Protein 4F62 (pdb70)

Structure (mmCIF, N/CA/C/O backbone):
data_4F62
#
_entry.id   4F62
#
_cell.length_a   96.491
_cell.length_b   96.491
_cell.length_c   156.390
_cell.angle_alpha   90.000
_cell.angle_beta   90.000
_cell.angle_gamma   120.000
#
_symmetry.space_group_name_H-M   'P 32 2 1'
#
loop_
_entity.id
_entity.type
_entity.pdbx_description
1 polymer Geranyltranstransferase
2 non-polymer 'SULFATE ION'
3 non-polymer GLYCEROL
4 non-polymer 'CHLORIDE ION'
5 water water
#
loop_
_atom_site.group_PDB
_atom_site.id
_atom_site.type_symbol
_atom_site.label_atom_id
_atom_site.label_alt_id
_atom_site.label_comp_id
_atom_site.label_asym_id
_atom_site.label_entity_id
_atom_site.label_seq_id
_atom_site.pdbx_PDB_ins_code
_atom_site.Cartn_x
_atom_site.Cartn_y
_atom_site.Cartn_z
_atom_site.occupancy
_atom_site.B_iso_or_equiv
_atom_site.auth_seq_id
_atom_site.auth_comp_id
_atom_site.auth_asym_id
_atom_site.auth_atom_id
_atom_site.pdbx_PDB_model_num
ATOM 1 N N . VAL A 1 2 ? 25.029 32.185 11.623 1.00 43.49 0 VAL A N 1
ATOM 2 C CA . VAL A 1 2 ? 24.505 32.547 12.950 1.00 49.42 0 VAL A CA 1
ATOM 3 C C . VAL A 1 2 ? 23.653 31.400 13.501 1.00 44.27 0 VAL A C 1
ATOM 4 O O . VAL A 1 2 ? 22.976 30.710 12.738 1.00 45.33 0 VAL A O 1
ATOM 8 N N . MET A 1 3 ? 23.718 31.170 14.811 1.00 43.16 1 MET A N 1
ATOM 9 C CA . MET A 1 3 ? 22.981 30.063 15.431 1.00 45.46 1 MET A CA 1
ATOM 10 C C . MET A 1 3 ? 21.479 30.327 15.631 1.00 49.56 1 MET A C 1
ATOM 11 O O . MET A 1 3 ? 21.095 31.359 16.202 1.00 48.27 1 MET A O 1
ATOM 16 N N . ASN A 1 4 ? 20.640 29.381 15.201 1.00 47.87 2 ASN A N 1
ATOM 17 C CA . ASN A 1 4 ? 19.212 29.413 15.542 1.00 50.84 2 ASN A CA 1
ATOM 18 C C . ASN A 1 4 ? 19.058 29.217 17.048 1.00 51.28 2 ASN A C 1
ATOM 19 O O . ASN A 1 4 ? 20.056 28.964 17.745 1.00 45.08 2 ASN A O 1
ATOM 24 N N . LEU A 1 5 ? 17.846 29.355 17.576 1.00 49.67 3 LEU A N 1
ATOM 25 C CA . LEU A 1 5 ? 17.703 29.442 19.038 1.00 49.80 3 LEU A CA 1
ATOM 26 C C . LEU A 1 5 ? 18.060 28.121 19.716 1.00 41.97 3 LEU A C 1
ATOM 27 O O . LEU A 1 5 ? 18.715 28.108 20.753 1.00 49.48 3 LEU A O 1
ATOM 32 N N . LYS A 1 6 ? 17.616 27.017 19.123 1.00 42.45 4 LYS A N 1
ATOM 33 C CA . LYS A 1 6 ? 17.910 25.694 19.655 1.00 49.69 4 LYS A CA 1
ATOM 34 C C . LYS A 1 6 ? 19.414 25.518 19.830 1.00 47.12 4 LYS A C 1
ATOM 35 O O . LYS A 1 6 ? 19.894 25.206 20.923 1.00 49.13 4 LYS A O 1
ATOM 41 N N . GLN A 1 7 ? 20.157 25.750 18.756 1.00 45.39 5 GLN A N 1
ATOM 42 C CA . GLN A 1 7 ? 21.615 25.618 18.803 1.00 46.42 5 GLN A CA 1
ATOM 43 C C . GLN A 1 7 ? 22.292 26.640 19.694 1.00 48.32 5 GLN A C 1
ATOM 44 O O . GLN A 1 7 ? 23.224 26.311 20.427 1.00 45.22 5 GLN A O 1
ATOM 50 N N . PHE A 1 8 ? 21.836 27.882 19.624 1.00 43.01 6 PHE A N 1
ATOM 51 C CA . PHE A 1 8 ? 22.461 28.931 20.399 1.00 39.84 6 PHE A CA 1
ATOM 52 C C . PHE A 1 8 ? 22.261 28.707 21.893 1.00 45.02 6 PHE A C 1
ATOM 53 O O . PHE A 1 8 ? 23.161 28.972 22.698 1.00 38.45 6 PHE A O 1
ATOM 61 N N . SER A 1 9 ? 21.080 28.232 22.279 1.00 41.45 7 SER A N 1
ATOM 62 C CA . SER A 1 9 ? 20.827 27.977 23.700 1.00 42.13 7 SER A CA 1
ATOM 63 C C . SER A 1 9 ? 21.678 26.797 24.185 1.00 37.13 7 SER A C 1
ATOM 64 O O . SER A 1 9 ? 22.267 26.841 25.259 1.00 40.69 7 SER A O 1
ATOM 67 N N . THR A 1 10 ? 21.735 25.742 23.387 1.00 42.17 8 THR A N 1
ATOM 68 C CA . THR A 1 10 ? 22.601 24.612 23.708 1.00 49.02 8 THR A CA 1
ATOM 69 C C . THR A 1 10 ? 24.066 25.061 23.853 1.00 47.35 8 THR A C 1
ATOM 70 O O . THR A 1 10 ? 24.730 24.740 24.840 1.00 43.86 8 THR A O 1
ATOM 74 N N . TYR A 1 11 ? 24.558 25.825 22.882 1.00 47.29 9 TYR A N 1
ATOM 75 C CA . TYR A 1 11 ? 25.946 26.306 22.920 1.00 46.57 9 TYR A CA 1
ATOM 76 C C . TYR A 1 11 ? 26.257 27.121 24.179 1.00 48.06 9 TYR A C 1
ATOM 77 O O . TYR A 1 11 ? 27.232 26.835 24.897 1.00 40.21 9 TYR A O 1
ATOM 86 N N . THR A 1 12 ? 25.438 28.137 24.450 1.00 41.98 10 THR A N 1
ATOM 87 C CA . THR A 1 12 ? 25.714 29.039 25.566 1.00 40.82 10 THR A CA 1
ATOM 88 C C . THR A 1 12 ? 25.498 28.399 26.938 1.00 40.38 10 THR A C 1
ATOM 89 O O . THR A 1 12 ? 26.223 28.694 27.890 1.00 43.37 10 THR A O 1
ATOM 93 N N . GLN A 1 13 ? 24.476 27.561 27.052 1.00 41.33 11 GLN A N 1
ATOM 94 C CA . GLN A 1 13 ? 24.252 26.825 28.292 1.00 42.90 11 GLN A CA 1
ATOM 95 C C . GLN A 1 13 ? 25.436 25.897 28.606 1.00 43.29 11 GLN A C 1
ATOM 96 O O . GLN A 1 13 ? 25.935 25.901 29.722 1.00 42.93 11 GLN A O 1
ATOM 102 N N . SER A 1 14 ? 25.868 25.101 27.623 1.00 38.77 12 SER A N 1
ATOM 103 C CA . SER A 1 14 ? 27.054 24.260 27.787 1.00 44.41 12 SER A CA 1
ATOM 104 C C . SER A 1 14 ? 28.265 25.124 28.136 1.00 45.32 12 SER A C 1
ATOM 105 O O . SER A 1 14 ? 29.041 24.803 29.041 1.00 44.76 12 SER A O 1
ATOM 108 N N . ARG A 1 15 ? 28.414 26.233 27.423 1.00 42.78 13 ARG A N 1
ATOM 109 C CA . ARG A 1 15 ? 29.569 27.093 27.622 1.00 44.54 13 ARG A CA 1
ATOM 110 C C . ARG A 1 15 ? 29.606 27.699 29.029 1.00 45.84 13 ARG A C 1
ATOM 111 O O . ARG A 1 15 ? 30.639 27.623 29.713 1.00 42.70 13 ARG A O 1
ATOM 119 N N . VAL A 1 16 ? 28.502 28.291 29.487 1.00 40.35 14 VAL A N 1
ATOM 120 C CA . VAL A 1 16 ? 28.543 28.917 30.813 1.00 38.24 14 VAL A CA 1
ATOM 121 C C . VAL A 1 16 ? 28.635 27.872 31.932 1.00 40.35 14 VAL A C 1
ATOM 122 O O . VAL A 1 16 ? 29.283 28.108 32.952 1.00 43.64 14 VAL A O 1
ATOM 126 N N . ASP A 1 17 ? 28.005 26.716 31.731 1.00 40.53 15 ASP A N 1
ATOM 127 C CA . ASP A 1 17 ? 28.033 25.655 32.732 1.00 43.93 15 ASP A CA 1
ATOM 128 C C . ASP A 1 17 ? 29.438 25.084 32.955 1.00 44.84 15 ASP A C 1
ATOM 129 O O . ASP A 1 17 ? 29.878 24.940 34.093 1.00 45.71 15 ASP A O 1
ATOM 134 N N . GLN A 1 18 ? 30.125 24.742 31.869 1.00 41.79 16 GLN A N 1
ATOM 135 C CA . GLN A 1 18 ? 31.513 24.291 31.959 1.00 49.05 16 GLN A CA 1
ATOM 136 C C . GLN A 1 18 ? 32.409 25.347 32.604 1.00 46.62 16 GLN A C 1
ATOM 137 O O . GLN A 1 18 ? 33.283 25.025 33.408 1.00 46.35 16 GLN A O 1
ATOM 143 N N . TYR A 1 19 ? 32.202 26.607 32.244 1.00 41.83 17 TYR A N 1
ATOM 144 C CA . TYR A 1 19 ? 33.049 27.678 32.750 1.00 43.67 17 TYR A CA 1
ATOM 145 C C . TYR A 1 19 ? 32.827 27.894 34.249 1.00 47.03 17 TYR A C 1
ATOM 146 O O . TYR A 1 19 ? 33.779 28.041 35.008 1.00 45.54 17 TYR A O 1
ATOM 155 N N . LEU A 1 20 ? 31.566 27.911 34.674 1.00 43.84 18 LEU A N 1
ATOM 156 C CA . LEU A 1 20 ? 31.254 27.992 36.101 1.00 44.00 18 LEU A CA 1
ATOM 157 C C . LEU A 1 20 ? 31.939 26.853 36.865 1.00 46.17 18 LEU A C 1
ATOM 158 O O . LEU A 1 20 ? 32.592 27.089 37.883 1.00 42.57 18 LEU A O 1
ATOM 163 N N . GLU A 1 21 ? 31.807 25.631 36.345 1.00 43.93 19 GLU A N 1
ATOM 164 C CA . GLU A 1 21 ? 32.402 24.450 36.953 1.00 46.21 19 GLU A CA 1
ATOM 165 C C . GLU A 1 21 ? 33.908 24.588 37.104 1.00 51.37 19 GLU A C 1
ATOM 166 O O . GLU A 1 21 ? 34.467 24.257 38.152 1.00 54.17 19 GLU A O 1
ATOM 172 N N . GLN A 1 22 ? 34.561 25.064 36.049 1.00 51.78 20 GLN A N 1
ATOM 173 C CA . GLN A 1 22 ? 36.008 25.238 36.068 1.00 53.09 20 GLN A CA 1
ATOM 174 C C . GLN A 1 22 ? 36.410 26.307 37.081 1.00 48.06 20 GLN A C 1
ATOM 175 O O . GLN A 1 22 ? 37.324 26.096 37.864 1.00 47.52 20 GLN A O 1
ATOM 181 N N . GLN A 1 23 ? 35.723 27.447 37.081 1.00 48.30 21 GLN A N 1
ATOM 182 C CA . GLN A 1 23 ? 36.116 28.541 37.963 1.00 44.64 21 GLN A CA 1
ATOM 183 C C . GLN A 1 23 ? 35.818 28.272 39.442 1.00 44.37 21 GLN A C 1
ATOM 184 O O . GLN A 1 23 ? 36.520 28.781 40.318 1.00 46.85 21 GLN A O 1
ATOM 190 N N . LEU A 1 24 ? 34.770 27.503 39.728 1.00 43.26 22 LEU A N 1
A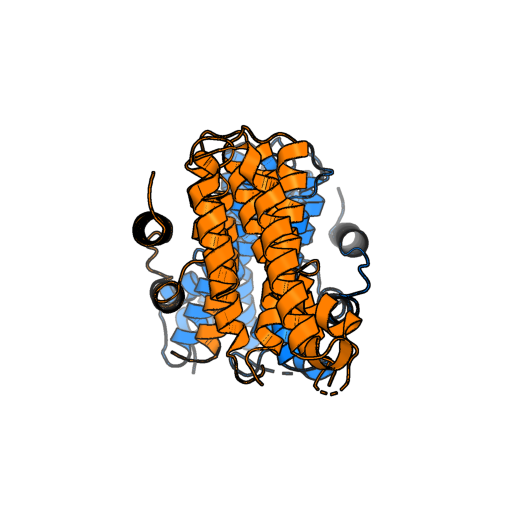TOM 191 C CA . LEU A 1 24 ? 34.481 27.152 41.116 1.00 48.04 22 LEU A CA 1
ATOM 192 C C . LEU A 1 24 ? 35.483 26.082 41.536 1.00 52.12 22 LEU A C 1
ATOM 193 O O . LEU A 1 24 ? 35.129 24.914 41.682 1.00 56.29 22 LEU A O 1
ATOM 198 N N . SER A 1 25 ? 36.737 26.498 41.715 1.00 50.14 23 SER A N 1
ATOM 199 C CA . SER A 1 25 ? 37.850 25.587 41.981 1.00 58.14 23 SER A CA 1
ATOM 200 C C . SER A 1 25 ? 37.732 24.922 43.351 1.00 59.77 23 SER A C 1
ATOM 201 O O . SER A 1 25 ? 37.229 25.514 44.318 1.00 50.67 23 SER A O 1
ATOM 204 N N . ASP A 1 26 ? 38.201 23.684 43.427 1.00 55.94 24 ASP A N 1
ATOM 205 C CA . ASP A 1 26 ? 38.165 22.928 44.670 1.00 61.86 24 ASP A CA 1
ATOM 206 C C . ASP A 1 26 ? 39.007 23.575 45.770 1.00 54.36 24 ASP A C 1
ATOM 207 O O . ASP A 1 26 ? 40.093 24.105 45.521 1.00 52.00 24 ASP A O 1
ATOM 212 N N . TYR A 1 27 ? 38.479 23.530 46.988 1.00 52.55 25 TYR A N 1
ATOM 213 C CA . TYR A 1 27 ? 39.170 24.054 48.158 1.00 55.48 25 TYR A CA 1
ATOM 214 C C . TYR A 1 27 ? 38.647 23.300 49.379 1.00 56.40 25 TYR A C 1
ATOM 215 O O . TYR A 1 27 ? 37.531 23.548 49.831 1.00 56.49 25 TYR A O 1
ATOM 224 N N . ALA A 1 28 ? 39.446 22.359 49.880 1.00 51.35 26 ALA A N 1
ATOM 225 C CA . ALA A 1 28 ? 38.993 21.404 50.902 1.00 58.89 26 ALA A CA 1
ATOM 226 C C . ALA A 1 28 ? 38.217 21.952 52.118 1.00 59.66 26 ALA A C 1
ATOM 227 O O . ALA A 1 28 ? 37.217 21.355 52.519 1.00 67.01 26 ALA A O 1
ATOM 229 N N . PRO A 1 29 ? 38.683 23.062 52.727 1.00 59.15 27 PRO A N 1
ATOM 230 C CA . PRO A 1 29 ? 37.887 23.625 53.826 1.00 59.61 27 PRO A CA 1
ATOM 231 C C . PRO A 1 29 ? 36.477 24.011 53.383 1.00 55.02 27 PRO A C 1
ATOM 232 O O . PRO A 1 29 ? 35.539 23.943 54.176 1.00 59.65 27 PRO A O 1
ATOM 236 N N . ALA A 1 30 ? 36.339 24.399 52.121 1.00 45.15 28 ALA A N 1
ATOM 237 C CA . ALA A 1 30 ? 35.058 24.841 51.587 1.00 46.26 28 ALA A CA 1
ATOM 238 C C . ALA A 1 30 ? 34.198 23.714 51.003 1.00 51.57 28 ALA A C 1
ATOM 239 O O . ALA A 1 30 ? 33.212 23.994 50.316 1.00 52.25 28 ALA A O 1
ATOM 241 N N . ASN A 1 31 ? 34.561 22.460 51.267 1.00 52.25 29 ASN A N 1
ATOM 242 C CA . ASN A 1 31 ? 33.830 21.327 50.688 1.00 52.50 29 ASN A CA 1
ATOM 243 C C . ASN A 1 31 ? 32.311 21.405 50.884 1.00 55.42 29 ASN A C 1
ATOM 244 O O . ASN A 1 31 ? 31.563 21.384 49.907 1.00 59.23 29 ASN A O 1
ATOM 249 N N . GLN A 1 32 ? 31.864 21.521 52.134 1.00 56.44 30 GLN A N 1
ATOM 250 C CA . GLN A 1 32 ? 30.436 21.655 52.432 1.00 60.91 30 GLN A CA 1
ATOM 251 C C . GLN A 1 32 ? 29.800 22.864 51.746 1.00 58.22 30 GLN A C 1
ATOM 252 O O . GLN A 1 32 ? 28.718 22.764 51.156 1.00 59.02 30 GLN A O 1
ATOM 258 N N . LEU A 1 33 ? 30.476 24.005 51.828 1.00 50.94 31 LEU A N 1
ATOM 259 C CA . LEU A 1 33 ? 29.980 25.224 51.208 1.00 51.72 31 LEU A CA 1
ATOM 260 C C . LEU A 1 33 ? 29.797 25.047 49.706 1.00 48.04 31 LEU A C 1
ATOM 261 O O . LEU A 1 33 ? 28.782 25.450 49.138 1.00 43.67 31 LEU A O 1
ATOM 266 N N . HIS A 1 34 ? 30.792 24.449 49.066 1.00 44.37 32 HIS A N 1
ATOM 267 C CA . HIS A 1 34 ? 30.772 24.270 47.621 1.00 48.02 32 HIS A CA 1
ATOM 268 C C . HIS A 1 34 ? 29.655 23.325 47.203 1.00 50.81 32 HIS A C 1
ATOM 269 O O . HIS A 1 34 ? 29.060 23.496 46.140 1.00 51.65 32 HIS A O 1
ATOM 276 N N . ASN A 1 35 ? 29.392 22.312 48.022 1.00 52.30 33 ASN A N 1
ATOM 277 C CA . ASN A 1 35 ? 28.289 21.399 47.738 1.00 54.13 33 ASN A CA 1
ATOM 278 C C . ASN A 1 35 ? 26.972 22.155 47.613 1.00 51.89 33 ASN A C 1
ATOM 279 O O . ASN A 1 35 ? 26.250 21.992 46.632 1.00 50.88 33 ASN A O 1
ATOM 284 N N . ALA A 1 36 ? 26.690 23.018 48.585 1.00 49.05 34 ALA A N 1
ATOM 285 C CA . ALA A 1 36 ? 25.476 23.822 48.564 1.00 53.20 34 ALA A CA 1
ATOM 286 C C . ALA A 1 36 ? 25.473 24.807 47.396 1.00 51.99 34 ALA A C 1
ATOM 287 O O . ALA A 1 36 ? 24.446 24.996 46.741 1.00 50.86 34 ALA A O 1
ATOM 289 N N . MET A 1 37 ? 26.620 25.435 47.142 1.00 43.46 35 MET A N 1
ATOM 290 C CA . MET A 1 37 ? 26.753 26.374 46.032 1.00 42.28 35 MET A CA 1
ATOM 291 C C . MET A 1 37 ? 26.451 25.696 44.713 1.00 44.27 35 MET A C 1
ATOM 292 O O . MET A 1 37 ? 25.703 26.224 43.891 1.00 49.72 35 MET A O 1
ATOM 297 N N A ARG A 1 38 ? 27.034 24.520 44.512 0.34 49.03 36 ARG A N 1
ATOM 298 N N B ARG A 1 38 ? 27.039 24.521 44.515 0.66 48.63 36 ARG A N 1
ATOM 299 C CA A ARG A 1 38 ? 26.850 23.782 43.268 0.34 52.88 36 ARG A CA 1
ATOM 300 C CA B ARG A 1 38 ? 26.864 23.767 43.279 0.66 53.51 36 ARG A CA 1
ATOM 301 C C A ARG A 1 38 ? 25.432 23.257 43.100 0.34 54.71 36 ARG A C 1
ATOM 302 C C B ARG A 1 38 ? 25.434 23.270 43.105 0.66 54.83 36 ARG A C 1
ATOM 303 O O A ARG A 1 38 ? 24.916 23.201 41.985 0.34 53.84 36 ARG A O 1
ATOM 304 O O B ARG A 1 38 ? 24.912 23.251 41.990 0.66 53.58 36 ARG A O 1
ATOM 319 N N . TYR A 1 39 ? 24.813 22.855 44.206 1.00 56.81 37 TYR A N 1
ATOM 320 C CA . TYR A 1 39 ? 23.439 22.352 44.172 1.00 57.52 37 TYR A CA 1
ATOM 321 C C . TYR A 1 39 ? 22.515 23.429 43.606 1.00 55.02 37 TYR A C 1
ATOM 322 O O . TYR A 1 39 ? 21.604 23.137 42.845 1.00 54.16 37 TYR A O 1
ATOM 331 N N . SER A 1 40 ? 22.796 24.680 43.948 1.00 52.78 38 SER A N 1
ATOM 332 C CA . SER A 1 40 ? 21.987 25.803 43.481 1.00 62.14 38 SER A CA 1
ATOM 333 C C . SER A 1 40 ? 22.328 26.288 42.068 1.00 59.58 38 SER A C 1
ATOM 334 O O . SER A 1 40 ? 21.432 26.630 41.289 1.00 60.45 38 SER A O 1
ATOM 337 N N . LEU A 1 41 ? 23.615 26.327 41.740 1.00 48.69 39 LEU A N 1
ATOM 338 C CA . LEU A 1 41 ? 24.039 26.750 40.408 1.00 47.43 39 LEU A CA 1
ATOM 339 C C . LEU A 1 41 ? 23.609 25.788 39.317 1.00 50.09 39 LEU A C 1
ATOM 340 O O . LEU A 1 41 ? 23.342 26.223 38.200 1.00 55.59 39 LEU A O 1
ATOM 345 N N . PHE A 1 42 ? 23.550 24.489 39.624 1.00 54.82 40 PHE A N 1
ATOM 346 C CA . PHE A 1 42 ? 23.360 23.473 38.580 1.00 57.45 40 PHE A CA 1
ATOM 347 C C . PHE A 1 42 ? 22.054 22.674 38.644 1.00 60.91 40 PHE A C 1
ATOM 348 O O . PHE A 1 42 ? 21.718 22.081 39.664 1.00 69.53 40 PHE A O 1
ATOM 356 N N . GLY A 1 44 ? 19.092 23.410 38.451 1.00 75.08 42 GLY A N 1
ATOM 357 C CA . GLY A 1 44 ? 18.904 23.635 37.027 1.00 81.99 42 GLY A CA 1
ATOM 358 C C . GLY A 1 44 ? 18.872 25.107 36.631 1.00 84.11 42 GLY A C 1
ATOM 359 O O . GLY A 1 44 ? 19.663 25.914 37.144 1.00 81.17 42 GLY A O 1
ATOM 360 N N . GLY A 1 45 ? 17.960 25.452 35.715 1.00 75.27 43 GLY A N 1
ATOM 361 C CA . GLY A 1 45 ? 17.794 26.822 35.239 1.00 57.63 43 GLY A CA 1
ATOM 362 C C . GLY A 1 45 ? 18.163 26.990 33.769 1.00 52.99 43 GLY A C 1
ATOM 363 O O . GLY A 1 45 ? 19.057 26.302 33.279 1.00 61.20 43 GLY A O 1
ATOM 364 N N . LYS A 1 46 ? 17.509 27.915 33.067 1.00 48.01 44 LYS A N 1
ATOM 365 C CA . LYS A 1 46 ? 17.690 28.024 31.612 1.00 50.98 44 LYS A CA 1
ATOM 366 C C . LYS A 1 46 ? 18.804 28.978 31.125 1.00 46.13 44 LYS A C 1
ATOM 367 O O . LYS A 1 46 ? 19.038 29.097 29.914 1.00 44.61 44 LYS A O 1
ATOM 373 N N . ARG A 1 47 ? 19.494 29.628 32.062 1.00 37.10 45 ARG A N 1
ATOM 374 C CA . ARG A 1 47 ? 20.626 30.518 31.745 1.00 40.33 45 ARG A CA 1
ATOM 375 C C . ARG A 1 47 ? 20.267 31.690 30.818 1.00 37.25 45 ARG A C 1
ATOM 376 O O . ARG A 1 47 ? 21.059 32.070 29.941 1.00 36.79 45 ARG A O 1
ATOM 384 N N . ILE A 1 48 ? 19.075 32.247 31.005 1.00 37.52 46 ILE A N 1
ATOM 385 C CA . ILE A 1 48 ? 18.614 33.382 30.213 1.00 42.04 46 ILE A CA 1
ATOM 386 C C . ILE A 1 48 ? 19.627 34.521 30.228 1.00 34.01 46 ILE A C 1
ATOM 387 O O . ILE A 1 48 ? 19.946 35.111 29.192 1.00 39.09 46 ILE A O 1
ATOM 392 N N . ARG A 1 49 ? 20.141 34.833 31.409 1.00 30.80 47 ARG A N 1
ATOM 393 C CA . ARG A 1 49 ? 21.078 35.949 31.515 1.00 34.04 47 ARG A CA 1
ATOM 394 C C . ARG A 1 49 ? 22.420 35.675 30.825 1.00 38.32 47 ARG A C 1
ATOM 395 O O . ARG A 1 49 ? 22.918 36.523 30.077 1.00 34.00 47 ARG A O 1
ATOM 403 N N . PRO A 1 50 ? 23.019 34.496 31.063 1.00 43.80 48 PRO A N 1
ATOM 404 C CA . PRO A 1 50 ? 24.147 34.171 30.176 1.00 37.66 48 PRO A CA 1
ATOM 405 C C . PRO A 1 50 ? 23.815 34.231 28.674 1.00 38.82 48 PRO A C 1
ATOM 406 O O . PRO A 1 50 ? 24.603 34.813 27.920 1.00 35.80 48 PRO A O 1
ATOM 410 N N . MET A 1 51 ? 22.691 33.667 28.242 1.00 38.09 49 MET A N 1
ATOM 411 C CA . MET A 1 51 ? 22.343 33.718 26.821 1.00 38.02 49 MET A CA 1
ATOM 412 C C . MET A 1 51 ? 22.309 35.149 26.269 1.00 41.49 49 MET A C 1
ATOM 413 O O . MET A 1 51 ? 22.856 35.417 25.205 1.00 37.98 49 MET A O 1
ATOM 418 N N . LEU A 1 52 ? 21.679 36.067 26.999 1.00 36.23 50 LEU A N 1
ATOM 419 C CA . LEU A 1 52 ? 21.650 37.472 26.597 1.00 34.92 50 LEU A CA 1
ATOM 420 C C . LEU A 1 52 ? 23.054 38.059 26.523 1.00 36.30 50 LEU A C 1
ATOM 421 O O . LEU A 1 52 ? 23.357 38.841 25.626 1.00 38.68 50 LEU A O 1
ATOM 426 N N . THR A 1 53 ? 23.906 37.696 27.478 1.00 32.05 51 THR A N 1
ATOM 427 C CA . THR A 1 53 ? 25.273 38.216 27.521 1.00 32.72 51 THR A CA 1
ATOM 428 C C . THR A 1 53 ? 26.061 37.791 26.287 1.00 40.43 51 THR A C 1
ATOM 429 O O . THR A 1 53 ? 26.705 38.615 25.620 1.00 36.85 51 THR A O 1
ATOM 433 N N . TYR A 1 54 ? 26.007 36.503 25.967 1.00 38.74 52 TYR A N 1
ATOM 434 C CA . TYR A 1 54 ? 26.745 36.012 24.811 1.00 38.59 52 TYR A CA 1
ATOM 435 C C . TYR A 1 54 ? 26.157 36.578 23.524 1.00 37.30 52 TYR A C 1
ATOM 436 O O . TYR A 1 54 ? 26.899 36.847 22.575 1.00 34.83 52 TYR A O 1
ATOM 445 N N . ALA A 1 55 ? 24.828 36.733 23.486 1.00 33.60 53 ALA A N 1
ATOM 446 C CA . ALA A 1 55 ? 24.144 37.231 22.277 1.00 42.05 53 ALA A CA 1
ATOM 447 C C . ALA A 1 55 ? 24.533 38.675 21.983 1.00 42.11 53 ALA A C 1
ATOM 448 O O . ALA A 1 55 ? 24.712 39.062 20.831 1.00 41.43 53 ALA A O 1
ATOM 450 N N . SER A 1 56 ? 24.662 39.476 23.033 1.00 36.62 54 SER A N 1
ATOM 451 C CA . SER A 1 56 ? 25.025 40.880 22.868 1.00 39.44 54 SER A CA 1
ATOM 452 C C . SER A 1 56 ? 26.478 41.025 22.437 1.00 39.51 54 SER A C 1
ATOM 453 O O . SER A 1 56 ? 26.791 41.849 21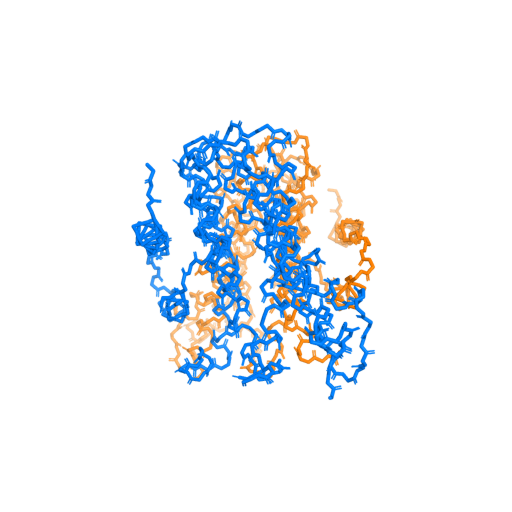.578 1.00 44.89 54 SER A O 1
ATOM 456 N N . ALA A 1 57 ? 27.363 40.229 23.033 1.00 38.46 55 ALA A N 1
ATOM 457 C CA . ALA A 1 57 ? 28.767 40.222 22.612 1.00 42.19 55 ALA A CA 1
ATOM 458 C C . ALA A 1 57 ? 28.870 39.902 21.123 1.00 48.77 55 ALA A C 1
ATOM 459 O O . ALA A 1 57 ? 29.621 40.544 20.391 1.00 45.98 55 ALA A O 1
ATOM 461 N N . GLN A 1 58 ? 28.104 38.910 20.678 1.00 51.17 56 GLN A N 1
ATOM 462 C CA . GLN A 1 58 ? 28.109 38.502 19.276 1.00 54.41 56 GLN A CA 1
ATOM 463 C C . GLN A 1 58 ? 27.590 39.593 18.360 1.00 48.54 56 GLN A C 1
ATOM 464 O O . GLN A 1 58 ? 28.092 39.783 17.257 1.00 63.84 56 GLN A O 1
ATOM 470 N N . LEU A 1 59 ? 26.573 40.302 18.824 1.00 53.97 57 LEU A N 1
ATOM 471 C CA . LEU A 1 59 ? 26.026 41.423 18.078 1.00 56.17 57 LEU A CA 1
ATOM 472 C C . LEU A 1 59 ? 27.111 42.424 17.684 1.00 61.55 57 LEU A C 1
ATOM 473 O O . LEU A 1 59 ? 27.230 42.779 16.511 1.00 63.18 57 LEU A O 1
ATOM 478 N N . VAL A 1 60 ? 27.927 42.850 18.652 1.00 48.44 58 VAL A N 1
ATOM 479 C CA . VAL A 1 60 ? 28.825 43.985 18.425 1.00 46.89 58 VAL A CA 1
ATOM 480 C C . VAL A 1 60 ? 30.296 43.628 18.189 1.00 52.89 58 VAL A C 1
ATOM 481 O O . VAL A 1 60 ? 31.085 44.468 17.745 1.00 55.50 58 VAL A O 1
ATOM 485 N N . GLY A 1 61 ? 30.666 42.391 18.492 1.00 51.06 59 GLY A N 1
ATOM 486 C CA . GLY A 1 61 ? 32.031 41.948 18.295 1.00 56.80 59 GLY A CA 1
ATOM 487 C C . GLY A 1 61 ? 32.166 40.450 18.466 1.00 59.42 59 GLY A C 1
ATOM 488 O O . GLY A 1 61 ? 31.405 39.675 17.883 1.00 60.92 59 GLY A O 1
ATOM 489 N N . ASP A 1 62 ? 33.127 40.037 19.283 1.00 57.54 60 ASP A N 1
ATOM 490 C CA . ASP A 1 62 ? 33.352 38.619 19.497 1.00 55.60 60 ASP A CA 1
ATOM 491 C C . ASP A 1 62 ? 33.261 38.231 20.977 1.00 47.47 60 ASP A C 1
ATOM 492 O O . ASP A 1 62 ? 33.653 38.999 21.854 1.00 45.78 60 ASP A O 1
ATOM 497 N N . ILE A 1 63 ? 32.703 37.052 21.241 1.00 47.35 61 ILE A N 1
ATOM 498 C CA . ILE A 1 63 ? 32.665 36.503 22.591 1.00 51.35 61 ILE A CA 1
ATOM 499 C C . ILE A 1 63 ? 34.101 36.351 23.104 1.00 50.58 61 ILE A C 1
ATOM 500 O O . ILE A 1 63 ? 34.971 35.834 22.396 1.00 46.53 61 ILE A O 1
ATOM 505 N N . SER A 1 64 ? 34.341 36.807 24.331 1.00 43.84 62 SER A N 1
ATOM 506 C CA . SER A 1 64 ? 35.686 36.909 24.879 1.00 50.75 62 SER A CA 1
ATOM 507 C C . SER A 1 64 ? 35.725 36.343 26.284 1.00 48.47 62 SER A C 1
ATOM 508 O O . SER A 1 64 ? 34.690 35.976 26.828 1.00 40.62 62 SER A O 1
ATOM 511 N N . SER A 1 65 ? 36.917 36.293 26.875 1.00 42.55 63 SER A N 1
ATOM 512 C CA . SER A 1 65 ? 37.058 35.760 28.224 1.00 42.46 63 SER A CA 1
ATOM 513 C C . SER A 1 65 ? 36.213 36.552 29.224 1.00 42.65 63 SER A C 1
ATOM 514 O O . SER A 1 65 ? 35.581 35.963 30.108 1.00 42.80 63 SER A O 1
ATOM 517 N N . LEU A 1 66 ? 36.166 37.877 29.072 1.00 38.56 64 LEU A N 1
ATOM 518 C CA . LEU A 1 66 ? 35.317 38.687 29.952 1.00 40.20 64 LEU A CA 1
ATOM 519 C C . LEU A 1 66 ? 33.826 38.524 29.652 1.00 41.61 64 LEU A C 1
ATOM 520 O O . LEU A 1 66 ? 32.988 38.894 30.473 1.00 35.02 64 LEU A O 1
ATOM 525 N N . THR A 1 67 ? 33.477 37.981 28.491 1.00 40.66 65 THR A N 1
ATOM 526 C CA . THR A 1 67 ? 32.066 37.657 28.259 1.00 36.85 65 THR A CA 1
ATOM 527 C C . THR A 1 67 ? 31.693 36.444 29.106 1.00 38.39 65 THR A C 1
ATOM 528 O O . THR A 1 67 ? 30.611 36.385 29.712 1.00 34.82 65 THR A O 1
ATOM 532 N N . ASP A 1 68 ? 32.587 35.453 29.111 1.00 37.15 66 ASP A N 1
ATOM 533 C CA . ASP A 1 68 ? 32.448 34.300 30.005 1.00 37.78 66 ASP A CA 1
ATOM 534 C C . ASP A 1 68 ? 32.365 34.735 31.465 1.00 38.98 66 ASP A C 1
ATOM 535 O O . ASP A 1 68 ? 31.479 34.290 32.202 1.00 36.73 66 ASP A O 1
ATOM 540 N N . ALA A 1 69 ? 33.284 35.605 31.883 1.00 32.77 67 ALA A N 1
ATOM 541 C CA . ALA A 1 69 ? 33.268 36.093 33.265 1.00 35.20 67 ALA A CA 1
ATOM 542 C C . ALA A 1 69 ? 31.960 36.816 33.598 1.00 33.71 67 ALA A C 1
ATOM 543 O O . ALA A 1 69 ? 31.381 36.638 34.681 1.00 35.89 67 ALA A O 1
ATOM 545 N N . SER A 1 70 ? 31.465 37.619 32.664 1.00 34.66 68 SER A N 1
ATOM 546 C CA . SER A 1 70 ? 30.199 38.333 32.899 1.00 32.98 68 SER A CA 1
ATOM 547 C C . SER A 1 70 ? 29.005 37.398 32.976 1.00 35.21 68 SER A C 1
ATOM 548 O O . SER A 1 70 ? 28.137 37.535 33.865 1.00 35.22 68 SER A O 1
ATOM 551 N N . ALA A 1 71 ? 28.935 36.470 32.020 1.00 36.58 69 ALA A N 1
ATOM 552 C CA . ALA A 1 71 ? 27.792 35.578 31.947 1.00 36.59 69 ALA A CA 1
ATOM 553 C C . ALA A 1 71 ? 27.754 34.771 33.226 1.00 37.46 69 ALA A C 1
ATOM 554 O O . ALA A 1 71 ? 26.699 34.612 33.835 1.00 34.83 69 ALA A O 1
ATOM 556 N N . ALA A 1 72 ? 28.924 34.292 33.646 1.00 33.65 70 ALA A N 1
ATOM 557 C CA . ALA A 1 72 ? 29.026 33.472 34.848 1.00 33.65 70 ALA A CA 1
ATOM 558 C C . ALA A 1 72 ? 28.715 34.287 36.101 1.00 33.98 70 ALA A C 1
ATOM 559 O O . ALA A 1 72 ? 28.040 33.794 37.007 1.00 36.60 70 ALA A O 1
ATOM 561 N N . ALA A 1 73 ? 29.202 35.532 36.150 1.00 31.56 71 ALA A N 1
ATOM 562 C CA . ALA A 1 73 ? 28.956 36.407 37.299 1.00 30.21 71 ALA A CA 1
ATOM 563 C C . ALA A 1 73 ? 27.476 36.714 37.428 1.00 31.98 71 ALA A C 1
ATOM 564 O O . ALA A 1 73 ? 26.912 36.669 38.528 1.00 35.52 71 ALA A O 1
ATOM 566 N N . LEU A 1 74 ? 26.850 37.040 36.303 1.00 30.85 72 LEU A N 1
ATOM 567 C CA . LEU A 1 74 ? 25.415 37.335 36.295 1.00 32.32 72 LEU A CA 1
ATOM 568 C C . LEU A 1 74 ? 24.611 36.114 36.741 1.00 36.69 72 LEU A C 1
ATOM 569 O O . LEU A 1 74 ? 23.645 36.235 37.498 1.00 40.96 72 LEU A O 1
ATOM 574 N N . GLU A 1 75 ? 25.007 34.931 36.281 1.00 33.64 73 GLU A N 1
ATOM 575 C CA . GLU A 1 75 ? 24.291 33.724 36.692 1.00 35.77 73 GLU A CA 1
ATOM 576 C C . GLU A 1 75 ? 24.472 33.466 38.197 1.00 35.30 73 GLU A C 1
ATOM 577 O O . GLU A 1 75 ? 23.551 32.992 38.868 1.00 36.35 73 GLU A O 1
ATOM 583 N N . SER A 1 76 ? 25.649 33.802 38.726 1.00 35.52 74 SER A N 1
ATOM 584 C CA . SER A 1 76 ? 25.915 33.615 40.158 1.00 34.92 74 SER A CA 1
ATOM 585 C C . SER A 1 76 ? 25.097 34.561 41.011 1.00 29.91 74 SER A C 1
ATOM 586 O O . SER A 1 76 ? 24.573 34.165 42.055 1.00 37.44 74 SER A O 1
ATOM 589 N N . ILE A 1 77 ? 25.001 35.813 40.576 1.00 35.50 75 ILE A N 1
ATOM 590 C CA . ILE A 1 77 ? 24.141 36.775 41.248 1.00 33.52 75 ILE A CA 1
ATOM 591 C C . ILE A 1 77 ? 22.686 36.276 41.239 1.00 41.95 75 ILE A C 1
ATOM 592 O O . ILE A 1 77 ? 22.027 36.233 42.284 1.00 36.63 75 ILE A O 1
ATOM 597 N N . HIS A 1 78 ? 22.208 35.881 40.063 1.00 34.41 76 HIS A N 1
ATOM 598 C CA . HIS A 1 78 ? 20.846 35.392 39.905 1.00 36.33 76 HIS A CA 1
ATOM 599 C C . HIS A 1 78 ? 20.608 34.196 40.831 1.00 40.27 76 HIS A C 1
ATOM 600 O O . HIS A 1 78 ? 19.598 34.141 41.553 1.00 36.22 76 HIS A O 1
ATOM 607 N N . ALA A 1 79 ? 21.553 33.258 40.841 1.00 38.93 77 ALA A N 1
ATOM 608 C CA . ALA A 1 79 ? 21.413 32.057 41.671 1.00 43.09 77 ALA A CA 1
ATOM 609 C C . ALA A 1 79 ? 21.388 32.395 43.160 1.00 40.93 77 ALA A C 1
ATOM 610 O O . ALA A 1 79 ? 20.596 31.829 43.916 1.00 35.60 77 ALA A O 1
ATOM 612 N N . TYR A 1 80 ? 22.253 33.312 43.583 1.00 35.45 78 TYR A N 1
ATOM 613 C CA . TYR A 1 80 ? 22.244 33.735 44.979 1.00 37.69 78 TYR A CA 1
ATOM 614 C C . TYR A 1 80 ? 20.901 34.345 45.338 1.00 40.14 78 TYR A C 1
ATOM 615 O O . TYR A 1 80 ? 20.321 34.022 46.388 1.00 39.36 78 TYR A O 1
ATOM 624 N N . SER A 1 81 ? 20.393 35.215 44.469 1.00 35.10 79 SER A N 1
ATOM 625 C CA . SER A 1 81 ? 19.123 35.881 44.762 1.00 33.74 79 SER A CA 1
ATOM 626 C C . SER A 1 81 ? 17.961 34.900 44.919 1.00 41.86 79 SER A C 1
ATOM 627 O O . SER A 1 81 ? 17.058 35.144 45.716 1.00 41.30 79 SER A O 1
ATOM 630 N N . LEU A 1 82 ? 17.979 33.804 44.158 1.00 41.61 80 LEU A N 1
ATOM 631 C CA . LEU A 1 82 ? 16.932 32.784 44.261 1.00 40.17 80 LEU A CA 1
ATOM 632 C C . LEU A 1 82 ? 16.985 32.037 45.598 1.00 42.06 80 LEU A C 1
ATOM 633 O O . LEU A 1 82 ? 15.948 31.750 46.197 1.00 47.65 80 LEU A O 1
ATOM 638 N N . ILE A 1 83 ? 18.190 31.712 46.061 1.00 38.76 81 ILE A N 1
ATOM 639 C CA . ILE A 1 83 ? 18.346 31.013 47.333 1.00 44.66 81 ILE A CA 1
ATOM 640 C C . ILE A 1 83 ? 17.805 31.873 48.462 1.00 41.94 81 ILE A C 1
ATOM 641 O O . ILE A 1 83 ? 16.975 31.437 49.265 1.00 47.54 81 ILE A O 1
ATOM 646 N N . HIS A 1 84 ? 18.283 33.108 48.524 1.00 39.44 82 HIS A N 1
ATOM 647 C CA . HIS A 1 84 ? 17.852 34.020 49.576 1.00 43.19 82 HIS A CA 1
ATOM 648 C C . HIS A 1 84 ? 16.366 34.339 49.447 1.00 47.01 82 HIS A C 1
ATOM 649 O O . HIS A 1 84 ? 15.704 34.646 50.430 1.00 52.23 82 HIS A O 1
ATOM 656 N N . ASP A 1 85 ? 15.835 34.243 48.239 1.00 48.50 83 ASP A N 1
ATOM 657 C CA . ASP A 1 85 ? 14.425 34.524 48.042 1.00 50.25 83 ASP A CA 1
ATOM 658 C C . ASP A 1 85 ? 13.530 33.374 48.521 1.00 55.41 83 ASP A C 1
ATOM 659 O O . ASP A 1 85 ? 12.369 33.598 48.873 1.00 51.37 83 ASP A O 1
ATOM 664 N N . ASP A 1 86 ? 14.064 32.151 48.536 1.00 56.51 84 ASP A N 1
ATOM 665 C CA . ASP A 1 86 ? 13.298 30.981 48.984 1.00 61.58 84 ASP A CA 1
ATOM 666 C C . ASP A 1 86 ? 13.282 30.874 50.507 1.00 63.48 84 ASP A C 1
ATOM 667 O O . ASP A 1 86 ? 12.542 30.070 51.064 1.00 67.04 84 ASP A O 1
ATOM 672 N N . LEU A 1 87 ? 14.114 31.672 51.171 1.00 56.90 85 LEU A N 1
ATOM 673 C CA . LEU A 1 87 ? 14.179 31.671 52.628 1.00 56.63 85 LEU A CA 1
ATOM 674 C C . LEU A 1 87 ? 12.810 32.004 53.228 1.00 63.83 85 LEU A C 1
ATOM 675 O O . LEU A 1 87 ? 12.146 32.934 52.776 1.00 62.68 85 LEU A O 1
ATOM 680 N N . PRO A 1 88 ? 12.390 31.230 54.243 1.00 67.02 86 PRO A N 1
ATOM 681 C CA . PRO A 1 88 ? 11.094 31.365 54.924 1.00 71.84 86 PRO A CA 1
ATOM 682 C C . PRO A 1 88 ? 10.738 32.805 55.323 1.00 70.66 86 PRO A C 1
ATOM 683 O O . PRO A 1 88 ? 9.562 33.176 55.247 1.00 72.73 86 PRO A O 1
ATOM 687 N N . ALA A 1 89 ? 11.728 33.602 55.722 1.00 64.25 87 ALA A N 1
ATOM 688 C CA . ALA A 1 89 ? 11.486 35.003 56.077 1.00 64.14 87 ALA A CA 1
ATOM 689 C C . ALA A 1 89 ? 10.988 35.852 54.894 1.00 65.49 87 ALA A C 1
ATOM 690 O O . ALA A 1 89 ? 10.383 36.905 55.094 1.00 70.94 87 ALA A O 1
ATOM 692 N N . MET A 1 90 ? 11.261 35.393 53.673 1.00 64.10 88 MET A N 1
ATOM 693 C CA . MET A 1 90 ? 10.801 36.054 52.447 1.00 72.41 88 MET A CA 1
ATOM 694 C C . MET A 1 90 ? 9.593 35.310 51.890 1.00 90.18 88 MET A C 1
ATOM 695 O O . MET A 1 90 ? 8.481 35.409 52.422 1.00 90.17 88 MET A O 1
ATOM 700 N N . ASP A 1 91 ? 9.838 34.578 50.799 1.00 103.31 89 ASP A N 1
ATOM 701 C CA . ASP A 1 91 ? 8.887 33.622 50.230 1.00 117.50 89 ASP A CA 1
ATOM 702 C C . ASP A 1 91 ? 9.199 32.234 50.794 1.00 122.83 89 ASP A C 1
ATOM 703 O O . ASP A 1 91 ? 9.900 32.119 51.794 1.00 126.38 89 ASP A O 1
ATOM 708 N N . ASN A 1 92 ? 8.693 31.177 50.165 1.00 122.75 90 ASN A N 1
ATOM 709 C CA . ASN A 1 92 ? 9.010 29.820 50.621 1.00 118.07 90 ASN A CA 1
ATOM 710 C C . ASN A 1 92 ? 9.185 28.821 49.479 1.00 115.36 90 ASN A C 1
ATOM 711 O O . ASN A 1 92 ? 10.072 27.964 49.519 1.00 112.44 90 ASN A O 1
ATOM 716 N N . PRO A 1 100 ? 13.191 20.691 45.290 1.00 106.56 98 PRO A N 1
ATOM 717 C CA . PRO A 1 100 ? 13.432 21.032 46.698 1.00 108.64 98 PRO A CA 1
ATOM 718 C C . PRO A 1 100 ? 14.441 22.172 46.826 1.00 106.02 98 PRO A C 1
ATOM 719 O O . PRO A 1 100 ? 15.514 22.120 46.219 1.00 102.67 98 PRO A O 1
ATOM 723 N N . THR A 1 101 ? 14.090 23.195 47.602 1.00 104.28 99 THR A N 1
ATOM 724 C CA . THR A 1 101 ? 14.928 24.385 47.733 1.00 98.06 99 THR A CA 1
ATOM 725 C C . THR A 1 101 ? 16.243 24.093 48.477 1.00 91.77 99 THR A C 1
ATOM 726 O O . THR A 1 101 ? 16.403 23.026 49.081 1.00 80.98 99 THR A O 1
ATOM 730 N N . CYS A 1 102 ? 17.182 25.037 48.423 1.00 94.13 100 CYS A N 1
ATOM 731 C CA . CYS A 1 102 ? 18.490 24.843 49.051 1.00 94.74 100 CYS A CA 1
ATOM 732 C C . CYS A 1 102 ? 18.397 24.691 50.575 1.00 98.63 100 CYS A C 1
ATOM 733 O O . CYS A 1 102 ? 19.152 23.925 51.176 1.00 101.55 100 CYS A O 1
ATOM 736 N N . HIS A 1 103 ? 17.465 25.412 51.196 1.00 100.33 101 HIS A N 1
ATOM 737 C CA . HIS A 1 103 ? 17.272 25.316 52.646 1.00 104.71 101 HIS A CA 1
ATOM 738 C C . HIS A 1 103 ? 16.519 24.045 53.065 1.00 110.90 101 HIS A C 1
ATOM 739 O O . HIS A 1 103 ? 16.627 23.608 54.213 1.00 112.15 101 HIS A O 1
ATOM 746 N N . ILE A 1 104 ? 15.766 23.459 52.131 1.00 114.39 102 ILE A N 1
ATOM 747 C CA . ILE A 1 104 ? 15.081 22.182 52.361 1.00 120.91 102 ILE A CA 1
ATOM 748 C C . ILE A 1 104 ? 16.066 21.015 52.287 1.00 121.96 102 ILE A C 1
ATOM 749 O O . ILE A 1 104 ? 16.143 20.191 53.205 1.00 126.00 102 ILE A O 1
ATOM 754 N N . GLN A 1 105 ? 16.814 20.950 51.187 1.00 116.01 103 GLN A N 1
ATOM 755 C CA . GLN A 1 105 ? 17.839 19.925 51.001 1.00 114.69 103 GLN A CA 1
ATOM 756 C C . GLN A 1 105 ? 18.938 20.003 52.060 1.00 111.38 103 GLN A C 1
ATOM 757 O O . GLN A 1 105 ? 19.379 18.977 52.585 1.00 111.78 103 GLN A O 1
ATOM 763 N N . PHE A 1 106 ? 19.379 21.221 52.364 1.00 104.80 104 PHE A N 1
ATOM 764 C CA . PHE A 1 106 ? 20.314 21.446 53.464 1.00 100.50 104 PHE A CA 1
ATOM 765 C C . PHE A 1 106 ? 19.573 22.010 54.669 1.00 94.31 104 PHE A C 1
ATOM 766 O O . PHE A 1 106 ? 18.629 21.397 55.171 1.00 102.59 104 PHE A O 1
ATOM 774 N N . ASP A 1 107 ? 20.009 23.170 55.141 1.00 78.20 105 ASP A N 1
ATOM 775 C CA . ASP A 1 107 ? 19.251 23.898 56.147 1.00 72.56 105 ASP A CA 1
ATOM 776 C C . ASP A 1 107 ? 19.261 25.376 55.812 1.00 60.83 105 ASP A C 1
ATOM 777 O O . ASP A 1 107 ? 19.909 25.799 54.852 1.00 60.43 105 ASP A O 1
ATOM 782 N N . GLU A 1 108 ? 18.532 26.156 56.602 1.00 59.29 106 GLU A N 1
ATOM 783 C CA . GLU A 1 108 ? 18.415 27.589 56.377 1.00 55.02 106 GLU A CA 1
ATOM 784 C C . GLU A 1 108 ? 19.773 28.289 56.518 1.00 51.07 106 GLU A C 1
ATOM 785 O O . GLU A 1 108 ? 20.124 29.159 55.715 1.00 50.04 106 GLU A O 1
ATOM 791 N N . ALA A 1 109 ? 20.533 27.906 57.538 1.00 44.30 107 ALA A N 1
ATOM 792 C CA . ALA A 1 109 ? 21.845 28.507 57.769 1.00 47.83 107 ALA A CA 1
ATOM 793 C C . ALA A 1 109 ? 22.765 28.298 56.558 1.00 49.65 107 ALA A C 1
ATOM 794 O O . ALA A 1 109 ? 23.467 29.217 56.117 1.00 49.54 107 ALA A O 1
ATOM 796 N N . THR A 1 110 ? 22.741 27.088 56.013 1.00 47.20 108 THR A N 1
ATOM 797 C CA . THR A 1 110 ? 23.555 26.757 54.851 1.00 49.97 108 THR A CA 1
ATOM 798 C C . THR A 1 110 ? 23.137 27.547 53.617 1.00 52.19 108 THR A C 1
ATOM 799 O O . THR A 1 110 ? 23.982 28.036 52.863 1.00 47.54 108 THR A O 1
ATOM 803 N N . ALA A 1 111 ? 21.829 27.671 53.408 1.00 53.18 109 ALA A N 1
ATOM 804 C CA . ALA A 1 111 ? 21.321 28.431 52.272 1.00 48.80 109 ALA A CA 1
ATOM 805 C C . ALA A 1 111 ? 21.741 29.897 52.349 1.00 42.59 109 ALA A C 1
ATOM 806 O O . ALA A 1 111 ? 22.105 30.506 51.338 1.00 39.18 109 ALA A O 1
ATOM 808 N N . ILE A 1 112 ? 21.690 30.470 53.546 1.00 43.26 110 ILE A N 1
ATOM 809 C CA . ILE A 1 112 ? 22.103 31.858 53.720 1.00 41.16 110 ILE A CA 1
ATOM 810 C C . ILE A 1 112 ? 23.571 32.051 53.319 1.00 44.75 110 ILE A C 1
ATOM 811 O O . ILE A 1 112 ? 23.909 32.994 52.597 1.00 43.49 110 ILE A O 1
ATOM 816 N N . LEU A 1 113 ? 24.439 31.156 53.787 1.00 41.71 111 LEU A N 1
ATOM 817 C CA . LEU A 1 113 ? 25.874 31.275 53.506 1.00 41.35 111 LEU A CA 1
ATOM 818 C C . LEU A 1 113 ? 26.181 30.987 52.033 1.00 43.43 111 LEU A C 1
ATOM 819 O O . LEU A 1 113 ? 27.039 31.643 51.438 1.00 41.39 111 LEU A O 1
ATOM 824 N N . ALA A 1 114 ? 25.473 30.023 51.438 1.00 43.18 112 ALA A N 1
ATOM 825 C CA . ALA A 1 114 ? 25.676 29.705 50.023 1.00 41.00 112 ALA A CA 1
ATOM 826 C C . ALA A 1 114 ? 25.299 30.891 49.147 1.00 40.42 112 ALA A C 1
ATOM 827 O O . ALA A 1 114 ? 25.960 31.170 48.148 1.00 41.44 112 ALA A O 1
ATOM 829 N N . GLY A 1 115 ? 24.226 31.583 49.515 1.00 41.55 113 GLY A N 1
ATOM 830 C CA . GLY A 1 115 ? 23.836 32.780 48.796 1.00 39.67 113 GLY A CA 1
ATOM 831 C C . GLY A 1 115 ? 24.915 33.848 48.902 1.00 37.41 113 GLY A C 1
ATOM 832 O O . GLY A 1 115 ? 25.323 34.441 47.898 1.00 35.28 113 GLY A O 1
ATOM 833 N N . ASP A 1 116 ? 25.366 34.107 50.126 1.00 34.62 114 ASP A N 1
ATOM 834 C CA . ASP A 1 116 ? 26.414 35.101 50.359 1.00 35.55 114 ASP A CA 1
ATOM 835 C C . ASP A 1 116 ? 27.665 34.774 49.565 1.00 36.51 114 ASP A C 1
ATOM 836 O O . ASP A 1 116 ? 28.289 35.655 48.971 1.00 36.32 114 ASP A O 1
ATOM 841 N N . ALA A 1 117 ? 28.029 33.501 49.554 1.00 31.66 115 ALA A N 1
ATOM 842 C CA . ALA A 1 117 ? 29.243 33.077 48.864 1.00 36.13 115 ALA A CA 1
ATOM 843 C C . ALA A 1 117 ? 29.073 33.163 47.353 1.00 35.56 115 ALA A C 1
ATOM 844 O O . ALA A 1 117 ? 30.023 33.445 46.635 1.00 35.70 115 ALA A O 1
ATOM 846 N N . LEU A 1 118 ? 27.866 32.905 46.863 1.00 32.56 116 LEU A N 1
ATOM 847 C CA . LEU A 1 118 ? 27.632 33.033 45.429 1.00 33.69 116 LEU A CA 1
ATOM 848 C C . LEU A 1 118 ? 27.747 34.482 44.990 1.00 36.65 116 LEU A C 1
ATOM 849 O O . LEU A 1 118 ? 28.193 34.753 43.876 1.00 33.96 116 LEU A O 1
ATOM 854 N N . GLN A 1 119 ? 27.347 35.422 45.849 1.00 33.89 117 GLN A N 1
ATOM 855 C CA . GLN A 1 119 ? 27.580 36.828 45.513 1.00 32.50 117 GLN A CA 1
ATOM 856 C C . GLN A 1 119 ? 29.080 37.133 45.421 1.00 32.65 117 GLN A C 1
ATOM 857 O O . GLN A 1 119 ? 29.531 37.777 44.469 1.00 34.12 117 GLN A O 1
ATOM 863 N N . THR A 1 120 ? 29.863 36.667 46.392 1.00 32.85 118 THR A N 1
ATOM 864 C CA . THR A 1 120 ? 31.299 36.951 46.354 1.00 32.69 118 THR A CA 1
ATOM 865 C C . THR A 1 120 ? 31.930 36.269 45.141 1.00 35.05 118 THR A C 1
ATOM 866 O O . THR A 1 120 ? 32.890 36.774 44.563 1.00 33.04 118 THR A O 1
ATOM 870 N N . PHE A 1 121 ? 31.409 35.104 44.770 1.00 35.01 119 PHE A N 1
ATOM 871 C CA . PHE A 1 121 ? 31.961 34.365 43.634 1.00 31.35 119 PHE A CA 1
ATOM 872 C C . PHE A 1 121 ? 31.750 35.165 42.333 1.00 32.73 119 PHE A C 1
ATOM 873 O O . PHE A 1 121 ? 32.587 35.125 41.432 1.00 34.99 119 PHE A O 1
ATOM 881 N N . ALA A 1 122 ? 30.637 35.892 42.239 1.00 33.65 120 ALA A N 1
ATOM 882 C CA . ALA A 1 122 ? 30.389 36.727 41.064 1.00 32.01 120 ALA A CA 1
ATOM 883 C C . ALA A 1 122 ? 31.521 37.725 40.887 1.00 37.97 120 ALA A C 1
ATOM 884 O O . ALA A 1 122 ? 32.017 37.942 39.783 1.00 33.93 120 ALA A O 1
ATOM 886 N N . PHE A 1 123 ? 31.956 38.314 41.992 1.00 32.97 121 PHE A N 1
ATOM 887 C CA . PHE A 1 123 ? 33.032 39.290 41.925 1.00 31.05 121 PHE A CA 1
ATOM 888 C C . PHE A 1 123 ? 34.377 38.630 41.742 1.00 30.89 121 PHE A C 1
ATOM 889 O O . PHE A 1 123 ? 35.288 39.224 41.165 1.00 38.68 121 PHE A O 1
ATOM 897 N N . GLU A 1 124 ? 34.497 37.384 42.197 1.00 34.95 122 GLU A N 1
ATOM 898 C CA . GLU A 1 124 ? 35.714 36.623 41.958 1.00 35.48 122 GLU A CA 1
ATOM 899 C C . GLU A 1 124 ? 35.852 36.411 40.449 1.00 37.71 122 GLU A C 1
ATOM 900 O O . GLU A 1 124 ? 36.932 36.573 39.879 1.00 34.54 122 GLU A O 1
ATOM 906 N N . LEU A 1 125 ? 34.742 36.053 39.815 1.00 35.17 123 LEU A N 1
ATOM 907 C CA . LEU A 1 125 ? 34.708 35.751 38.375 1.00 36.88 123 LEU A CA 1
ATOM 908 C C . LEU A 1 125 ? 35.176 36.955 37.570 1.00 39.35 123 LEU A C 1
ATOM 909 O O . LEU A 1 125 ? 35.948 36.819 36.621 1.00 38.18 123 LEU A O 1
ATOM 914 N N . LEU A 1 126 ? 34.734 38.139 37.985 1.00 32.58 124 LEU A N 1
ATOM 915 C CA . LEU A 1 126 ? 35.057 39.378 37.269 1.00 35.28 124 LEU A CA 1
ATOM 916 C C . LEU A 1 126 ? 36.445 39.947 37.560 1.00 38.11 124 LEU A C 1
ATOM 917 O O . LEU A 1 126 ? 36.908 40.840 36.848 1.00 41.99 124 LEU A O 1
ATOM 922 N N . SER A 1 127 ? 37.114 39.432 38.591 1.00 38.29 125 SER A N 1
ATOM 923 C CA . SER A 1 127 ? 38.432 39.944 38.962 1.00 37.80 125 SER A CA 1
ATOM 924 C C . SER A 1 127 ? 39.513 38.871 38.889 1.00 39.24 125 SER A C 1
ATOM 925 O O . SER A 1 127 ? 40.505 38.946 39.586 1.00 47.58 125 SER A O 1
ATOM 928 N N . ASN A 1 128 ? 39.309 37.881 38.032 1.00 39.68 126 ASN A N 1
ATOM 929 C CA . ASN A 1 128 ? 40.266 36.802 37.818 1.00 40.97 126 ASN A CA 1
ATOM 930 C C . ASN A 1 128 ? 41.585 37.362 37.266 1.00 46.24 126 ASN A C 1
ATOM 931 O O . ASN A 1 128 ? 41.571 38.143 36.312 1.00 49.63 126 ASN A O 1
ATOM 936 N N . PRO A 1 129 ? 42.727 36.967 37.867 1.00 52.50 127 PRO A N 1
ATOM 937 C CA . PRO A 1 129 ? 44.066 37.408 37.445 1.00 57.80 127 PRO A CA 1
ATOM 938 C C . PRO A 1 129 ? 44.448 36.992 36.026 1.00 62.32 127 PRO A C 1
ATOM 939 O O . PRO A 1 129 ? 45.424 37.525 35.496 1.00 64.07 127 PRO A O 1
ATOM 943 N N . THR A 1 130 ? 43.726 36.047 35.429 1.00 59.47 128 THR A N 1
ATOM 944 C CA . THR A 1 130 ? 44.027 35.635 34.054 1.00 63.77 128 THR A CA 1
ATOM 945 C C . THR A 1 130 ? 43.708 36.742 33.044 1.00 58.51 128 THR A C 1
ATOM 946 O O . THR A 1 130 ? 44.263 36.774 31.942 1.00 56.94 128 THR A O 1
ATOM 950 N N . SER A 1 131 ? 42.787 37.627 33.418 1.00 54.95 129 SER A N 1
ATOM 951 C CA . SER A 1 131 ? 42.424 38.772 32.590 1.00 55.79 129 SER A CA 1
ATOM 952 C C . SER A 1 131 ? 43.536 39.830 32.588 1.00 55.22 129 SER A C 1
ATOM 953 O O . SER A 1 131 ? 44.108 40.156 33.637 1.00 51.17 129 SER A O 1
ATOM 956 N N . ALA A 1 132 ? 43.845 40.350 31.403 1.00 51.08 130 ALA A N 1
ATOM 957 C CA . ALA A 1 132 ? 44.809 41.438 31.256 1.00 49.11 130 ALA A CA 1
ATOM 958 C C . ALA A 1 132 ? 44.094 42.710 30.787 1.00 44.85 130 ALA A C 1
ATOM 959 O O . ALA A 1 132 ? 44.692 43.561 30.132 1.00 49.99 130 ALA A O 1
ATOM 961 N N . GLN A 1 133 ? 42.808 42.819 31.117 1.00 41.41 131 GLN A N 1
ATOM 962 C CA . GLN A 1 133 ? 42.012 43.998 30.796 1.00 41.41 131 GLN A CA 1
ATOM 963 C C . GLN A 1 133 ? 41.410 44.617 32.069 1.00 43.87 131 GLN A C 1
ATOM 964 O O . GLN A 1 133 ? 40.189 44.569 32.260 1.00 40.86 131 GLN A O 1
ATOM 970 N N . PRO A 1 134 ? 42.256 45.184 32.950 1.00 46.73 132 PRO A N 1
ATOM 971 C CA . PRO A 1 134 ? 41.711 45.673 34.226 1.00 40.97 132 PRO A CA 1
ATOM 972 C C . PRO A 1 134 ? 40.718 46.836 34.102 1.00 36.56 132 PRO A C 1
ATOM 973 O O . PRO A 1 134 ? 39.761 46.870 34.877 1.00 43.19 132 PRO A O 1
ATOM 977 N N . GLU A 1 135 ? 40.936 47.776 33.183 1.00 43.66 133 GLU A N 1
ATOM 978 C CA . GLU A 1 135 ? 40.018 48.907 33.069 1.00 44.12 133 GLU A CA 1
ATOM 979 C C . GLU A 1 135 ? 38.640 48.399 32.647 1.00 40.53 133 GLU A C 1
ATOM 980 O O . GLU A 1 135 ? 37.608 48.817 33.183 1.00 40.86 133 GLU A O 1
ATOM 986 N N . LEU A 1 136 ? 38.621 47.491 31.680 1.00 39.06 134 LEU A N 1
ATOM 987 C CA . LEU A 1 136 ? 37.361 46.891 31.250 1.00 37.29 134 LEU A CA 1
ATOM 988 C C . LEU A 1 136 ? 36.749 46.056 32.386 1.00 35.62 134 LEU A C 1
ATOM 989 O O . LEU A 1 136 ? 35.541 46.104 32.610 1.00 32.32 134 LEU A O 1
ATOM 994 N N . ALA A 1 137 ? 37.569 45.300 33.117 1.00 34.76 135 ALA A N 1
ATOM 995 C CA . ALA A 1 137 ? 37.030 44.510 34.237 1.00 35.40 135 ALA A CA 1
ATOM 996 C C . ALA A 1 137 ? 36.359 45.419 35.286 1.00 31.27 135 ALA A C 1
ATOM 997 O O . ALA A 1 137 ? 35.267 45.112 35.788 1.00 34.61 135 ALA A O 1
ATOM 999 N N . ILE A 1 138 ? 37.012 46.537 35.603 1.00 31.61 136 ILE A N 1
ATOM 1000 C CA . ILE A 1 138 ? 36.457 47.478 36.578 1.00 37.56 136 ILE A CA 1
ATOM 1001 C C . ILE A 1 138 ? 35.101 47.990 36.085 1.00 40.86 136 ILE A C 1
ATOM 1002 O O . ILE A 1 138 ? 34.145 48.060 36.854 1.00 38.29 136 ILE A O 1
ATOM 1007 N N . LYS A 1 139 ? 35.011 48.297 34.791 1.00 35.58 137 LYS A N 1
ATOM 1008 C CA . LYS A 1 139 ? 33.752 48.757 34.208 1.00 36.97 137 LYS A CA 1
ATOM 1009 C C . LYS A 1 139 ? 32.668 47.691 34.356 1.00 38.99 137 LYS A C 1
ATOM 1010 O O . LYS A 1 139 ? 31.539 47.999 34.741 1.00 32.39 137 LYS A O 1
ATOM 1016 N N . LEU A 1 140 ? 33.009 46.437 34.066 1.00 30.76 138 LEU A N 1
ATOM 1017 C CA . LEU A 1 140 ? 32.027 45.361 34.174 1.00 31.93 138 LEU A CA 1
ATOM 1018 C C . LEU A 1 140 ? 31.586 45.171 35.629 1.00 34.38 138 LEU A C 1
ATOM 1019 O O . LEU A 1 140 ? 30.419 44.869 35.912 1.00 34.18 138 LEU A O 1
ATOM 1024 N N . ILE A 1 141 ? 32.518 45.370 36.548 1.00 32.75 139 ILE A N 1
ATOM 1025 C CA . ILE A 1 141 ? 32.210 45.259 37.963 1.00 35.45 139 ILE A CA 1
ATOM 1026 C C . ILE A 1 141 ? 31.237 46.365 38.365 1.00 35.26 139 ILE A C 1
ATOM 1027 O O . ILE A 1 141 ? 30.257 46.112 39.079 1.00 30.38 139 ILE A O 1
ATOM 1032 N N . GLN A 1 142 ? 31.496 47.583 37.887 1.00 28.78 140 GLN A N 1
ATOM 1033 C CA . GLN A 1 142 ? 30.583 48.702 38.136 1.00 40.99 140 GLN A CA 1
ATOM 1034 C C . GLN A 1 142 ? 29.184 48.396 37.618 1.00 40.66 140 GLN A C 1
ATOM 1035 O O . GLN A 1 142 ? 28.197 48.667 38.306 1.00 33.91 140 GLN A O 1
ATOM 1041 N N . GLU A 1 143 ? 29.113 47.830 36.412 1.00 33.94 141 GLU A N 1
ATOM 1042 C CA . GLU A 1 143 ? 27.844 47.437 35.807 1.00 36.54 141 GLU A CA 1
ATOM 1043 C C . GLU A 1 143 ? 27.113 46.444 36.696 1.00 39.87 141 GLU A C 1
ATOM 1044 O O . GLU A 1 143 ? 25.900 46.561 36.909 1.00 34.21 141 GLU A O 1
ATOM 1050 N N . LEU A 1 144 ? 27.846 45.460 37.209 1.00 36.36 142 LEU A N 1
ATOM 1051 C CA . LEU A 1 144 ? 27.223 44.400 37.998 1.00 34.41 142 LEU A CA 1
ATOM 1052 C C . LEU A 1 144 ? 26.753 44.962 39.335 1.00 36.56 142 LEU A C 1
ATOM 1053 O O . LEU A 1 144 ? 25.677 44.615 39.824 1.00 34.98 142 LEU A O 1
ATOM 1058 N N . VAL A 1 145 ? 27.566 45.838 39.917 1.00 33.28 143 VAL A N 1
ATOM 1059 C CA . VAL A 1 145 ? 27.246 46.452 41.200 1.00 28.89 143 VAL A CA 1
ATOM 1060 C C . VAL A 1 145 ? 25.940 47.244 41.115 1.00 37.03 143 VAL A C 1
ATOM 1061 O O . VAL A 1 145 ? 25.050 47.105 41.964 1.00 33.62 143 VAL A O 1
ATOM 1065 N N . VAL A 1 146 ? 25.818 48.062 40.082 1.00 35.01 144 VAL A N 1
ATOM 1066 C CA . VAL A 1 146 ? 24.663 48.932 39.988 1.00 35.83 144 VAL A CA 1
ATOM 1067 C C . VAL A 1 146 ? 23.390 48.115 39.725 1.00 38.42 144 VAL A C 1
ATOM 1068 O O . VAL A 1 146 ? 22.299 48.501 40.157 1.00 37.11 144 VAL A O 1
ATOM 1072 N N . ALA A 1 147 ? 23.543 46.973 39.051 1.00 37.66 145 ALA A N 1
ATOM 1073 C CA . ALA A 1 147 ? 22.411 46.103 38.736 1.00 37.06 145 ALA A CA 1
ATOM 1074 C C . ALA A 1 147 ? 21.976 45.230 39.907 1.00 36.92 145 ALA A C 1
ATOM 1075 O O . ALA A 1 147 ? 20.801 44.896 40.026 1.00 37.11 145 ALA A O 1
ATOM 1077 N N . SER A 1 148 ? 22.921 44.854 40.763 1.00 37.29 146 SER A N 1
ATOM 1078 C CA . SER A 1 148 ? 22.667 43.834 41.781 1.00 33.43 146 SER A CA 1
ATOM 1079 C C . SER A 1 148 ? 22.331 44.395 43.159 1.00 38.04 146 SER A C 1
ATOM 1080 O O . SER A 1 148 ? 21.713 43.704 43.980 1.00 39.30 146 SER A O 1
ATOM 1083 N N . GLY A 1 149 ? 22.769 45.623 43.438 1.00 36.24 147 GLY A N 1
ATOM 1084 C CA . GLY A 1 149 ? 22.701 46.143 44.799 1.00 35.74 147 GLY A CA 1
ATOM 1085 C C . GLY A 1 149 ? 21.568 47.118 45.059 1.00 39.97 147 GLY A C 1
ATOM 1086 O O . GLY A 1 149 ? 20.472 46.985 44.504 1.00 34.22 147 GLY A O 1
ATOM 1087 N N . ARG A 1 150 ? 21.857 48.108 45.900 1.00 36.30 148 ARG A N 1
ATOM 1088 C CA . ARG A 1 150 ? 20.892 49.127 46.313 1.00 39.42 148 ARG A CA 1
ATOM 1089 C C . ARG A 1 150 ? 20.335 49.926 45.141 1.00 40.18 148 ARG A C 1
ATOM 1090 O O . ARG A 1 150 ? 19.263 50.532 45.244 1.00 42.06 148 ARG A O 1
ATOM 1098 N N . ASN A 1 151 ? 21.061 49.947 44.028 1.00 37.10 149 ASN A N 1
ATOM 1099 C CA . ASN A 1 151 ? 20.573 50.649 42.841 1.00 42.32 149 ASN A CA 1
ATOM 1100 C C . ASN A 1 151 ? 19.759 49.748 41.922 1.00 42.62 149 ASN A C 1
ATOM 1101 O O . ASN A 1 151 ? 19.239 50.197 40.902 1.00 39.28 149 ASN A O 1
ATOM 1106 N N . GLY A 1 152 ? 19.645 48.473 42.281 1.00 36.78 150 GLY A N 1
ATOM 1107 C CA . GLY A 1 152 ? 19.037 47.517 41.378 1.00 37.30 150 GLY A CA 1
ATOM 1108 C C . GLY A 1 152 ? 18.285 46.417 42.090 1.00 41.32 150 GLY A C 1
ATOM 1109 O O . GLY A 1 152 ? 17.322 46.678 42.819 1.00 38.23 150 GLY A O 1
ATOM 1110 N N . MET A 1 153 ? 18.751 45.189 41.894 1.00 37.47 151 MET A N 1
ATOM 1111 C CA . MET A 1 153 ? 18.023 43.990 42.313 1.00 38.91 151 MET A CA 1
ATOM 1112 C C . MET A 1 153 ? 17.507 43.996 43.755 1.00 38.21 151 MET A C 1
ATOM 1113 O O . MET A 1 153 ? 16.322 43.754 43.992 1.00 36.49 151 MET A O 1
ATOM 1118 N N . ILE A 1 154 ? 18.386 44.275 44.716 1.00 35.77 152 ILE A N 1
ATOM 1119 C CA . ILE A 1 154 ? 17.994 44.233 46.121 1.00 38.36 152 ILE A CA 1
ATOM 1120 C C . ILE A 1 154 ? 16.948 45.291 46.468 1.00 42.90 152 ILE A C 1
ATOM 1121 O O . ILE A 1 154 ? 16.045 45.056 47.281 1.00 39.90 152 ILE A O 1
ATOM 1126 N N . THR A 1 155 ? 17.056 46.456 45.853 1.00 39.44 153 THR A N 1
ATOM 1127 C CA . THR A 1 155 ? 16.068 47.489 46.117 1.00 42.80 153 THR A CA 1
ATOM 1128 C C . THR A 1 155 ? 14.712 47.049 45.563 1.00 42.39 153 THR A C 1
ATOM 1129 O O . THR A 1 155 ? 13.678 47.309 46.176 1.00 43.85 153 THR A O 1
ATOM 1133 N N . GLY A 1 156 ? 14.728 46.330 44.442 1.00 40.02 154 GLY A N 1
ATOM 1134 C CA . GLY A 1 156 ? 13.509 45.759 43.882 1.00 36.90 154 GLY A CA 1
ATOM 1135 C C . GLY A 1 156 ? 12.860 44.751 44.817 1.00 41.33 154 GLY A C 1
ATOM 1136 O O . GLY A 1 156 ? 11.642 44.763 44.993 1.00 43.63 154 GLY A O 1
ATOM 1137 N N . GLN A 1 157 ? 13.669 43.878 45.417 1.00 34.95 155 GLN A N 1
ATOM 1138 C CA . GLN A 1 157 ? 13.166 42.903 46.375 1.00 40.93 155 GLN A CA 1
ATOM 1139 C C . GLN A 1 157 ? 12.599 43.613 47.587 1.00 44.97 155 GLN A C 1
ATOM 1140 O O . GLN A 1 157 ? 11.572 43.204 48.128 1.00 45.06 155 GLN A O 1
ATOM 1146 N N . MET A 1 158 ? 13.281 44.674 48.014 1.00 39.14 156 MET A N 1
ATOM 1147 C CA . MET A 1 158 ? 12.842 45.462 49.158 1.00 44.21 156 MET A CA 1
ATOM 1148 C C . MET A 1 158 ? 11.475 46.067 48.856 1.00 49.76 156 MET A C 1
ATOM 1149 O O . MET A 1 158 ? 10.548 45.978 49.666 1.00 49.95 156 MET A O 1
ATOM 1154 N N . ILE A 1 159 ? 11.348 46.666 47.676 1.00 44.38 157 ILE A N 1
ATOM 1155 C CA . ILE A 1 159 ? 10.089 47.287 47.285 1.00 48.07 157 ILE A CA 1
ATOM 1156 C C . ILE A 1 159 ? 8.990 46.235 47.248 1.00 48.00 157 ILE A C 1
ATOM 1157 O O . ILE A 1 159 ? 7.902 46.467 47.752 1.00 47.48 157 ILE A O 1
ATOM 1162 N N . ASP A 1 160 ? 9.285 45.077 46.658 1.00 44.32 158 ASP A N 1
ATOM 1163 C CA . ASP A 1 160 ? 8.334 43.964 46.610 1.00 49.62 158 ASP A CA 1
ATOM 1164 C C . ASP A 1 160 ? 7.826 43.589 48.007 1.00 59.56 158 ASP A C 1
ATOM 1165 O O . ASP A 1 160 ? 6.616 43.481 48.228 1.00 59.55 158 ASP A O 1
ATOM 1170 N N . LEU A 1 161 ? 8.753 43.404 48.946 1.00 48.39 159 LEU A N 1
ATOM 1171 C CA . LEU A 1 161 ? 8.381 43.111 50.324 1.00 53.90 159 LEU A CA 1
ATOM 1172 C C . LEU A 1 161 ? 7.537 44.215 50.946 1.00 61.80 159 LEU A C 1
ATOM 1173 O O . LEU A 1 161 ? 6.504 43.938 51.539 1.00 59.83 159 LEU A O 1
ATOM 1178 N N . SER A 1 162 ? 7.962 45.466 50.801 1.00 68.38 160 SER A N 1
ATOM 1179 C CA . SER A 1 162 ? 7.272 46.568 51.471 1.00 75.36 160 SER A CA 1
ATOM 1180 C C . SER A 1 162 ? 5.900 46.851 50.860 1.00 75.75 160 SER A C 1
ATOM 1181 O O . SER A 1 162 ? 5.100 47.586 51.433 1.00 80.12 160 SER A O 1
ATOM 1184 N N . SER A 1 163 ? 5.625 46.258 49.703 1.00 70.92 161 SER A N 1
ATOM 1185 C CA . SER A 1 163 ? 4.387 46.537 48.986 1.00 73.23 161 SER A CA 1
ATOM 1186 C C . SER A 1 163 ? 3.339 45.426 49.118 1.00 80.66 161 SER A C 1
ATOM 1187 O O . SER A 1 163 ? 2.254 45.521 48.539 1.00 81.82 161 SER A O 1
ATOM 1190 N N . GLU A 1 164 ? 3.654 44.381 49.880 1.00 90.12 162 GLU A N 1
ATOM 1191 C CA . GLU A 1 164 ? 2.821 43.175 49.889 1.00 104.52 162 GLU A CA 1
ATOM 1192 C C . GLU A 1 164 ? 1.434 43.335 50.524 1.00 109.45 162 GLU A C 1
ATOM 1193 O O . GLU A 1 164 ? 0.545 42.517 50.284 1.00 112.02 162 GLU A O 1
ATOM 1199 N N . ASN A 1 165 ? 1.236 44.382 51.318 1.00 109.11 163 ASN A N 1
ATOM 1200 C CA . ASN A 1 165 ? -0.098 44.649 51.847 1.00 114.10 163 ASN A CA 1
ATOM 1201 C C . ASN A 1 165 ? -0.843 45.686 51.003 1.00 112.45 163 ASN A C 1
ATOM 1202 O O . ASN A 1 165 ? -2.046 45.559 50.766 1.00 115.78 163 ASN A O 1
ATOM 1207 N N . LYS A 1 166 ? -0.120 46.705 50.546 1.00 105.24 164 LYS A N 1
ATOM 1208 C CA . LYS A 1 166 ? -0.710 47.788 49.763 1.00 94.72 164 LYS A CA 1
ATOM 1209 C C . LYS A 1 166 ? -1.149 47.330 48.378 1.00 87.28 164 LYS A C 1
ATOM 1210 O O . LYS A 1 166 ? -0.814 46.226 47.942 1.00 87.84 164 LYS A O 1
ATOM 1216 N N . ASN A 1 167 ? -1.924 48.174 47.702 1.00 84.17 165 ASN A N 1
ATOM 1217 C CA . ASN A 1 167 ? -2.108 48.049 46.260 1.00 84.88 165 ASN A CA 1
ATOM 1218 C C . ASN A 1 167 ? -1.447 49.253 45.601 1.00 75.58 165 ASN A C 1
ATOM 1219 O O . ASN A 1 167 ? -1.818 50.399 45.856 1.00 77.99 165 ASN A O 1
ATOM 1224 N N . ILE A 1 168 ? -0.443 48.980 44.779 1.00 62.87 166 ILE A N 1
ATOM 1225 C CA . ILE A 1 168 ? 0.409 50.017 44.225 1.00 51.54 166 ILE A CA 1
ATOM 1226 C C . ILE A 1 168 ? -0.046 50.394 42.818 1.00 50.46 166 ILE A C 1
ATOM 1227 O O . ILE A 1 168 ? -0.817 49.665 42.198 1.00 49.37 166 ILE A O 1
ATOM 1232 N N . SER A 1 169 ? 0.431 51.528 42.316 1.00 49.12 167 SER A N 1
ATOM 1233 C CA . SER A 1 169 ? 0.027 52.003 40.994 1.00 46.95 167 SER A CA 1
ATOM 1234 C C . SER A 1 169 ? 0.796 51.273 39.900 1.00 38.24 167 SER A C 1
ATOM 1235 O O . SER A 1 169 ? 1.746 50.539 40.177 1.00 38.12 167 SER A O 1
ATOM 1238 N N . LEU A 1 170 ? 0.392 51.494 38.653 1.00 35.26 168 LEU A N 1
ATOM 1239 C CA . LEU A 1 170 ? 1.128 50.994 37.502 1.00 41.95 168 LEU A CA 1
ATOM 1240 C C . LEU A 1 170 ? 2.580 51.472 37.540 1.00 39.92 168 LEU A C 1
ATOM 1241 O O . LEU A 1 170 ? 3.502 50.685 37.328 1.00 38.90 168 LEU A O 1
ATOM 1246 N N . ALA A 1 171 ? 2.773 52.761 37.820 1.00 37.02 169 ALA A N 1
ATOM 1247 C CA . ALA A 1 171 ? 4.116 53.342 37.879 1.00 39.93 169 ALA A CA 1
ATOM 1248 C C . ALA A 1 171 ? 4.962 52.664 38.941 1.00 42.54 169 ALA A C 1
ATOM 1249 O O . ALA A 1 171 ? 6.151 52.395 38.721 1.00 42.66 169 ALA A O 1
ATOM 1251 N N . GLU A 1 172 ? 4.358 52.404 40.103 1.00 40.19 170 GLU A N 1
ATOM 1252 C CA . GLU A 1 172 ? 5.072 51.739 41.186 1.00 37.88 170 GLU A CA 1
ATOM 1253 C C . GLU A 1 172 ? 5.393 50.292 40.822 1.00 41.58 170 GLU A C 1
ATOM 1254 O O . GLU A 1 172 ? 6.481 49.802 41.120 1.00 41.00 170 GLU A O 1
ATOM 1260 N N . LEU A 1 173 ? 4.451 49.617 40.164 1.00 40.91 171 LEU A N 1
ATOM 1261 C CA . LEU A 1 173 ? 4.670 48.237 39.752 1.00 36.05 171 LEU A CA 1
ATOM 1262 C C . LEU A 1 173 ? 5.817 48.164 38.752 1.00 36.48 171 LEU A C 1
ATOM 1263 O O . LEU A 1 173 ? 6.732 47.334 38.900 1.00 37.79 171 LEU A O 1
ATOM 1268 N N . GLU A 1 174 ? 5.782 49.040 37.748 1.00 37.22 172 GLU A N 1
ATOM 1269 C CA . GLU A 1 174 ? 6.878 49.116 36.791 1.00 41.52 172 GLU A CA 1
ATOM 1270 C C . GLU A 1 174 ? 8.215 49.391 37.487 1.00 43.74 172 GLU A C 1
ATOM 1271 O O . GLU A 1 174 ? 9.204 48.702 37.230 1.00 35.07 172 GLU A O 1
ATOM 1277 N N . GLN A 1 175 ? 8.248 50.391 38.367 1.00 39.75 173 GLN A N 1
ATOM 1278 C CA . GLN A 1 175 ? 9.482 50.703 39.094 1.00 37.69 173 GLN A CA 1
ATOM 1279 C C . GLN A 1 175 ? 10.036 49.483 39.840 1.00 42.27 173 GLN A C 1
ATOM 1280 O O . GLN A 1 175 ? 11.248 49.216 39.827 1.00 38.76 173 GLN A O 1
ATOM 1286 N N . MET A 1 176 ? 9.140 48.743 40.484 1.00 37.13 174 MET A N 1
ATOM 1287 C CA . MET A 1 176 ? 9.527 47.557 41.238 1.00 41.79 174 MET A CA 1
ATOM 1288 C C . MET A 1 176 ? 10.184 46.505 40.341 1.00 43.48 174 MET A C 1
ATOM 1289 O O . MET A 1 176 ? 11.233 45.954 40.684 1.00 40.90 174 MET A O 1
ATOM 1294 N N . HIS A 1 177 ? 9.565 46.221 39.198 1.00 37.47 175 HIS A N 1
ATOM 1295 C CA . HIS A 1 177 ? 10.086 45.188 38.308 1.00 39.92 175 HIS A CA 1
ATOM 1296 C C . HIS A 1 177 ? 11.392 45.603 37.652 1.00 35.76 175 HIS A C 1
ATOM 1297 O O . HIS A 1 177 ? 12.286 44.773 37.457 1.00 36.25 175 HIS A O 1
ATOM 1304 N N . VAL A 1 178 ? 11.489 46.877 37.291 1.00 36.91 176 VAL A N 1
ATOM 1305 C CA . VAL A 1 178 ? 12.696 47.403 36.658 1.00 43.56 176 VAL A CA 1
ATOM 1306 C C . VAL A 1 178 ? 13.923 47.212 37.557 1.00 40.52 176 VAL A C 1
ATOM 1307 O O . VAL A 1 178 ? 15.026 46.944 37.077 1.00 40.84 176 VAL A O 1
ATOM 1311 N N . HIS A 1 179 ? 13.718 47.313 38.867 1.00 36.10 177 HIS A N 1
ATOM 1312 C CA . HIS A 1 179 ? 14.796 47.069 39.828 1.00 39.99 177 HIS A CA 1
ATOM 1313 C C . HIS A 1 179 ? 14.967 45.570 40.086 1.00 39.98 177 HIS A C 1
ATOM 1314 O O . HIS A 1 179 ? 16.073 45.027 39.979 1.00 37.56 177 HIS A O 1
ATOM 1321 N N . LYS A 1 180 ? 13.856 44.896 40.392 1.00 33.52 178 LYS A N 1
ATOM 1322 C CA . LYS A 1 180 ? 13.900 43.515 40.872 1.00 37.51 178 LYS A CA 1
ATOM 1323 C C . LYS A 1 180 ? 14.409 42.506 39.840 1.00 40.78 178 LYS A C 1
ATOM 1324 O O . LYS A 1 180 ? 15.176 41.605 40.180 1.00 34.91 178 LYS A O 1
ATOM 1330 N N . THR A 1 181 ? 13.977 42.645 38.591 1.00 36.55 179 THR A N 1
ATOM 1331 C CA . THR A 1 181 ? 14.435 41.738 37.538 1.00 39.50 179 THR A CA 1
ATOM 1332 C C . THR A 1 181 ? 14.984 42.471 36.311 1.00 41.23 179 THR A C 1
ATOM 1333 O O . THR A 1 181 ? 15.801 41.918 35.577 1.00 44.57 179 THR A O 1
ATOM 1337 N N . GLY A 1 182 ? 14.530 43.703 36.087 1.00 34.42 180 GLY A N 1
ATOM 1338 C CA . GLY A 1 182 ? 14.931 44.453 34.906 1.00 35.23 180 GLY A CA 1
ATOM 1339 C C . GLY A 1 182 ? 16.435 44.742 34.868 1.00 38.87 180 GLY A C 1
ATOM 1340 O O . GLY A 1 182 ? 17.088 44.608 33.826 1.00 38.12 180 GLY A O 1
ATOM 1341 N N . ALA A 1 183 ? 16.988 45.140 36.009 1.00 34.27 181 ALA A N 1
ATOM 1342 C CA . ALA A 1 183 ? 18.376 45.605 36.072 1.00 33.35 181 ALA A CA 1
ATOM 1343 C C . ALA A 1 183 ? 19.401 44.543 35.645 1.00 30.85 181 ALA A C 1
ATOM 1344 O O . ALA A 1 183 ? 20.341 44.848 34.905 1.00 36.75 181 ALA A O 1
ATOM 1346 N N . LEU A 1 184 ? 19.203 43.298 36.079 1.00 36.79 182 LEU A N 1
ATOM 1347 C CA . LEU A 1 184 ? 20.133 42.223 35.740 1.00 35.88 182 LEU A CA 1
ATOM 1348 C C . LEU A 1 184 ? 20.001 41.825 34.280 1.00 39.85 182 LEU A C 1
ATOM 1349 O O . LEU A 1 184 ? 20.980 41.408 33.650 1.00 36.54 182 LEU A O 1
ATOM 1354 N N . ILE A 1 185 ? 18.786 41.934 33.747 1.00 34.57 183 ILE A N 1
ATOM 1355 C CA . ILE A 1 185 ? 18.573 41.680 32.330 1.00 38.02 183 ILE A CA 1
ATOM 1356 C C . ILE A 1 185 ? 19.335 42.720 31.527 1.00 30.57 183 ILE A C 1
ATOM 1357 O O . ILE A 1 185 ? 19.967 42.408 30.524 1.00 35.13 183 ILE A O 1
ATOM 1362 N N . LYS A 1 186 ? 19.259 43.973 31.966 1.00 32.46 184 LYS A N 1
ATOM 1363 C CA . LYS A 1 186 ? 19.997 45.050 31.303 1.00 35.27 184 LYS A CA 1
ATOM 1364 C C . LYS A 1 186 ? 21.514 44.896 31.476 1.00 35.43 184 LYS A C 1
ATOM 1365 O O . LYS A 1 186 ? 22.291 45.174 30.550 1.00 32.92 184 LYS A O 1
ATOM 1371 N N . ALA A 1 187 ? 21.935 44.472 32.662 1.00 34.29 185 ALA A N 1
ATOM 1372 C CA . ALA A 1 187 ? 23.361 44.225 32.913 1.00 36.33 185 ALA A CA 1
ATOM 1373 C C . ALA A 1 187 ? 23.872 43.152 31.957 1.00 36.31 185 ALA A C 1
ATOM 1374 O O . ALA A 1 187 ? 25.003 43.221 31.471 1.00 35.04 185 ALA A O 1
ATOM 1376 N N . SER A 1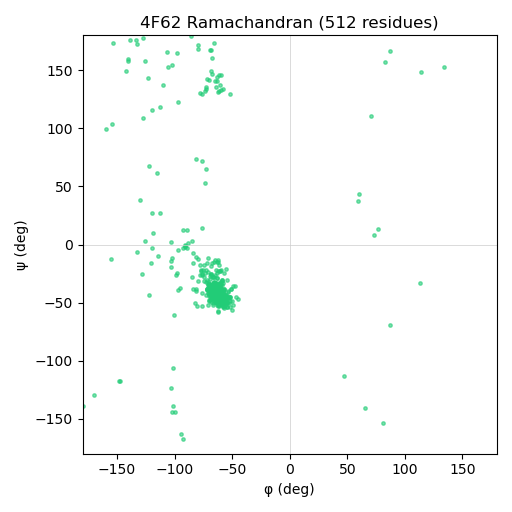 188 ? 23.029 42.160 31.684 1.00 33.87 186 SER A N 1
ATOM 1377 C CA . SER A 1 188 ? 23.396 41.078 30.767 1.00 35.06 186 SER A CA 1
ATOM 1378 C C . SER A 1 188 ? 23.766 41.595 29.377 1.00 36.95 186 SER A C 1
ATOM 1379 O O . SER A 1 188 ? 24.832 41.265 28.852 1.00 36.75 186 SER A O 1
ATOM 1382 N N . VAL A 1 189 ? 22.892 42.399 28.773 1.00 36.35 187 VAL A N 1
ATOM 1383 C CA . VAL A 1 189 ? 23.189 42.902 27.434 1.00 34.54 187 VAL A CA 1
ATOM 1384 C C . VAL A 1 189 ? 24.305 43.953 27.473 1.00 36.91 187 VAL A C 1
ATOM 1385 O O . VAL A 1 189 ? 25.163 43.965 26.590 1.00 36.14 187 VAL A O 1
ATOM 1389 N N . ARG A 1 190 ? 24.311 44.814 28.496 1.00 32.99 188 ARG A N 1
ATOM 1390 C CA . ARG A 1 190 ? 25.343 45.850 28.596 1.00 34.60 188 ARG A CA 1
ATOM 1391 C C . ARG A 1 190 ? 26.736 45.233 28.781 1.00 36.55 188 ARG A C 1
ATOM 1392 O O . ARG A 1 190 ? 27.704 45.578 28.075 1.00 35.54 188 ARG A O 1
ATOM 1400 N N . MET A 1 191 ? 26.843 44.310 29.728 1.00 36.63 189 MET A N 1
ATOM 1401 C CA . MET A 1 191 ? 28.128 43.672 29.997 1.00 35.26 189 MET A CA 1
ATOM 1402 C C . MET A 1 191 ? 28.606 42.800 28.844 1.00 33.89 189 MET A C 1
ATOM 1403 O O . MET A 1 191 ? 29.791 42.773 28.548 1.00 37.70 189 MET A O 1
ATOM 1408 N N . GLY A 1 192 ? 27.680 42.088 28.208 1.00 38.05 190 GLY A N 1
ATOM 1409 C CA . GLY A 1 192 ? 28.014 41.291 27.046 1.00 33.79 190 GLY A CA 1
ATOM 1410 C C . GLY A 1 192 ? 28.689 42.126 25.979 1.00 34.76 190 GLY A C 1
ATOM 1411 O O . GLY A 1 192 ? 29.786 41.789 25.517 1.00 37.33 190 GLY A O 1
ATOM 1412 N N . ALA A 1 193 ? 28.035 43.221 25.599 1.00 39.05 191 ALA A N 1
ATOM 1413 C CA . ALA A 1 193 ? 28.552 44.136 24.577 1.00 36.98 191 ALA A CA 1
ATOM 1414 C C . ALA A 1 193 ? 29.883 44.775 24.998 1.00 36.83 191 ALA A C 1
ATOM 1415 O O . ALA A 1 193 ? 30.862 44.789 24.234 1.00 40.62 191 ALA A O 1
ATOM 1417 N N . LEU A 1 194 ? 29.929 45.301 26.216 1.00 39.52 192 LEU A N 1
ATOM 1418 C CA . LEU A 1 194 ? 31.179 45.868 26.746 1.00 38.29 192 LEU A CA 1
ATOM 1419 C C . LEU A 1 194 ? 32.325 44.854 26.751 1.00 39.11 192 LEU A C 1
ATOM 1420 O O . LEU A 1 194 ? 33.464 45.196 26.439 1.00 41.87 192 LEU A O 1
ATOM 1425 N N . SER A 1 195 ? 32.023 43.597 27.074 1.00 35.36 193 SER A N 1
ATOM 1426 C CA . SER A 1 195 ? 33.078 42.592 27.240 1.00 36.94 193 SER A CA 1
ATOM 1427 C C . SER A 1 195 ? 33.840 42.350 25.946 1.00 37.67 193 SER A C 1
ATOM 1428 O O . SER A 1 195 ? 34.927 41.777 25.973 1.00 37.33 193 SER A O 1
ATOM 1431 N N . THR A 1 196 ? 33.280 42.801 24.821 1.00 38.94 194 THR A N 1
ATOM 1432 C CA . THR A 1 196 ? 33.955 42.669 23.516 1.00 43.06 194 THR A CA 1
ATOM 1433 C C . THR A 1 196 ? 35.100 43.658 23.333 1.00 47.21 194 THR A C 1
ATOM 1434 O O . THR A 1 196 ? 35.970 43.455 22.481 1.00 47.09 194 THR A O 1
ATOM 1438 N N . GLY A 1 197 ? 35.074 44.751 24.094 1.00 48.89 195 GLY A N 1
ATOM 1439 C CA . GLY A 1 197 ? 36.091 45.785 23.957 1.00 50.27 195 GLY A CA 1
ATOM 1440 C C . GLY A 1 197 ? 35.862 46.663 22.734 1.00 58.16 195 GLY A C 1
ATOM 1441 O O . GLY A 1 197 ? 36.744 47.423 22.335 1.00 68.20 195 GLY A O 1
ATOM 1442 N N . GLN A 1 198 ? 34.669 46.567 22.150 1.00 58.01 196 GLN A N 1
ATOM 1443 C CA . GLN A 1 198 ? 34.368 47.187 20.856 1.00 68.86 196 GLN A CA 1
ATOM 1444 C C . GLN A 1 198 ? 33.062 47.981 20.790 1.00 66.21 196 GLN A C 1
ATOM 1445 O O . GLN A 1 198 ? 32.769 48.594 19.759 1.00 71.60 196 GLN A O 1
ATOM 1451 N N . VAL A 1 199 ? 32.255 47.947 21.845 1.00 60.12 197 VAL A N 1
ATOM 1452 C CA . VAL A 1 199 ? 30.923 48.562 21.756 1.00 57.92 197 VAL A CA 1
ATOM 1453 C C . VAL A 1 199 ? 30.985 50.091 21.686 1.00 57.43 197 VAL A C 1
ATOM 1454 O O . VAL A 1 199 ? 31.819 50.723 22.330 1.00 52.85 197 VAL A O 1
ATOM 1458 N N . LYS A 1 200 ? 30.113 50.671 20.869 1.00 60.46 198 LYS A N 1
ATOM 1459 C CA . LYS A 1 200 ? 30.044 52.115 20.719 1.00 61.31 198 LYS A CA 1
ATOM 1460 C C . LYS A 1 200 ? 28.844 52.586 21.520 1.00 59.76 198 LYS A C 1
ATOM 1461 O O . LYS A 1 200 ? 27.907 51.806 21.735 1.00 58.35 198 LYS A O 1
ATOM 1467 N N . PRO A 1 201 ? 28.864 53.856 21.972 1.00 57.35 199 PRO A N 1
ATOM 1468 C CA . PRO A 1 201 ? 27.809 54.351 22.870 1.00 58.55 199 PRO A CA 1
ATOM 1469 C C . PRO A 1 201 ? 26.409 54.215 22.274 1.00 58.35 199 PRO A C 1
ATOM 1470 O O . PRO A 1 201 ? 25.459 53.907 22.999 1.00 56.47 199 PRO A O 1
ATOM 1474 N N . GLU A 1 202 ? 26.294 54.452 20.970 1.00 60.06 200 GLU A N 1
ATOM 1475 C CA . GLU A 1 202 ? 25.021 54.336 20.271 1.00 66.07 200 GLU A CA 1
ATOM 1476 C C . GLU A 1 202 ? 24.472 52.900 20.298 1.00 59.41 200 GLU A C 1
ATOM 1477 O O . GLU A 1 202 ? 23.277 52.691 20.507 1.00 59.36 200 GLU A O 1
ATOM 1483 N N . GLN A 1 203 ? 25.343 51.913 20.092 1.00 56.77 201 GLN A N 1
ATOM 1484 C CA . GLN A 1 203 ? 24.931 50.513 20.183 1.00 52.88 201 GLN A CA 1
ATOM 1485 C C . GLN A 1 203 ? 24.472 50.169 21.594 1.00 55.78 201 GLN A C 1
ATOM 1486 O O . GLN A 1 203 ? 23.530 49.403 21.782 1.00 52.05 201 GLN A O 1
ATOM 1492 N N . LEU A 1 204 ? 25.143 50.737 22.592 1.00 55.62 202 LEU A N 1
ATOM 1493 C CA . LEU A 1 204 ? 24.827 50.437 23.983 1.00 51.84 202 LEU A CA 1
ATOM 1494 C C . LEU A 1 204 ? 23.464 51.019 24.374 1.00 54.50 202 LEU A C 1
ATOM 1495 O O . LEU A 1 204 ? 22.702 50.409 25.129 1.00 53.82 202 LEU A O 1
ATOM 1500 N N . ALA A 1 205 ? 23.152 52.198 23.846 1.00 55.13 203 ALA A N 1
ATOM 1501 C CA . ALA A 1 205 ? 21.846 52.805 24.076 1.00 54.31 203 ALA A CA 1
ATOM 1502 C C . ALA A 1 205 ? 20.698 51.956 23.501 1.00 49.28 203 ALA A C 1
ATOM 1503 O O . ALA A 1 205 ? 19.640 51.804 24.132 1.00 49.24 203 ALA A O 1
ATOM 1505 N N . LYS A 1 206 ? 20.908 51.404 22.307 1.00 47.81 204 LYS A N 1
ATOM 1506 C CA . LYS A 1 206 ? 19.923 50.513 21.696 1.00 47.48 204 LYS A CA 1
ATOM 1507 C C . LYS A 1 206 ? 19.743 49.255 22.535 1.00 47.57 204 LYS A C 1
ATOM 1508 O O . LYS A 1 206 ? 18.620 48.785 22.726 1.00 43.80 204 LYS A O 1
ATOM 1514 N N . LEU A 1 207 ? 20.849 48.712 23.042 1.00 46.79 205 LEU A N 1
ATOM 1515 C CA . LEU A 1 207 ? 20.781 47.512 23.878 1.00 44.11 205 LEU A CA 1
ATOM 1516 C C . LEU A 1 207 ? 20.069 47.781 25.197 1.00 46.01 205 LEU A C 1
ATOM 1517 O O . LEU A 1 207 ? 19.289 46.942 25.664 1.00 49.39 205 LEU A O 1
ATOM 1522 N N . ASP A 1 208 ? 20.312 48.958 25.777 1.00 46.69 206 ASP A N 1
ATOM 1523 C CA . ASP A 1 208 ? 19.576 49.415 26.960 1.00 49.09 206 ASP A CA 1
ATOM 1524 C C . ASP A 1 208 ? 18.088 49.323 26.742 1.00 47.79 206 ASP A C 1
ATOM 1525 O O . ASP A 1 208 ? 17.363 48.741 27.549 1.00 48.98 206 ASP A O 1
ATOM 1530 N N . ALA A 1 209 ? 17.637 49.943 25.654 1.00 44.08 207 ALA A N 1
ATOM 1531 C CA . ALA A 1 209 ? 16.222 50.009 25.342 1.00 38.99 207 ALA A CA 1
ATOM 1532 C C . ALA A 1 209 ? 15.691 48.613 25.034 1.00 41.15 207 ALA A C 1
ATOM 1533 O O . ALA A 1 209 ? 14.570 48.268 25.422 1.00 40.82 207 ALA A O 1
ATOM 1535 N N . TYR A 1 210 ? 16.498 47.804 24.346 1.00 43.20 208 TYR A N 1
ATOM 1536 C CA . TYR A 1 210 ? 16.100 46.425 24.070 1.00 41.62 208 TYR A CA 1
ATOM 1537 C C . TYR A 1 210 ? 15.827 45.712 25.391 1.00 42.58 208 TYR A C 1
ATOM 1538 O O . TYR A 1 210 ? 14.770 45.097 25.582 1.00 38.14 208 TYR A O 1
ATOM 1547 N N . ALA A 1 211 ? 16.781 45.822 26.309 1.00 41.76 209 ALA A N 1
ATOM 1548 C CA . ALA A 1 211 ? 16.717 45.101 27.569 1.00 42.42 209 ALA A CA 1
ATOM 1549 C C . ALA A 1 211 ? 15.566 45.567 28.437 1.00 40.64 209 ALA A C 1
ATOM 1550 O O . ALA A 1 211 ? 14.864 44.754 29.048 1.00 46.48 209 ALA A O 1
ATOM 1552 N N . HIS A 1 212 ? 15.384 46.881 28.513 1.00 37.92 210 HIS A N 1
ATOM 1553 C CA . HIS A 1 212 ? 14.265 47.442 29.266 1.00 43.22 210 HIS A CA 1
ATOM 1554 C C . HIS A 1 212 ? 12.937 46.875 28.775 1.00 43.63 210 HIS A C 1
ATOM 1555 O O . HIS A 1 212 ? 12.087 46.471 29.574 1.00 44.70 210 HIS A O 1
ATOM 1562 N N . ALA A 1 213 ? 12.757 46.846 27.457 1.00 41.54 211 ALA A N 1
ATOM 1563 C CA . ALA A 1 213 ? 11.496 46.388 26.889 1.00 38.99 211 ALA A CA 1
ATOM 1564 C C . ALA A 1 213 ? 11.254 44.912 27.209 1.00 42.80 211 ALA A C 1
ATOM 1565 O O . ALA A 1 213 ? 10.158 44.514 27.634 1.00 42.20 211 ALA A O 1
ATOM 1567 N N . ILE A 1 214 ? 12.286 44.101 27.004 1.00 40.35 212 ILE A N 1
ATOM 1568 C CA . ILE A 1 214 ? 12.196 42.655 27.208 1.00 43.86 212 ILE A CA 1
ATOM 1569 C C . ILE A 1 214 ? 11.962 42.296 28.679 1.00 36.94 212 ILE A C 1
ATOM 1570 O O . ILE A 1 214 ? 11.163 41.404 28.997 1.00 39.29 212 ILE A O 1
ATOM 1575 N N . GLY A 1 215 ? 12.654 43.000 29.571 1.00 39.55 213 GLY A N 1
ATOM 1576 C CA . GLY A 1 215 ? 12.497 42.787 31.002 1.00 39.44 213 GLY A CA 1
ATOM 1577 C C . GLY A 1 215 ? 11.088 43.058 31.490 1.00 40.27 213 GLY A C 1
ATOM 1578 O O . GLY A 1 215 ? 10.500 42.257 32.230 1.00 38.25 213 GLY A O 1
ATOM 1579 N N . LEU A 1 216 ? 10.527 44.190 31.084 1.00 39.09 214 LEU A N 1
ATOM 1580 C CA . LEU A 1 216 ? 9.168 44.504 31.490 1.00 40.53 214 LEU A CA 1
ATOM 1581 C C . LEU A 1 216 ? 8.182 43.527 30.831 1.00 41.15 214 LEU A C 1
ATOM 1582 O O . LEU A 1 216 ? 7.297 42.979 31.503 1.00 42.53 214 LEU A O 1
ATOM 1587 N N . ALA A 1 217 ? 8.348 43.287 29.530 1.00 41.57 215 ALA A N 1
ATOM 1588 C CA . ALA A 1 217 ? 7.422 42.427 28.789 1.00 41.82 215 ALA A CA 1
ATOM 1589 C C . ALA A 1 217 ? 7.235 41.057 29.436 1.00 46.11 215 ALA A C 1
ATOM 1590 O O . ALA A 1 217 ? 6.115 40.529 29.489 1.00 44.09 215 ALA A O 1
ATOM 1592 N N . PHE A 1 218 ? 8.320 40.484 29.944 1.00 41.36 216 PHE A N 1
ATOM 1593 C CA . PHE A 1 218 ? 8.208 39.157 30.538 1.00 47.98 216 PHE A CA 1
ATOM 1594 C C . PHE A 1 218 ? 7.434 39.193 31.858 1.00 41.47 216 PHE A C 1
ATOM 1595 O O . PHE A 1 218 ? 6.684 38.263 32.162 1.00 43.62 216 PHE A O 1
ATOM 1603 N N . GLN A 1 219 ? 7.587 40.270 32.629 1.00 35.17 217 GLN A N 1
ATOM 1604 C CA . GLN A 1 219 ? 6.781 40.417 33.841 1.00 33.89 217 GLN A CA 1
ATOM 1605 C C . GLN A 1 219 ? 5.303 40.608 33.519 1.00 41.52 217 GLN A C 1
ATOM 1606 O O . GLN A 1 219 ? 4.440 40.007 34.171 1.00 41.90 217 GLN A O 1
ATOM 1612 N N . VAL A 1 220 ? 5.004 41.440 32.521 1.00 40.67 218 VAL A N 1
ATOM 1613 C CA . VAL A 1 220 ? 3.612 41.621 32.107 1.00 43.59 218 VAL A CA 1
ATOM 1614 C C . VAL A 1 220 ? 3.031 40.301 31.623 1.00 42.33 218 VAL A C 1
ATOM 1615 O O . VAL A 1 220 ? 1.937 39.901 32.036 1.00 41.63 218 VAL A O 1
ATOM 1619 N N . GLN A 1 221 ? 3.772 39.621 30.751 1.00 39.82 219 GLN A N 1
ATOM 1620 C CA . GLN A 1 221 ? 3.327 38.340 30.223 1.00 45.43 219 GLN A CA 1
ATOM 1621 C C . GLN A 1 221 ? 3.084 37.323 31.335 1.00 47.49 219 GLN A C 1
ATOM 1622 O O . GLN A 1 221 ? 2.114 36.568 31.289 1.00 50.82 219 GLN A O 1
ATOM 1628 N N . ASP A 1 222 ? 3.955 37.325 32.342 1.00 43.06 220 ASP A N 1
ATOM 1629 C CA . ASP A 1 222 ? 3.786 36.445 33.497 1.00 47.32 220 ASP A CA 1
ATOM 1630 C C . ASP A 1 222 ? 2.445 36.611 34.213 1.00 43.11 220 ASP A C 1
ATOM 1631 O O . ASP A 1 222 ? 1.796 35.623 34.559 1.00 45.48 220 ASP A O 1
ATOM 1636 N N . ASP A 1 223 ? 2.031 37.857 34.429 1.00 39.67 221 ASP A N 1
ATOM 1637 C CA . ASP A 1 223 ? 0.735 38.136 35.053 1.00 41.29 221 ASP A CA 1
ATOM 1638 C C . ASP A 1 223 ? -0.395 37.665 34.148 1.00 49.38 221 ASP A C 1
ATOM 1639 O O . ASP A 1 223 ? -1.431 37.189 34.619 1.00 51.64 221 ASP A O 1
ATOM 1644 N N . ILE A 1 224 ? -0.199 37.814 32.841 1.00 49.89 222 ILE A N 1
ATOM 1645 C CA . ILE A 1 224 ? -1.203 37.383 31.873 1.00 49.14 222 ILE A CA 1
ATOM 1646 C C . ILE A 1 224 ? -1.343 35.856 31.928 1.00 50.60 222 ILE A C 1
ATOM 1647 O O . ILE A 1 224 ? -2.449 35.321 31.940 1.00 51.69 222 ILE A O 1
ATOM 1652 N N . ILE A 1 225 ? -0.213 35.165 31.998 1.00 47.98 223 ILE A N 1
ATOM 1653 C CA . ILE A 1 225 ? -0.207 33.709 32.117 1.00 56.99 223 ILE A CA 1
ATOM 1654 C C . ILE A 1 225 ? -0.905 33.218 33.396 1.00 61.53 223 ILE A C 1
ATOM 1655 O O . ILE A 1 225 ? -1.695 32.273 33.353 1.00 63.90 223 ILE A O 1
ATOM 1660 N N . ASP A 1 226 ? -0.625 33.866 34.526 1.00 59.93 224 ASP A N 1
ATOM 1661 C CA . ASP A 1 226 ? -1.255 33.500 35.795 1.00 62.44 224 ASP A CA 1
ATOM 1662 C C . ASP A 1 226 ? -2.771 33.593 35.740 1.00 67.18 224 ASP A C 1
ATOM 1663 O O . ASP A 1 226 ? -3.473 32.850 36.430 1.00 73.45 224 ASP A O 1
ATOM 1668 N N . LEU A 1 227 ? -3.273 34.509 34.916 1.00 65.45 225 LEU A N 1
ATOM 1669 C CA . LEU A 1 227 ? -4.712 34.708 34.767 1.00 75.17 225 LEU A CA 1
ATOM 1670 C C . LEU A 1 227 ? -5.435 33.478 34.225 1.00 90.35 225 LEU A C 1
ATOM 1671 O O . LEU A 1 227 ? -6.662 33.400 34.280 1.00 94.97 225 LEU A O 1
ATOM 1676 N N . THR A 1 228 ? -4.672 32.516 33.709 1.00 99.75 226 THR A N 1
ATOM 1677 C CA . THR A 1 228 ? -5.248 31.336 33.068 1.00 104.68 226 THR A CA 1
ATOM 1678 C C . THR A 1 228 ? -4.664 30.021 33.592 1.00 100.48 226 THR A C 1
ATOM 1679 O O . THR A 1 228 ? -4.422 29.858 34.788 1.00 97.30 226 THR A O 1
ATOM 1683 N N . ASN A 1 245 ? -6.506 40.682 45.017 1.00 111.61 243 ASN A N 1
ATOM 1684 C CA . ASN A 1 245 ? -5.690 40.916 46.207 1.00 116.27 243 ASN A CA 1
ATOM 1685 C C . ASN A 1 245 ? -4.501 41.878 45.999 1.00 113.49 243 ASN A C 1
ATOM 1686 O O . ASN A 1 245 ? -4.518 43.000 46.511 1.00 116.07 243 ASN A O 1
ATOM 1691 N N . LYS A 1 246 ? -3.493 41.445 45.240 1.00 104.03 244 LYS A N 1
ATOM 1692 C CA . LYS A 1 246 ? -2.264 42.221 45.021 1.00 95.43 244 LYS A CA 1
ATOM 1693 C C . LYS A 1 246 ? -2.213 42.806 43.594 1.00 86.40 244 LYS A C 1
ATOM 1694 O O . LYS A 1 246 ? -2.986 42.395 42.731 1.00 84.88 244 LYS A O 1
ATOM 1700 N N . ALA A 1 247 ? -1.312 43.763 43.354 1.00 78.17 245 ALA A N 1
ATOM 1701 C CA . ALA A 1 247 ? -1.208 44.469 42.068 1.00 68.68 245 ALA A CA 1
ATOM 1702 C C . ALA A 1 247 ? -0.592 43.650 40.920 1.00 55.02 245 ALA A C 1
ATOM 1703 O O . ALA A 1 247 ? 0.462 43.032 41.072 1.00 55.39 245 ALA A O 1
ATOM 1705 N N . THR A 1 248 ? -1.265 43.674 39.768 1.00 47.21 246 THR A N 1
ATOM 1706 C CA . THR A 1 248 ? -0.815 42.996 38.554 1.00 40.66 246 THR A CA 1
ATOM 1707 C C . THR A 1 248 ? -1.107 43.898 37.348 1.00 44.12 246 THR A C 1
ATOM 1708 O O . THR A 1 248 ? -1.971 44.774 37.419 1.00 43.67 246 THR A O 1
ATOM 1712 N N . TYR A 1 249 ? -0.420 43.672 36.234 1.00 38.11 247 TYR A N 1
ATOM 1713 C CA . TYR A 1 249 ? -0.722 44.436 35.021 1.00 39.35 247 TYR A CA 1
ATOM 1714 C C . TYR A 1 249 ? -2.160 44.312 34.489 1.00 40.11 247 TYR A C 1
ATOM 1715 O O . TYR A 1 249 ? -2.750 45.322 34.097 1.00 40.33 247 TYR A O 1
ATOM 1724 N N . PRO A 1 250 ? -2.733 43.084 34.472 1.00 42.69 248 PRO A N 1
ATOM 1725 C CA . PRO A 1 250 ? -4.121 42.980 34.002 1.00 41.27 248 PRO A CA 1
ATOM 1726 C C . PRO A 1 250 ? -5.097 43.720 34.897 1.00 42.26 248 PRO A C 1
ATOM 1727 O O . PRO A 1 250 ? -6.091 44.248 34.401 1.00 42.00 248 PRO A O 1
ATOM 1731 N N . LYS A 1 251 ? -4.840 43.765 36.199 1.00 42.33 249 LYS A N 1
ATOM 1732 C CA . LYS A 1 251 ? -5.721 44.548 37.071 1.00 52.15 249 LYS A CA 1
ATOM 1733 C C . LYS A 1 251 ? -5.556 46.045 36.843 1.00 48.75 249 LYS A C 1
ATOM 1734 O O . LYS A 1 251 ? -6.517 46.797 36.942 1.00 44.37 249 LYS A O 1
ATOM 1740 N N . LEU A 1 252 ? -4.340 46.472 36.521 1.00 40.57 250 LEU A N 1
ATOM 1741 C CA . LEU A 1 252 ? -4.084 47.899 36.345 1.00 45.43 250 LEU A CA 1
ATOM 1742 C C . LEU A 1 252 ? -4.428 48.403 34.941 1.00 42.83 250 LEU A C 1
ATOM 1743 O O . LEU A 1 252 ? -4.772 49.569 34.765 1.00 45.65 250 LEU A O 1
ATOM 1748 N N . LEU A 1 253 ? -4.344 47.536 33.938 1.00 36.09 251 LEU A N 1
ATOM 1749 C CA . LEU A 1 253 ? -4.563 47.985 32.562 1.00 39.57 251 LEU A CA 1
ATOM 1750 C C . LEU A 1 253 ? -5.726 47.286 31.867 1.00 42.19 251 LEU A C 1
ATOM 1751 O O . LEU A 1 253 ? -6.043 47.598 30.717 1.00 43.54 251 LEU A O 1
ATOM 1756 N N . GLY A 1 254 ? -6.349 46.332 32.556 1.00 42.04 252 GLY A N 1
ATOM 1757 C CA . GLY A 1 254 ? -7.296 45.431 31.914 1.00 43.32 252 GLY A CA 1
ATOM 1758 C C . GLY A 1 254 ? -6.494 44.313 31.253 1.00 42.84 252 GLY A C 1
ATOM 1759 O O . GLY A 1 254 ? -5.300 44.489 30.965 1.00 36.62 252 GLY A O 1
ATOM 1760 N N . LEU A 1 255 ? -7.123 43.161 31.024 1.00 37.73 253 LEU A N 1
ATOM 1761 C CA . LEU A 1 255 ? -6.467 42.066 30.304 1.00 42.86 253 LEU A CA 1
ATOM 1762 C C . LEU A 1 255 ? -6.029 42.525 28.915 1.00 43.43 253 LEU A C 1
ATOM 1763 O O . LEU A 1 255 ? -4.918 42.223 28.472 1.00 45.50 253 LEU A O 1
ATOM 1768 N N . ASP A 1 256 ? -6.909 43.262 28.240 1.00 43.61 254 ASP A N 1
ATOM 1769 C CA . ASP A 1 256 ? -6.633 43.762 26.893 1.00 46.70 254 ASP A CA 1
ATOM 1770 C C . ASP A 1 256 ? -5.451 44.731 26.871 1.00 44.42 254 ASP A C 1
ATOM 1771 O O . ASP A 1 256 ? -4.597 44.663 25.978 1.00 42.37 254 ASP A O 1
ATOM 1776 N N . GLY A 1 257 ? -5.390 45.612 27.870 1.00 41.02 255 GLY A N 1
ATOM 1777 C CA . GLY A 1 257 ? -4.309 46.577 27.979 1.00 39.05 255 GLY A CA 1
ATOM 1778 C C . GLY A 1 257 ? -2.967 45.938 28.273 1.00 36.54 255 GLY A C 1
ATOM 1779 O O . GLY A 1 257 ? -1.915 46.397 27.788 1.00 37.99 255 GLY A O 1
ATOM 1780 N N . ALA A 1 258 ? -2.984 44.882 29.077 1.00 34.54 256 ALA A N 1
ATOM 1781 C CA . ALA A 1 258 ? -1.743 44.178 29.406 1.00 36.86 256 ALA A CA 1
ATOM 1782 C C . ALA A 1 258 ? -1.228 43.419 28.178 1.00 41.62 256 ALA A C 1
ATOM 1783 O O . ALA A 1 258 ? -0.027 43.408 27.898 1.00 39.60 256 ALA A O 1
ATOM 1785 N N . LYS A 1 259 ? -2.145 42.783 27.452 1.00 40.01 257 LYS A N 1
ATOM 1786 C CA . LYS A 1 259 ? -1.791 42.101 26.207 1.00 44.63 257 LYS A CA 1
ATOM 1787 C C . LYS A 1 259 ? -1.207 43.069 25.178 1.00 39.39 257 LYS A C 1
ATOM 1788 O O . LYS A 1 259 ? -0.207 42.762 24.519 1.00 39.06 257 LYS A O 1
ATOM 1794 N N . ALA A 1 260 ? -1.836 44.231 25.031 1.00 39.42 258 ALA A N 1
ATOM 1795 C CA . ALA A 1 260 ? -1.344 45.236 24.097 1.00 45.48 258 ALA A CA 1
ATOM 1796 C C . ALA A 1 260 ? 0.048 45.712 24.510 1.00 43.14 258 ALA A C 1
ATOM 1797 O O . ALA A 1 260 ? 0.916 45.932 23.665 1.00 45.04 258 ALA A O 1
ATOM 1799 N N . LEU A 1 261 ? 0.260 45.863 25.813 1.00 39.93 259 LEU A N 1
ATOM 1800 C CA . LEU A 1 261 ? 1.541 46.332 26.312 1.00 43.97 259 LEU A CA 1
ATOM 1801 C C . LEU A 1 261 ? 2.653 45.331 25.994 1.00 40.12 259 LEU A C 1
ATOM 1802 O O . LEU A 1 261 ? 3.757 45.727 25.610 1.00 44.53 259 LEU A O 1
ATOM 1807 N N . VAL A 1 262 ? 2.363 44.042 26.130 1.00 37.79 260 VAL A N 1
ATOM 1808 C CA . VAL A 1 262 ? 3.344 43.010 25.796 1.00 37.97 260 VAL A CA 1
ATOM 1809 C C . VAL A 1 262 ? 3.744 43.110 24.329 1.00 41.52 260 VAL A C 1
ATOM 1810 O O . VAL A 1 262 ? 4.933 43.087 23.999 1.00 38.76 260 VAL A O 1
ATOM 1814 N N . VAL A 1 263 ? 2.752 43.250 23.457 1.00 38.05 261 VAL A N 1
ATOM 1815 C CA . VAL A 1 263 ? 3.012 43.372 22.031 1.00 43.68 261 VAL A CA 1
ATOM 1816 C C . VAL A 1 263 ? 3.838 44.624 21.725 1.00 41.24 261 VAL A C 1
ATOM 1817 O O . VAL A 1 263 ? 4.814 44.564 20.975 1.00 42.05 261 VAL A O 1
ATOM 1821 N N . ARG A 1 264 ? 3.478 45.747 22.335 1.00 41.90 262 ARG A N 1
ATOM 1822 C CA . ARG A 1 264 ? 4.229 46.979 22.100 1.00 42.60 262 ARG A CA 1
ATOM 1823 C C . ARG A 1 264 ? 5.683 46.885 22.560 1.00 38.97 262 ARG A C 1
ATOM 1824 O O . ARG A 1 264 ? 6.592 47.338 21.867 1.00 41.60 262 ARG A O 1
ATOM 1832 N N . LEU A 1 265 ? 5.901 46.320 23.740 1.00 35.29 263 LEU A N 1
ATOM 1833 C CA . LEU A 1 265 ? 7.252 46.186 24.275 1.00 36.73 263 LEU A CA 1
ATOM 1834 C C . LEU A 1 265 ? 8.082 45.245 23.387 1.00 39.41 263 LEU A C 1
ATOM 1835 O O . LEU A 1 265 ? 9.251 45.499 23.114 1.00 42.50 263 LEU A O 1
ATOM 1840 N N . HIS A 1 266 ? 7.454 44.167 22.935 1.00 37.59 264 HIS A N 1
ATOM 1841 C CA . HIS A 1 266 ? 8.103 43.211 22.059 1.00 41.69 264 HIS A CA 1
ATOM 1842 C C . HIS A 1 266 ? 8.550 43.897 20.767 1.00 42.89 264 HIS A C 1
ATOM 1843 O O . HIS A 1 266 ? 9.696 43.741 20.331 1.00 43.15 264 HIS A O 1
ATOM 1850 N N . GLU A 1 267 ? 7.642 44.652 20.161 1.00 40.15 265 GLU A N 1
ATOM 1851 C CA . GLU A 1 267 ? 7.946 45.402 18.943 1.00 46.01 265 GLU A CA 1
ATOM 1852 C C . GLU A 1 267 ? 9.056 46.421 19.156 1.00 45.29 265 GLU A C 1
ATOM 1853 O O . GLU A 1 267 ? 9.917 46.598 18.294 1.00 44.24 265 GLU A O 1
ATOM 1859 N N . GLN A 1 268 ? 9.023 47.102 20.297 1.00 41.03 266 GLN A N 1
ATOM 1860 C CA . GLN A 1 268 ? 10.042 48.084 20.624 1.00 40.63 266 GLN A CA 1
ATOM 1861 C C . GLN A 1 268 ? 11.405 47.423 20.753 1.00 45.77 266 GLN A C 1
ATOM 1862 O O . GLN A 1 268 ? 12.411 47.974 20.303 1.00 43.22 266 GLN A O 1
ATOM 1868 N N . ALA A 1 269 ? 11.433 46.251 21.387 1.00 41.41 267 ALA A N 1
ATOM 1869 C CA . ALA A 1 269 ? 12.687 45.539 21.609 1.00 39.93 267 ALA A CA 1
ATOM 1870 C C . ALA A 1 269 ? 13.330 45.193 20.272 1.00 39.31 267 ALA A C 1
ATOM 1871 O O . ALA A 1 269 ? 14.515 45.460 20.055 1.00 45.19 267 ALA A O 1
ATOM 1873 N N . ILE A 1 270 ? 12.533 44.626 19.370 1.00 40.61 268 ILE A N 1
ATOM 1874 C CA . ILE A 1 270 ? 13.029 44.198 18.070 1.00 49.94 268 ILE A CA 1
ATOM 1875 C C . ILE A 1 270 ? 13.469 45.395 17.230 1.00 52.33 268 ILE A C 1
ATOM 1876 O O . ILE A 1 270 ? 14.499 45.337 16.544 1.00 51.13 268 ILE A O 1
ATOM 1881 N N . ALA A 1 271 ? 12.704 46.485 17.301 1.00 42.76 269 ALA A N 1
ATOM 1882 C CA . ALA A 1 271 ? 13.035 47.696 16.548 1.00 49.07 269 ALA A CA 1
ATOM 1883 C C . ALA A 1 271 ? 14.411 48.261 16.903 1.00 46.58 269 ALA A C 1
ATOM 1884 O O . ALA A 1 271 ? 15.076 48.858 16.058 1.00 46.66 269 ALA A O 1
ATOM 1886 N N . GLN A 1 272 ? 14.828 48.076 18.152 1.00 46.48 270 GLN A N 1
ATOM 1887 C CA . GLN A 1 272 ? 16.114 48.587 18.617 1.00 46.11 270 GLN A CA 1
ATOM 1888 C C . GLN A 1 272 ? 17.306 47.879 17.973 1.00 46.62 270 GLN A C 1
ATOM 1889 O O . GLN A 1 272 ? 18.396 48.447 17.878 1.00 48.68 270 GLN A O 1
ATOM 1895 N N . ILE A 1 273 ? 17.111 46.636 17.543 1.00 42.14 271 ILE A N 1
ATOM 1896 C CA . ILE A 1 273 ? 18.227 45.841 17.025 1.00 50.52 271 ILE A CA 1
ATOM 1897 C C . ILE A 1 273 ? 18.036 45.419 15.572 1.00 53.84 271 ILE A C 1
ATOM 1898 O O . ILE A 1 273 ? 18.800 44.605 15.052 1.00 58.04 271 ILE A O 1
ATOM 1903 N N . SER A 1 274 ? 17.023 45.982 14.924 1.00 54.54 272 SER A N 1
ATOM 1904 C CA . SER A 1 274 ? 16.718 45.641 13.537 1.00 65.80 272 SER A CA 1
ATOM 1905 C C . SER A 1 274 ? 17.877 45.977 12.597 1.00 67.53 272 SER A C 1
ATOM 1906 O O . SER A 1 274 ? 18.187 45.206 11.689 1.00 74.67 272 SER A O 1
ATOM 1909 N N . GLU A 1 275 ? 18.525 47.114 12.832 1.00 65.94 273 GLU A N 1
ATOM 1910 C CA . GLU A 1 275 ? 19.582 47.614 11.946 1.00 78.38 273 GLU A CA 1
ATOM 1911 C C . GLU A 1 275 ? 20.931 46.890 12.070 1.00 77.42 273 GLU A C 1
ATOM 1912 O O . GLU A 1 275 ? 21.944 47.385 11.576 1.00 81.79 273 GLU A O 1
ATOM 1918 N N . PHE A 1 276 ? 20.950 45.728 12.718 1.00 67.17 274 PHE A N 1
ATOM 1919 C CA . PHE A 1 276 ? 22.198 44.984 12.896 1.00 67.06 274 PHE A CA 1
ATOM 1920 C C . PHE A 1 276 ? 22.324 43.791 11.949 1.00 70.86 274 PHE A C 1
ATOM 1921 O O . PHE A 1 276 ? 23.418 43.282 11.722 1.00 78.17 274 PHE A O 1
ATOM 1929 N N . GLY A 1 277 ? 21.202 43.338 11.407 1.00 77.17 275 GLY A N 1
ATOM 1930 C CA . GLY A 1 277 ? 21.225 42.226 10.474 1.00 84.08 275 GLY A CA 1
ATOM 1931 C C . GLY A 1 277 ? 21.311 40.870 11.151 1.00 83.82 275 GLY A C 1
ATOM 1932 O O . GLY A 1 277 ? 20.885 40.713 12.301 1.00 81.71 275 GLY A O 1
ATOM 1933 N N . ASP A 1 278 ? 21.868 39.896 10.432 1.00 77.43 276 ASP A N 1
ATOM 1934 C CA . ASP A 1 278 ? 21.927 38.502 10.878 1.00 72.35 276 ASP A CA 1
ATOM 1935 C C . ASP A 1 278 ? 22.455 38.317 12.307 1.00 61.31 276 ASP A C 1
ATOM 1936 O O . ASP A 1 278 ? 21.995 37.435 13.032 1.00 60.99 276 ASP A O 1
ATOM 1941 N N . LYS A 1 279 ? 23.410 39.154 12.703 1.00 53.35 277 LYS A N 1
ATOM 1942 C CA . LYS A 1 279 ? 24.017 39.073 14.030 1.00 56.40 277 LYS A CA 1
ATOM 1943 C C . LYS A 1 279 ? 23.015 39.285 15.154 1.00 56.42 277 LYS A C 1
ATOM 1944 O O . LYS A 1 279 ? 23.298 38.959 16.301 1.00 56.10 277 LYS A O 1
ATOM 1950 N N . SER A 1 280 ? 21.859 39.852 14.827 1.00 56.80 278 SER A N 1
ATOM 1951 C CA . SER A 1 280 ? 20.873 40.200 15.841 1.00 53.45 278 SER A CA 1
ATOM 1952 C C . SER A 1 280 ? 19.878 39.069 16.043 1.00 52.77 278 SER A C 1
ATOM 1953 O O . SER A 1 280 ? 18.993 39.162 16.889 1.00 48.15 278 SER A O 1
ATOM 1956 N N . GLN A 1 281 ? 20.008 38.006 15.252 1.00 48.49 279 GLN A N 1
ATOM 1957 C CA . GLN A 1 281 ? 19.032 36.915 15.325 1.00 45.39 279 GLN A CA 1
ATOM 1958 C C . GLN A 1 281 ? 18.869 36.275 16.724 1.00 44.15 279 GLN A C 1
ATOM 1959 O O . GLN A 1 281 ? 17.738 36.053 17.161 1.00 46.55 279 GLN A O 1
ATOM 1965 N N . PRO A 1 282 ? 19.990 35.983 17.425 1.00 39.98 280 PRO A N 1
ATOM 1966 C CA . PRO A 1 282 ? 19.861 35.431 18.777 1.00 43.44 280 PRO A CA 1
ATOM 1967 C C . PRO A 1 282 ? 19.069 36.347 19.710 1.00 47.66 280 PRO A C 1
ATOM 1968 O O . PRO A 1 282 ? 18.184 35.869 20.428 1.00 48.71 280 PRO A O 1
ATOM 1972 N N . LEU A 1 283 ? 19.374 37.641 19.696 1.00 41.25 281 LEU A N 1
ATOM 1973 C CA . LEU A 1 283 ? 18.643 38.593 20.527 1.00 43.82 281 LEU A CA 1
ATOM 1974 C C . LEU A 1 283 ? 17.181 38.676 20.102 1.00 45.30 281 LEU A C 1
ATOM 1975 O O . LEU A 1 283 ? 16.296 38.874 20.929 1.00 46.62 281 LEU A O 1
ATOM 1980 N N . THR A 1 284 ? 16.919 38.515 18.814 1.00 46.46 282 THR A N 1
ATOM 1981 C CA . THR A 1 284 ? 15.541 38.512 18.358 1.00 42.80 282 THR A CA 1
ATOM 1982 C C . THR A 1 284 ? 14.849 37.241 18.843 1.00 49.77 282 THR A C 1
ATOM 1983 O O . THR A 1 284 ? 13.750 37.297 19.414 1.00 46.13 282 THR A O 1
ATOM 1987 N N . ASP A 1 285 ? 15.497 36.096 18.628 1.00 45.64 283 ASP A N 1
ATOM 1988 C CA . ASP A 1 285 ? 14.953 34.816 19.082 1.00 48.74 283 ASP A CA 1
ATOM 1989 C C . ASP A 1 285 ? 14.750 34.803 20.600 1.00 46.59 283 ASP A C 1
ATOM 1990 O O . ASP A 1 285 ? 13.715 34.343 21.085 1.00 44.38 283 ASP A O 1
ATOM 1995 N N . LEU A 1 286 ? 15.736 35.310 21.337 1.00 43.30 284 LEU A N 1
ATOM 1996 C CA . LEU A 1 286 ? 15.668 35.377 22.806 1.00 48.28 284 LEU A CA 1
ATOM 1997 C C . LEU A 1 286 ? 14.542 36.267 23.305 1.00 50.48 284 LEU A C 1
ATOM 1998 O O . LEU A 1 286 ? 14.018 36.056 24.404 1.00 49.45 284 LEU A O 1
ATOM 2003 N N . ALA A 1 287 ? 14.185 37.276 22.518 1.00 46.83 285 ALA A N 1
ATOM 2004 C CA . ALA A 1 287 ? 13.093 38.162 22.905 1.00 53.80 285 ALA A CA 1
ATOM 2005 C C . ALA A 1 287 ? 11.811 37.334 23.008 1.00 56.99 285 ALA A C 1
ATOM 2006 O O . ALA A 1 287 ? 11.120 37.357 24.036 1.00 52.48 285 ALA A O 1
ATOM 2008 N N . ASN A 1 288 ? 11.515 36.586 21.950 1.00 56.43 286 ASN A N 1
ATOM 2009 C CA . ASN A 1 288 ? 10.308 35.760 21.912 1.00 61.72 286 ASN A CA 1
ATOM 2010 C C . ASN A 1 288 ? 10.294 34.682 23.002 1.00 59.65 286 ASN A C 1
ATOM 2011 O O . ASN A 1 288 ? 9.280 34.478 23.669 1.00 53.52 286 ASN A O 1
ATOM 2016 N N . TYR A 1 289 ? 11.426 34.005 23.187 1.00 52.89 287 TYR A N 1
ATOM 2017 C CA . TYR A 1 289 ? 11.545 32.953 24.199 1.00 53.84 287 TYR A CA 1
ATOM 2018 C C . TYR A 1 289 ? 11.322 33.454 25.639 1.00 59.27 287 TYR A C 1
ATOM 2019 O O . TYR A 1 289 ? 10.529 32.873 26.389 1.00 59.43 287 TYR A O 1
ATOM 2028 N N . ILE A 1 290 ? 12.031 34.519 26.018 1.00 56.33 288 ILE A N 1
ATOM 2029 C CA . ILE A 1 290 ? 11.931 35.096 27.366 1.00 60.65 288 ILE A CA 1
ATOM 2030 C C . ILE A 1 290 ? 10.523 35.618 27.634 1.00 62.41 288 ILE A C 1
ATOM 2031 O O . ILE A 1 290 ? 9.904 35.293 28.659 1.00 57.45 288 ILE A O 1
ATOM 2036 N N . ILE A 1 291 ? 10.024 36.423 26.703 1.00 64.29 289 ILE A N 1
ATOM 2037 C CA . ILE A 1 291 ? 8.668 36.949 26.791 1.00 66.77 289 ILE A CA 1
ATOM 2038 C C . ILE A 1 291 ? 7.642 35.825 26.852 1.00 80.49 289 ILE A C 1
ATOM 2039 O O . ILE A 1 291 ? 6.814 35.797 27.768 1.00 83.19 289 ILE A O 1
ATOM 2044 N N . ASP A 1 292 ? 7.754 34.901 25.893 1.00 86.67 290 ASP A N 1
ATOM 2045 C CA . ASP A 1 292 ? 6.784 33.840 25.583 1.00 97.28 290 ASP A CA 1
ATOM 2046 C C . ASP A 1 292 ? 5.734 34.342 24.594 1.00 98.13 290 ASP A C 1
ATOM 2047 O O . ASP A 1 292 ? 5.958 34.324 23.382 1.00 98.97 290 ASP A O 1
ATOM 2052 N N . VAL B 1 2 ? 54.023 59.492 66.179 1.00 85.52 0 VAL B N 1
ATOM 2053 C CA . VAL B 1 2 ? 53.695 60.658 66.997 1.00 87.60 0 VAL B CA 1
ATOM 2054 C C . VAL B 1 2 ? 52.280 60.569 67.588 1.00 82.22 0 VAL B C 1
ATOM 2055 O O . VAL B 1 2 ? 52.089 60.797 68.784 1.00 82.27 0 VAL B O 1
ATOM 2059 N N . MET B 1 3 ? 51.299 60.229 66.752 1.00 77.26 1 MET B N 1
ATOM 2060 C CA . MET B 1 3 ? 49.924 60.013 67.214 1.00 67.65 1 MET B CA 1
ATOM 2061 C C . MET B 1 3 ? 49.854 58.815 68.171 1.00 66.73 1 MET B C 1
ATOM 2062 O O . MET B 1 3 ? 50.471 57.775 67.916 1.00 62.01 1 MET B O 1
ATOM 2067 N N . ASN B 1 4 ? 49.127 58.961 69.282 1.00 63.46 2 ASN B N 1
ATOM 2068 C CA . ASN B 1 4 ? 48.865 57.823 70.167 1.00 60.37 2 ASN B CA 1
ATOM 2069 C C . ASN B 1 4 ? 47.636 57.040 69.696 1.00 60.05 2 ASN B C 1
ATOM 2070 O O . ASN B 1 4 ? 47.013 57.413 68.698 1.00 61.36 2 ASN B O 1
ATOM 2075 N N . LEU B 1 5 ? 47.277 55.966 70.396 1.00 56.64 3 LEU B N 1
ATOM 2076 C CA . LEU B 1 5 ? 46.198 55.100 69.908 1.00 62.72 3 LEU B CA 1
ATOM 2077 C C . LEU B 1 5 ? 44.820 55.761 69.958 1.00 62.06 3 LEU B C 1
ATOM 2078 O O . LEU B 1 5 ? 44.047 55.658 69.005 1.00 57.39 3 LEU B O 1
ATOM 2083 N N . LYS B 1 6 ? 44.522 56.425 71.072 1.00 66.69 4 LYS B N 1
ATOM 2084 C CA . LYS B 1 6 ? 43.266 57.155 71.250 1.00 67.57 4 LYS B CA 1
ATOM 2085 C C . LYS B 1 6 ? 43.058 58.135 70.099 1.00 63.87 4 LYS B C 1
ATOM 2086 O O . LYS B 1 6 ? 41.978 58.215 69.502 1.00 62.58 4 LYS B O 1
ATOM 2092 N N . GLN B 1 7 ? 44.120 58.866 69.782 1.00 58.51 5 GLN B N 1
ATOM 2093 C CA . GLN B 1 7 ? 44.106 59.813 68.677 1.00 58.84 5 GLN B CA 1
ATOM 2094 C C . GLN B 1 7 ? 43.990 59.111 67.321 1.00 57.90 5 GLN B C 1
ATOM 2095 O O . GLN B 1 7 ? 43.206 59.527 66.471 1.00 58.39 5 GLN B O 1
ATOM 2101 N N . PHE B 1 8 ? 44.764 58.050 67.109 1.00 54.20 6 PHE B N 1
ATOM 2102 C CA . PHE B 1 8 ? 44.698 57.346 65.833 1.00 49.14 6 PHE B CA 1
ATOM 2103 C C . PHE B 1 8 ? 43.316 56.741 65.634 1.00 48.44 6 PHE B C 1
ATOM 2104 O O . PHE B 1 8 ? 42.767 56.758 64.528 1.00 48.26 6 PHE B O 1
ATOM 2112 N N . SER B 1 9 ? 42.756 56.213 66.716 1.00 52.26 7 SER B N 1
ATOM 2113 C CA . SER B 1 9 ? 41.422 55.629 66.688 1.00 54.34 7 SER B CA 1
ATOM 2114 C C . SER B 1 9 ? 40.374 56.671 66.302 1.00 58.06 7 SER B C 1
ATOM 2115 O O . SER B 1 9 ? 39.540 56.436 65.429 1.00 55.38 7 SER B O 1
ATOM 2118 N N . THR B 1 10 ? 40.427 57.822 66.965 1.00 57.95 8 THR B N 1
ATOM 2119 C CA . THR B 1 10 ? 39.496 58.903 66.685 1.00 60.41 8 THR B CA 1
ATOM 2120 C C . THR B 1 10 ? 39.603 59.383 65.241 1.00 57.67 8 THR B C 1
ATOM 2121 O O . THR B 1 10 ? 38.594 59.546 64.558 1.00 57.68 8 THR B O 1
ATOM 2125 N N . TYR B 1 11 ? 40.832 59.599 64.782 1.00 54.26 9 TYR B N 1
ATOM 2126 C CA . TYR B 1 11 ? 41.081 60.028 63.409 1.00 58.96 9 TYR B CA 1
ATOM 2127 C C . TYR B 1 11 ? 40.497 59.050 62.384 1.00 57.74 9 TYR B C 1
ATOM 2128 O O . TYR B 1 11 ? 39.699 59.427 61.511 1.00 54.10 9 TYR B O 1
ATOM 2137 N N . THR B 1 12 ? 40.881 57.785 62.502 1.00 48.78 10 THR B N 1
ATOM 2138 C CA . THR B 1 12 ? 40.433 56.778 61.550 1.00 51.20 10 THR B CA 1
ATOM 2139 C C . THR B 1 12 ? 38.927 56.513 61.588 1.00 52.11 10 THR B C 1
ATOM 2140 O O . THR B 1 12 ? 38.300 56.311 60.546 1.00 48.31 10 THR B O 1
ATOM 2144 N N . GLN B 1 13 ? 38.340 56.502 62.778 1.00 52.25 11 GLN B N 1
ATOM 2145 C CA . GLN B 1 13 ? 36.906 56.237 62.876 1.00 59.28 11 GLN B CA 1
ATOM 2146 C C . GLN B 1 13 ? 36.081 57.360 62.273 1.00 62.72 11 GLN B C 1
ATOM 2147 O O . GLN B 1 13 ? 35.116 57.105 61.555 1.00 65.49 11 GLN B O 1
ATOM 2153 N N . SER B 1 14 ? 36.453 58.603 62.552 1.00 60.96 12 SER B N 1
ATOM 2154 C CA . SER B 1 14 ? 35.728 59.718 61.950 1.00 65.41 12 SER B CA 1
ATOM 2155 C C . SER B 1 14 ? 35.949 59.715 60.434 1.00 57.84 12 SER B C 1
ATOM 2156 O O . SER B 1 14 ? 35.014 59.919 59.666 1.00 57.95 12 SER B O 1
ATOM 2159 N N . ARG B 1 15 ? 37.179 59.442 60.008 1.00 48.82 13 ARG B N 1
ATOM 2160 C CA . ARG B 1 15 ? 37.503 59.401 58.586 1.00 50.55 13 ARG B CA 1
ATOM 2161 C C . ARG B 1 15 ? 36.708 58.329 57.813 1.00 55.58 13 ARG B C 1
ATOM 2162 O O . ARG B 1 15 ? 36.118 58.612 56.766 1.00 53.21 13 ARG B O 1
ATOM 2170 N N . VAL B 1 16 ? 36.678 57.103 58.326 1.00 49.35 14 VAL B N 1
ATOM 2171 C CA . VAL B 1 16 ? 35.969 56.043 57.624 1.00 45.76 14 VAL B CA 1
ATOM 2172 C C . VAL B 1 16 ? 34.450 56.258 57.690 1.00 52.24 14 VAL B C 1
ATOM 2173 O O . VAL B 1 16 ? 33.735 55.984 56.727 1.00 48.20 14 VAL B O 1
ATOM 2177 N N . ASP B 1 17 ? 33.960 56.795 58.801 1.00 54.86 15 ASP B N 1
ATOM 2178 C CA . ASP B 1 17 ? 32.528 57.041 58.936 1.00 57.39 15 ASP B CA 1
ATOM 2179 C C . ASP B 1 17 ? 32.041 58.116 57.975 1.00 54.42 15 ASP B C 1
ATOM 2180 O O . ASP B 1 17 ? 31.011 57.942 57.325 1.00 55.06 15 ASP B O 1
ATOM 2185 N N . GLN B 1 18 ? 32.782 59.217 57.872 1.00 49.38 16 GLN B N 1
ATOM 2186 C CA . GLN B 1 18 ? 32.429 60.272 56.909 1.00 54.70 16 GLN B CA 1
ATOM 2187 C C . GLN B 1 18 ? 32.504 59.782 55.457 1.00 53.99 16 GLN B C 1
ATOM 2188 O O . GLN B 1 18 ? 31.734 60.221 54.617 1.00 53.04 16 GLN B O 1
ATOM 2194 N N . TYR B 1 19 ? 33.449 58.892 55.165 1.00 51.51 17 TYR B N 1
ATOM 2195 C CA . TYR B 1 19 ? 33.606 58.375 53.810 1.00 48.12 17 TYR B CA 1
ATOM 2196 C C . TYR B 1 19 ? 32.434 57.463 53.468 1.00 46.16 17 TYR B C 1
ATOM 2197 O O . TYR B 1 19 ? 31.825 57.593 52.407 1.00 48.90 17 TYR B O 1
ATOM 2206 N N . LEU B 1 20 ? 32.121 56.544 54.379 1.00 46.19 18 LEU B N 1
ATOM 2207 C CA . LEU B 1 20 ? 30.971 55.652 54.222 1.00 48.56 18 LEU B CA 1
ATOM 2208 C C . LEU B 1 20 ? 29.669 56.432 53.993 1.00 52.73 18 LEU B C 1
ATOM 2209 O O . LEU B 1 20 ? 28.928 56.152 53.046 1.00 48.78 18 LEU B O 1
ATOM 2214 N N . GLU B 1 21 ? 29.401 57.420 54.843 1.00 50.29 19 GLU B N 1
ATOM 2215 C CA . GLU B 1 21 ? 28.177 58.206 54.721 1.00 58.51 19 GLU B CA 1
ATOM 2216 C C . GLU B 1 21 ? 28.086 58.910 53.367 1.00 61.94 19 GLU B C 1
ATOM 2217 O O . GLU B 1 21 ? 27.024 58.942 52.735 1.00 57.71 19 GLU B O 1
ATOM 2223 N N . GLN B 1 22 ? 29.206 59.462 52.919 1.00 59.92 20 GLN B N 1
ATOM 2224 C CA . GLN B 1 22 ? 29.239 60.201 51.658 1.00 60.48 20 GLN B CA 1
ATOM 2225 C C . GLN B 1 22 ? 29.111 59.279 50.436 1.00 50.40 20 GLN B C 1
ATOM 2226 O O . GLN B 1 22 ? 28.439 59.618 49.465 1.00 53.67 20 GLN B O 1
ATOM 2232 N N . GLN B 1 23 ? 29.744 58.109 50.497 1.00 41.23 21 GLN B N 1
ATOM 2233 C CA . GLN B 1 23 ? 29.683 57.143 49.397 1.00 44.90 21 GLN B CA 1
ATOM 2234 C C . GLN B 1 23 ? 28.339 56.417 49.286 1.00 50.72 21 GLN B C 1
ATOM 2235 O O . GLN B 1 23 ? 27.978 55.927 48.207 1.00 49.19 21 GLN B O 1
ATOM 2241 N N . LEU B 1 24 ? 27.604 56.328 50.393 1.00 47.77 22 LEU B N 1
ATOM 2242 C CA . LEU B 1 24 ? 26.269 55.727 50.348 1.00 45.18 22 LEU B CA 1
ATOM 2243 C C . LEU B 1 24 ? 25.291 56.780 49.852 1.00 54.23 22 LEU B C 1
ATOM 2244 O O . LEU B 1 24 ? 24.504 57.337 50.625 1.00 59.73 22 LEU B O 1
ATOM 2249 N N . SER B 1 25 ? 25.366 57.065 48.554 1.00 55.03 23 SER B N 1
ATOM 2250 C CA . SER B 1 25 ? 24.658 58.201 47.966 1.00 58.68 23 SER B CA 1
ATOM 2251 C C . SER B 1 25 ? 23.156 57.963 47.986 1.00 56.09 23 SER B C 1
ATOM 2252 O O . SER B 1 25 ? 22.701 56.815 47.918 1.00 56.69 23 SER B O 1
ATOM 2255 N N . ASP B 1 26 ? 22.391 59.044 48.088 1.00 53.08 24 ASP B N 1
ATOM 2256 C CA . ASP B 1 26 ? 20.941 58.957 48.171 1.00 56.71 24 ASP B CA 1
ATOM 2257 C C . ASP B 1 26 ? 20.325 58.352 46.910 1.00 56.59 24 ASP B C 1
ATOM 2258 O O . ASP B 1 26 ? 20.799 58.571 45.793 1.00 58.69 24 ASP B O 1
ATOM 2263 N N . TYR B 1 27 ? 19.264 57.584 47.106 1.00 55.59 25 TYR B N 1
ATOM 2264 C CA . TYR B 1 27 ? 18.548 56.968 45.998 1.00 52.03 25 TYR B CA 1
ATOM 2265 C C . TYR B 1 27 ? 17.170 56.611 46.509 1.00 52.78 25 TYR B C 1
ATOM 2266 O O . TYR B 1 27 ? 17.001 55.609 47.199 1.00 55.03 25 TYR B O 1
ATOM 2275 N N . ALA B 1 28 ? 16.199 57.465 46.192 1.00 52.03 26 ALA B N 1
ATOM 2276 C CA . ALA B 1 28 ? 14.848 57.375 46.742 1.00 57.06 26 ALA B CA 1
ATOM 2277 C C . ALA B 1 28 ? 14.205 55.979 46.788 1.00 59.11 26 ALA B C 1
ATOM 2278 O O . ALA B 1 28 ? 13.644 55.597 47.817 1.00 57.08 26 ALA B O 1
ATOM 2280 N N . PRO B 1 29 ? 14.276 55.208 45.686 1.00 62.49 27 PRO B N 1
ATOM 2281 C CA . PRO B 1 29 ? 13.663 53.875 45.781 1.00 57.90 27 PRO B CA 1
ATOM 2282 C C . PRO B 1 29 ? 14.332 52.981 46.838 1.00 53.32 27 PRO B C 1
ATOM 2283 O O . PRO B 1 29 ? 13.705 52.049 47.352 1.00 48.82 27 PRO B O 1
ATOM 2287 N N . ALA B 1 30 ? 15.585 53.278 47.170 1.00 44.59 28 ALA B N 1
ATOM 2288 C CA . ALA B 1 30 ? 16.318 52.494 48.158 1.00 41.27 28 ALA B CA 1
ATOM 2289 C C . ALA B 1 30 ? 16.205 53.049 49.584 1.00 48.48 28 ALA B C 1
ATOM 2290 O O . ALA B 1 30 ? 16.960 52.635 50.461 1.00 56.02 28 ALA B O 1
ATOM 2292 N N . ASN B 1 31 ? 15.291 53.985 49.818 1.00 49.55 29 ASN B N 1
ATOM 2293 C CA . ASN B 1 31 ? 15.222 54.651 51.122 1.00 60.55 29 ASN B CA 1
ATOM 2294 C C . ASN B 1 31 ? 15.150 53.693 52.312 1.00 57.39 29 ASN B C 1
ATOM 2295 O O . ASN B 1 31 ? 15.898 53.839 53.281 1.00 54.43 29 ASN B O 1
ATOM 2300 N N . GLN B 1 32 ? 14.254 52.713 52.225 1.00 55.66 30 GLN B N 1
ATOM 2301 C CA . GLN B 1 32 ? 14.065 51.734 53.292 1.00 61.00 30 GLN B CA 1
ATOM 2302 C C . GLN B 1 32 ? 15.318 50.878 53.452 1.00 55.71 30 GLN B C 1
ATOM 2303 O O . GLN B 1 32 ? 15.814 50.667 54.563 1.00 57.02 30 GLN B O 1
ATOM 2309 N N . LEU B 1 33 ? 15.820 50.381 52.329 1.00 48.34 31 LEU B N 1
ATOM 2310 C CA . LEU B 1 33 ? 17.055 49.599 52.328 1.00 44.10 31 LEU B CA 1
ATOM 2311 C C . LEU B 1 33 ? 18.214 50.383 52.944 1.00 48.99 31 LEU B C 1
ATOM 2312 O O . LEU B 1 33 ? 18.947 49.857 53.781 1.00 46.74 31 LEU B O 1
ATOM 2317 N N . HIS B 1 34 ? 18.357 51.648 52.551 1.00 52.43 32 HIS B N 1
ATOM 2318 C CA . HIS B 1 34 ? 19.427 52.510 53.068 1.00 50.70 32 HIS B CA 1
ATOM 2319 C C . HIS B 1 34 ? 19.318 52.742 54.577 1.00 53.54 32 HIS B C 1
ATOM 2320 O O . HIS B 1 34 ? 20.330 52.787 55.273 1.00 56.28 32 HIS B O 1
ATOM 2327 N N . ASN B 1 35 ? 18.093 52.912 55.067 1.00 58.53 33 ASN B N 1
ATOM 2328 C CA . ASN B 1 35 ? 17.856 53.011 56.503 1.00 62.55 33 ASN B CA 1
ATOM 2329 C C . ASN B 1 35 ? 18.440 51.805 57.225 1.00 58.35 33 ASN B C 1
ATOM 2330 O O . ASN B 1 35 ? 19.174 51.949 58.205 1.00 57.14 33 ASN B O 1
ATOM 2335 N N . ALA B 1 36 ? 18.119 50.615 56.723 1.00 52.40 34 ALA B N 1
ATOM 2336 C CA . ALA B 1 36 ? 18.617 49.385 57.316 1.00 53.05 34 ALA B CA 1
ATOM 2337 C C . ALA B 1 36 ? 20.145 49.308 57.262 1.00 55.05 34 ALA B C 1
ATOM 2338 O O . ALA B 1 36 ? 20.786 48.961 58.258 1.00 56.39 34 ALA B O 1
ATOM 2340 N N . MET B 1 37 ? 20.727 49.625 56.105 1.00 50.44 35 MET B N 1
ATOM 2341 C CA . MET B 1 37 ? 22.180 49.579 55.947 1.00 43.91 35 MET B CA 1
ATOM 2342 C C . MET B 1 37 ? 22.884 50.530 56.904 1.00 47.30 35 MET B C 1
ATOM 2343 O O . MET B 1 37 ? 23.882 50.160 57.527 1.00 48.11 35 MET B O 1
ATOM 2348 N N . ARG B 1 38 ? 22.349 51.741 57.040 1.00 46.66 36 ARG B N 1
ATOM 2349 C CA . ARG B 1 38 ? 22.967 52.747 57.891 1.00 53.03 36 ARG B CA 1
ATOM 2350 C C . ARG B 1 38 ? 22.867 52.356 59.359 1.00 57.71 36 ARG B C 1
ATOM 2351 O O . ARG B 1 38 ? 23.806 52.555 60.119 1.00 59.48 36 ARG B O 1
ATOM 2359 N N . TYR B 1 39 ? 21.727 51.795 59.750 1.00 56.75 37 TYR B N 1
ATOM 2360 C CA . TYR B 1 39 ? 21.557 51.263 61.100 1.00 59.20 37 TYR B CA 1
ATOM 2361 C C . TYR B 1 39 ? 22.606 50.187 61.430 1.00 61.10 37 TYR B C 1
ATOM 2362 O O . TYR B 1 39 ? 23.036 50.066 62.573 1.00 63.75 37 TYR B O 1
ATOM 2371 N N . SER B 1 40 ? 23.010 49.419 60.426 1.00 52.46 38 SER B N 1
ATOM 2372 C CA . SER B 1 40 ? 24.002 48.371 60.629 1.00 60.21 38 SER B CA 1
ATOM 2373 C C . SER B 1 40 ? 25.418 48.926 60.552 1.00 62.89 38 SER B C 1
ATOM 2374 O O . SER B 1 40 ? 26.299 48.512 61.302 1.00 72.69 38 SER B O 1
ATOM 2377 N N . LEU B 1 41 ? 25.630 49.868 59.641 1.00 55.00 39 LEU B N 1
ATOM 2378 C CA . LEU B 1 41 ? 26.947 50.458 59.436 1.00 53.94 39 LEU B CA 1
ATOM 2379 C C . LEU B 1 41 ? 27.377 51.318 60.618 1.00 56.35 39 LEU B C 1
ATOM 2380 O O . LEU B 1 41 ? 28.568 51.511 60.855 1.00 59.45 39 LEU B O 1
ATOM 2385 N N . PHE B 1 42 ? 26.403 51.839 61.354 1.00 69.45 40 PHE B N 1
ATOM 2386 C CA . PHE B 1 42 ? 26.690 52.704 62.490 1.00 75.86 40 PHE B CA 1
ATOM 2387 C C . PHE B 1 42 ? 25.977 52.226 63.750 1.00 83.44 40 PHE B C 1
ATOM 2388 O O . PHE B 1 42 ? 25.059 52.880 64.239 1.00 86.23 40 PHE B O 1
ATOM 2396 N N . GLY B 1 44 ? 27.208 51.175 65.690 1.00 89.17 42 GLY B N 1
ATOM 2397 C CA . GLY B 1 44 ? 28.444 51.285 66.443 1.00 96.47 42 GLY B CA 1
ATOM 2398 C C . GLY B 1 44 ? 29.533 50.376 65.908 1.00 98.41 42 GLY B C 1
ATOM 2399 O O . GLY B 1 44 ? 29.414 49.828 64.813 1.00 100.30 42 GLY B O 1
ATOM 2400 N N . GLY B 1 45 ? 30.600 50.216 66.685 1.00 92.00 43 GLY B N 1
ATOM 2401 C CA . GLY B 1 45 ? 31.714 49.376 66.289 1.00 78.39 43 GLY B CA 1
ATOM 2402 C C . GLY B 1 45 ? 33.054 50.041 66.529 1.00 67.13 43 GLY B C 1
ATOM 2403 O O . GLY B 1 45 ? 33.156 51.266 66.524 1.00 72.53 43 GLY B O 1
ATOM 2404 N N . LYS B 1 46 ? 34.086 49.230 66.737 1.00 59.33 44 LYS B N 1
ATOM 2405 C CA . LYS B 1 46 ? 35.423 49.744 67.010 1.00 60.24 44 LYS B CA 1
ATOM 2406 C C . LYS B 1 46 ? 36.182 50.081 65.731 1.00 52.53 44 LYS B C 1
ATOM 2407 O O . LYS B 1 46 ? 37.187 50.788 65.767 1.00 48.29 44 LYS B O 1
ATOM 2413 N N . ARG B 1 47 ? 35.700 49.571 64.603 1.00 45.58 45 ARG B N 1
ATOM 2414 C CA . ARG B 1 47 ? 36.339 49.821 63.317 1.00 46.04 45 ARG B CA 1
ATOM 2415 C C . ARG B 1 47 ? 37.773 49.307 63.292 1.00 43.92 45 ARG B C 1
ATOM 2416 O O . ARG B 1 47 ? 38.673 49.982 62.797 1.00 44.19 45 ARG B O 1
ATOM 2424 N N . ILE B 1 48 ? 37.981 48.109 63.826 1.00 44.21 46 ILE B N 1
ATOM 2425 C CA . ILE B 1 48 ? 39.318 47.514 63.869 1.00 44.55 46 ILE B CA 1
ATOM 2426 C C . ILE B 1 48 ? 39.914 47.380 62.461 1.00 42.07 46 ILE B C 1
ATOM 2427 O O . ILE B 1 48 ? 41.099 47.651 62.242 1.00 36.91 46 ILE B O 1
ATOM 2432 N N . ARG B 1 49 ? 39.092 46.957 61.508 1.00 38.65 47 ARG B N 1
ATOM 2433 C CA . ARG B 1 49 ? 39.586 46.699 60.167 1.00 38.86 47 ARG B CA 1
ATOM 2434 C C . ARG B 1 49 ? 39.997 47.986 59.427 1.00 39.03 47 ARG B C 1
ATOM 2435 O O . ARG B 1 49 ? 41.084 48.035 58.849 1.00 40.44 47 ARG B O 1
ATOM 2443 N N . PRO B 1 50 ? 39.137 49.029 59.443 1.00 39.28 48 PRO B N 1
ATOM 2444 C CA . PRO B 1 50 ? 39.619 50.337 58.986 1.00 39.09 48 PRO B CA 1
ATOM 2445 C C . PRO B 1 50 ? 40.908 50.808 59.661 1.00 38.17 48 PRO B C 1
ATOM 2446 O O . PRO B 1 50 ? 41.803 51.282 58.952 1.00 39.12 48 PRO B O 1
ATOM 2450 N N . MET B 1 51 ? 41.008 50.682 60.982 1.00 36.35 49 MET B N 1
ATOM 2451 C CA . MET B 1 51 ? 42.210 51.117 61.688 1.00 43.42 49 MET B CA 1
ATOM 2452 C C . MET B 1 51 ? 43.458 50.405 61.162 1.00 41.59 49 MET B C 1
ATOM 2453 O O . MET B 1 51 ? 44.478 51.042 60.897 1.00 46.15 49 MET B O 1
ATOM 2458 N N . LEU B 1 52 ? 43.368 49.085 61.019 1.00 34.46 50 LEU B N 1
ATOM 2459 C CA . LEU B 1 52 ? 44.462 48.278 60.471 1.00 40.96 50 LEU B CA 1
ATOM 2460 C C . LEU B 1 52 ? 44.825 48.700 59.045 1.00 35.78 50 LEU B C 1
ATOM 2461 O O . LEU B 1 52 ? 45.995 48.712 58.657 1.00 36.67 50 LEU B O 1
ATOM 2466 N N . THR B 1 53 ? 43.805 49.052 58.270 1.00 34.47 51 THR B N 1
ATOM 2467 C CA . THR B 1 53 ? 43.990 49.449 56.881 1.00 34.31 51 THR B CA 1
ATOM 2468 C C . THR B 1 53 ? 44.770 50.767 56.810 1.00 39.36 51 THR B C 1
ATOM 2469 O O . THR B 1 53 ? 45.781 50.873 56.106 1.00 43.50 51 THR B O 1
ATOM 2473 N N . TYR B 1 54 ? 44.300 51.767 57.550 1.00 36.87 52 TYR B N 1
ATOM 2474 C CA . TYR B 1 54 ? 44.972 53.057 57.586 1.00 38.62 52 TYR B CA 1
ATOM 2475 C C . TYR B 1 54 ? 46.378 52.923 58.177 1.00 34.40 52 TYR B C 1
ATOM 2476 O O . TYR B 1 54 ? 47.311 53.559 57.695 1.00 41.05 52 TYR B O 1
ATOM 2485 N N . ALA B 1 55 ? 46.527 52.101 59.218 1.00 38.39 53 ALA B N 1
ATOM 2486 C CA . ALA B 1 55 ? 47.832 51.938 59.880 1.00 42.11 53 ALA B CA 1
ATOM 2487 C C . ALA B 1 55 ? 48.835 51.278 58.950 1.00 36.51 53 ALA B C 1
ATOM 2488 O O . ALA B 1 55 ? 50.025 51.599 58.955 1.00 39.19 53 ALA B O 1
ATOM 2490 N N A SER B 1 56 ? 48.346 50.345 58.153 0.52 34.78 54 SER B N 1
ATOM 2491 N N B SER B 1 56 ? 48.349 50.330 58.151 0.48 34.86 54 SER B N 1
ATOM 2492 C CA A SER B 1 56 ? 49.206 49.634 57.234 0.52 37.20 54 SER B CA 1
ATOM 2493 C CA B SER B 1 56 ? 49.188 49.612 57.194 0.48 37.43 54 SER B CA 1
ATOM 2494 C C A SER B 1 56 ? 49.613 50.539 56.084 0.52 40.55 54 SER B C 1
ATOM 2495 C C B SER B 1 56 ? 49.615 50.542 56.073 0.48 40.55 54 SER B C 1
ATOM 2496 O O A SER B 1 56 ? 50.752 50.470 55.620 0.52 43.49 54 SER B O 1
ATOM 2497 O O B SER B 1 56 ? 50.751 50.478 55.598 0.48 43.48 54 SER B O 1
ATOM 2502 N N . ALA B 1 57 ? 48.696 51.396 55.638 1.00 38.92 55 ALA B N 1
ATOM 2503 C CA . ALA B 1 57 ? 49.027 52.401 54.630 1.00 36.42 55 ALA B CA 1
ATOM 2504 C C . ALA B 1 57 ? 50.108 53.342 55.142 1.00 42.77 55 ALA B C 1
ATOM 2505 O O . ALA B 1 57 ? 51.025 53.715 54.396 1.00 44.23 55 ALA B O 1
ATOM 2507 N N . GLN B 1 58 ? 50.001 53.733 56.413 1.00 41.87 56 GLN B N 1
ATOM 2508 C CA . GLN B 1 58 ? 50.967 54.661 56.994 1.00 47.96 56 GLN B CA 1
ATOM 2509 C C . GLN B 1 58 ? 52.328 54.011 57.161 1.00 44.07 56 GLN B C 1
ATOM 2510 O O . GLN B 1 58 ? 53.357 54.692 57.168 1.00 44.17 56 GLN B O 1
ATOM 2516 N N . LEU B 1 59 ? 52.333 52.691 57.313 1.00 44.37 57 LEU B N 1
ATOM 2517 C CA . LEU B 1 59 ? 53.590 51.967 57.475 1.00 48.61 57 LEU B CA 1
ATOM 2518 C C . LEU B 1 59 ? 54.493 52.137 56.247 1.00 47.75 57 LEU B C 1
ATOM 2519 O O . LEU B 1 59 ? 55.702 52.311 56.377 1.00 47.00 57 LEU B O 1
ATOM 2524 N N . VAL B 1 60 ? 53.897 52.098 55.057 1.00 40.40 58 VAL B N 1
ATOM 2525 C CA . VAL B 1 60 ? 54.681 52.018 53.823 1.00 44.85 58 VAL B CA 1
ATOM 2526 C C . VAL B 1 60 ? 54.563 53.239 52.926 1.00 47.19 58 VAL B C 1
ATOM 2527 O O . VAL B 1 60 ? 55.310 53.382 51.955 1.00 51.77 58 VAL B O 1
ATOM 2531 N N . GLY B 1 61 ? 53.636 54.128 53.250 1.00 50.56 59 GLY B N 1
ATOM 2532 C CA . GLY B 1 61 ? 53.457 55.315 52.439 1.00 53.89 59 GLY B CA 1
ATOM 2533 C C . GLY B 1 61 ? 52.372 56.243 52.937 1.00 51.83 59 GLY 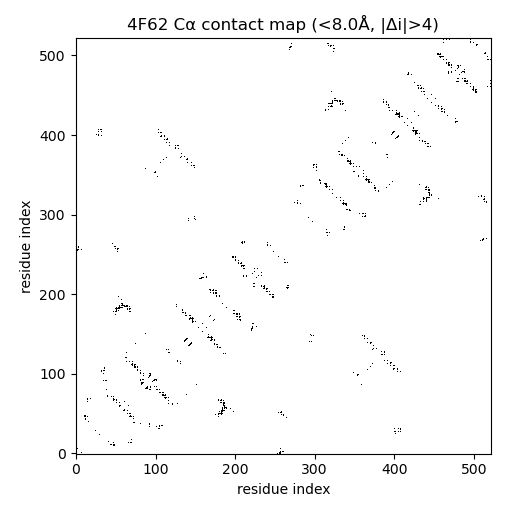B C 1
ATOM 2534 O O . GLY B 1 61 ? 52.239 56.477 54.143 1.00 53.31 59 GLY B O 1
ATOM 2535 N N . ASP B 1 62 ? 51.600 56.770 51.993 1.00 47.15 60 ASP B N 1
ATOM 2536 C CA . ASP B 1 62 ? 50.586 57.783 52.271 1.00 53.93 60 ASP B CA 1
ATOM 2537 C C . ASP B 1 62 ? 49.163 57.227 52.114 1.00 54.80 60 ASP B C 1
ATOM 2538 O O . ASP B 1 62 ? 48.886 56.480 51.174 1.00 49.50 60 ASP B O 1
ATOM 2543 N N . ILE B 1 63 ? 48.284 57.583 53.050 1.00 53.56 61 ILE B N 1
ATOM 2544 C CA . ILE B 1 63 ? 46.868 57.250 52.962 1.00 54.83 61 ILE B CA 1
ATOM 2545 C C . ILE B 1 63 ? 46.312 57.923 51.708 1.00 54.15 61 ILE B C 1
ATOM 2546 O O . ILE B 1 63 ? 46.577 59.092 51.471 1.00 56.74 61 ILE B O 1
ATOM 2551 N N . SER B 1 64 ? 45.574 57.172 50.893 1.00 51.51 62 SER B N 1
ATOM 2552 C CA . SER B 1 64 ? 45.016 57.684 49.637 1.00 59.38 62 SER B CA 1
ATOM 2553 C C . SER B 1 64 ? 43.519 57.428 49.568 1.00 60.03 62 SER B C 1
ATOM 2554 O O . SER B 1 64 ? 42.952 56.793 50.460 1.00 51.31 62 SER B O 1
ATOM 2557 N N . SER B 1 65 ? 42.884 57.891 48.494 1.00 55.92 63 SER B N 1
ATOM 2558 C CA . SER B 1 65 ? 41.460 57.640 48.300 1.00 55.91 63 SER B CA 1
ATOM 2559 C C . SER B 1 65 ? 41.171 56.137 48.220 1.00 46.32 63 SER B C 1
ATOM 2560 O O . SER B 1 65 ? 40.128 55.677 48.689 1.00 48.43 63 SER B O 1
ATOM 2563 N N . LEU B 1 66 ? 42.098 55.365 47.659 1.00 41.48 64 LEU B N 1
ATOM 2564 C CA . LEU B 1 66 ? 41.930 53.912 47.637 1.00 48.04 64 LEU B CA 1
ATOM 2565 C C . LEU B 1 66 ? 42.095 53.278 49.027 1.00 46.20 64 LEU B C 1
ATOM 2566 O O . LEU B 1 66 ? 41.583 52.186 49.280 1.00 44.68 64 LEU B O 1
ATOM 2571 N N . THR B 1 67 ? 42.808 53.957 49.921 1.00 43.24 65 THR B N 1
ATOM 2572 C CA . THR B 1 67 ? 42.870 53.512 51.315 1.00 40.22 65 THR B CA 1
ATOM 2573 C C . THR B 1 67 ? 41.484 53.675 51.953 1.00 42.05 65 THR B C 1
ATOM 2574 O O . THR B 1 67 ? 40.993 52.769 52.645 1.00 41.09 65 THR B O 1
ATOM 2578 N N . ASP B 1 68 ? 40.841 54.819 51.704 1.00 40.25 66 ASP B N 1
ATOM 2579 C CA . ASP B 1 68 ? 39.463 55.034 52.164 1.00 40.82 66 ASP B CA 1
ATOM 2580 C C . ASP B 1 68 ? 38.503 53.972 51.619 1.00 37.57 66 ASP B C 1
ATOM 2581 O O . ASP B 1 68 ? 37.746 53.366 52.380 1.00 42.22 66 ASP B O 1
ATOM 2586 N N . ALA B 1 69 ? 38.524 53.761 50.304 1.00 36.86 67 ALA B N 1
ATOM 2587 C CA . ALA B 1 69 ? 37.678 52.743 49.683 1.00 39.59 67 ALA B CA 1
ATOM 2588 C C . ALA B 1 69 ? 37.911 51.377 50.321 1.00 37.00 67 ALA B C 1
ATOM 2589 O O . ALA B 1 69 ? 36.962 50.650 50.607 1.00 38.47 67 ALA B O 1
ATOM 2591 N N . SER B 1 70 ? 39.179 51.046 50.550 1.00 35.75 68 SER B N 1
ATOM 2592 C CA . SER B 1 70 ? 39.547 49.771 51.167 1.00 36.67 68 SER B CA 1
ATOM 2593 C C . SER B 1 70 ? 39.021 49.630 52.590 1.00 41.57 68 SER B C 1
ATOM 2594 O O . SER B 1 70 ? 38.396 48.620 52.929 1.00 37.00 68 SER B O 1
ATOM 2597 N N . ALA B 1 71 ? 39.295 50.635 53.424 1.00 38.49 69 ALA B N 1
ATOM 2598 C CA . ALA B 1 71 ? 38.853 50.616 54.819 1.00 37.74 69 ALA B CA 1
ATOM 2599 C C . ALA B 1 71 ? 37.329 50.519 54.885 1.00 37.43 69 ALA B C 1
ATOM 2600 O O . ALA B 1 71 ? 36.784 49.761 55.694 1.00 34.85 69 ALA B O 1
ATOM 2602 N N . ALA B 1 72 ? 36.650 51.257 54.006 1.00 33.16 70 ALA B N 1
ATOM 2603 C CA . ALA B 1 72 ? 35.190 51.273 53.983 1.00 36.57 70 ALA B CA 1
ATOM 2604 C C . ALA B 1 72 ? 34.621 49.963 53.435 1.00 36.05 70 ALA B C 1
ATOM 2605 O O . ALA B 1 72 ? 33.587 49.487 53.911 1.00 34.31 70 ALA B O 1
ATOM 2607 N N . ALA B 1 73 ? 35.279 49.398 52.423 1.00 32.61 71 ALA B N 1
ATOM 2608 C CA . ALA B 1 73 ? 34.841 48.129 51.847 1.00 36.76 71 ALA B CA 1
ATOM 2609 C C . ALA B 1 73 ? 34.958 47.027 52.887 1.00 38.31 71 ALA B C 1
ATOM 2610 O O . ALA B 1 73 ? 34.048 46.204 53.046 1.00 36.18 71 ALA B O 1
ATOM 2612 N N . LEU B 1 74 ? 36.082 47.008 53.594 1.00 35.47 72 LEU B N 1
ATOM 2613 C CA . LEU B 1 74 ? 36.286 46.016 54.644 1.00 34.85 72 LEU B CA 1
ATOM 2614 C C . LEU B 1 74 ? 35.246 46.151 55.751 1.00 41.11 72 LEU B C 1
ATOM 2615 O O . LEU B 1 74 ? 34.715 45.157 56.233 1.00 35.06 72 LEU B O 1
ATOM 2620 N N . GLU B 1 75 ? 34.945 47.383 56.150 1.00 37.75 73 GLU B N 1
ATOM 2621 C CA . GLU B 1 75 ? 33.945 47.604 57.191 1.00 39.13 73 GLU B CA 1
ATOM 2622 C C . GLU B 1 75 ? 32.535 47.186 56.740 1.00 39.84 73 GLU B C 1
ATOM 2623 O O . GLU B 1 75 ? 31.727 46.738 57.554 1.00 43.24 73 GLU B O 1
ATOM 2629 N N . SER B 1 76 ? 32.240 47.327 55.450 1.00 36.67 74 SER B N 1
ATOM 2630 C CA . SER B 1 76 ? 30.932 46.903 54.939 1.00 38.84 74 SER B CA 1
ATOM 2631 C C . SER B 1 76 ? 30.827 45.387 54.908 1.00 35.87 74 SER B C 1
ATOM 2632 O O . SER B 1 76 ? 29.777 44.833 55.223 1.00 39.33 74 SER B O 1
ATOM 2635 N N . ILE B 1 77 ? 31.909 44.711 54.529 1.00 39.91 75 ILE B N 1
ATOM 2636 C CA . ILE B 1 77 ? 31.917 43.253 54.585 1.00 36.02 75 ILE B CA 1
ATOM 2637 C C . ILE B 1 77 ? 31.676 42.793 56.027 1.00 41.36 75 ILE B C 1
ATOM 2638 O O . ILE B 1 77 ? 30.812 41.963 56.294 1.00 39.51 75 ILE B O 1
ATOM 2643 N N . HIS B 1 78 ? 32.434 43.358 56.954 1.00 38.13 76 HIS B N 1
ATOM 2644 C CA . HIS B 1 78 ? 32.325 42.992 58.360 1.00 36.81 76 HIS B CA 1
ATOM 2645 C C . HIS B 1 78 ? 30.905 43.246 58.863 1.00 40.79 76 HIS B C 1
ATOM 2646 O O . HIS B 1 78 ? 30.310 42.384 59.524 1.00 40.04 76 HIS B O 1
ATOM 2653 N N . ALA B 1 79 ? 30.356 44.415 58.528 1.00 39.61 77 ALA B N 1
ATOM 2654 C CA . ALA B 1 79 ? 28.992 44.761 58.949 1.00 41.07 77 ALA B CA 1
ATOM 2655 C C . ALA B 1 79 ? 27.915 43.828 58.375 1.00 40.79 77 ALA B C 1
ATOM 2656 O O . ALA B 1 79 ? 26.958 43.465 59.077 1.00 39.98 77 ALA B O 1
ATOM 2658 N N . TYR B 1 80 ? 28.041 43.449 57.105 1.00 40.30 78 TYR B N 1
ATOM 2659 C CA . TYR B 1 80 ? 27.075 42.513 56.529 1.00 42.57 78 TYR B CA 1
ATOM 2660 C C . TYR B 1 80 ? 27.191 41.159 57.224 1.00 38.38 78 TYR B C 1
ATOM 2661 O O . TYR B 1 80 ? 26.189 40.495 57.470 1.00 44.46 78 TYR B O 1
ATOM 2670 N N . SER B 1 81 ? 28.417 40.757 57.538 1.00 37.90 79 SER B N 1
ATOM 2671 C CA . SER B 1 81 ? 28.638 39.446 58.137 1.00 39.08 79 SER B CA 1
ATOM 2672 C C . SER B 1 81 ? 28.014 39.373 59.529 1.00 43.65 79 SER B C 1
ATOM 2673 O O . SER B 1 81 ? 27.548 38.314 59.948 1.00 42.92 79 SER B O 1
ATOM 2676 N N . LEU B 1 82 ? 27.994 40.500 60.237 1.00 38.02 80 LEU B N 1
ATOM 2677 C CA . LEU B 1 82 ? 27.378 40.544 61.565 1.00 41.39 80 LEU B CA 1
ATOM 2678 C C . LEU B 1 82 ? 25.849 40.433 61.487 1.00 40.95 80 LEU B C 1
ATOM 2679 O O . LEU B 1 82 ? 25.223 39.767 62.313 1.00 47.75 80 LEU B O 1
ATOM 2684 N N . ILE B 1 83 ? 25.249 41.084 60.495 1.00 41.12 81 ILE B N 1
ATOM 2685 C CA . ILE B 1 83 ? 23.808 40.988 60.301 1.00 49.47 81 ILE B CA 1
ATOM 2686 C C . ILE B 1 83 ? 23.406 39.546 60.025 1.00 49.17 81 ILE B C 1
ATOM 2687 O O . ILE B 1 83 ? 22.530 38.995 60.680 1.00 50.14 81 ILE B O 1
ATOM 2692 N N . HIS B 1 84 ? 24.044 38.932 59.040 1.00 44.71 82 HIS B N 1
ATOM 2693 C CA . HIS B 1 84 ? 23.679 37.568 58.682 1.00 45.11 82 HIS B CA 1
ATOM 2694 C C . HIS B 1 84 ? 23.996 36.584 59.815 1.00 48.54 82 HIS B C 1
ATOM 2695 O O . HIS B 1 84 ? 23.276 35.606 60.012 1.00 49.13 82 HIS B O 1
ATOM 2702 N N . ASP B 1 85 ? 25.061 36.860 60.562 1.00 51.67 83 ASP B N 1
ATOM 2703 C CA . ASP B 1 85 ? 25.415 36.061 61.732 1.00 56.99 83 ASP B CA 1
ATOM 2704 C C . ASP B 1 85 ? 24.335 36.058 62.816 1.00 53.47 83 ASP B C 1
ATOM 2705 O O . ASP B 1 85 ? 24.180 35.068 63.535 1.00 54.40 83 ASP B O 1
ATOM 2710 N N . ASP B 1 86 ? 23.606 37.166 62.946 1.00 52.73 84 ASP B N 1
ATOM 2711 C CA . ASP B 1 86 ? 22.609 37.313 64.017 1.00 64.32 84 ASP B CA 1
ATOM 2712 C C . ASP B 1 86 ? 21.240 36.699 63.689 1.00 62.44 84 ASP B C 1
ATOM 2713 O O . ASP B 1 86 ? 20.360 36.648 64.547 1.00 65.49 84 ASP B O 1
ATOM 2718 N N . LEU B 1 87 ? 21.068 36.248 62.448 1.00 59.05 85 LEU B N 1
ATOM 2719 C CA . LEU B 1 87 ? 19.799 35.669 61.998 1.00 59.79 85 LEU B CA 1
ATOM 2720 C C . LEU B 1 87 ? 19.441 34.418 62.797 1.00 62.89 85 LEU B C 1
ATOM 2721 O O . LEU B 1 87 ? 20.332 33.664 63.204 1.00 57.43 85 LEU B O 1
ATOM 2726 N N . PRO B 1 88 ? 18.129 34.206 63.031 1.00 66.10 86 PRO B N 1
ATOM 2727 C CA . PRO B 1 88 ? 17.612 33.084 63.827 1.00 68.99 86 PRO B CA 1
ATOM 2728 C C . PRO B 1 88 ? 18.169 31.730 63.384 1.00 69.80 86 PRO B C 1
ATOM 2729 O O . PRO B 1 88 ? 18.469 30.886 64.234 1.00 72.06 86 PRO B O 1
ATOM 2733 N N . ALA B 1 89 ? 18.329 31.534 62.076 1.00 64.50 87 ALA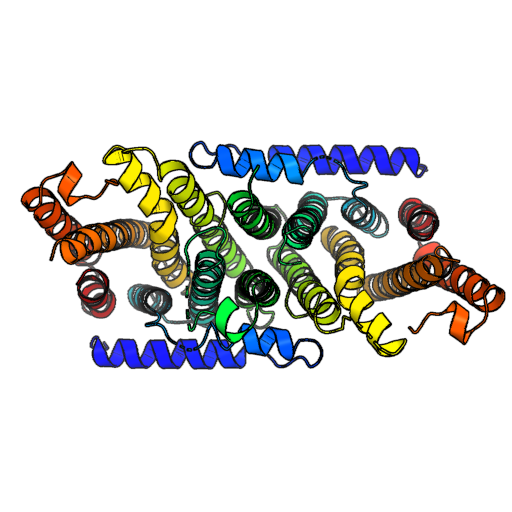 B N 1
ATOM 2734 C CA . ALA B 1 89 ? 18.894 30.287 61.556 1.00 66.90 87 ALA B CA 1
ATOM 2735 C C . ALA B 1 89 ? 20.358 30.078 61.976 1.00 71.08 87 ALA B C 1
ATOM 2736 O O . ALA B 1 89 ? 20.899 28.979 61.834 1.00 75.20 87 ALA B O 1
ATOM 2738 N N . MET B 1 90 ? 20.987 31.132 62.491 1.00 70.65 88 MET B N 1
ATOM 2739 C CA . MET B 1 90 ? 22.378 31.061 62.925 1.00 71.32 88 MET B CA 1
ATOM 2740 C C . MET B 1 90 ? 22.483 30.917 64.438 1.00 76.37 88 MET B C 1
ATOM 2741 O O . MET B 1 90 ? 23.121 31.735 65.103 1.00 78.25 88 MET B O 1
ATOM 2746 N N . PHE B 1 106 ? 14.370 46.085 62.856 1.00 102.55 104 PHE B N 1
ATOM 2747 C CA . PHE B 1 106 ? 13.583 46.005 61.626 1.00 102.33 104 PHE B CA 1
ATOM 2748 C C . PHE B 1 106 ? 12.785 44.707 61.542 1.00 98.38 104 PHE B C 1
ATOM 2749 O O . PHE B 1 106 ? 11.842 44.503 62.315 1.00 104.14 104 PHE B O 1
ATOM 2757 N N . ASP B 1 107 ? 13.144 43.854 60.581 1.00 80.45 105 ASP B N 1
ATOM 2758 C CA . ASP B 1 107 ? 12.633 42.481 60.518 1.00 67.57 105 ASP B CA 1
ATOM 2759 C C . ASP B 1 107 ? 13.613 41.557 59.798 1.00 63.30 105 ASP B C 1
ATOM 2760 O O . ASP B 1 107 ? 14.606 42.022 59.240 1.00 61.77 105 ASP B O 1
ATOM 2765 N N . GLU B 1 108 ? 13.325 40.260 59.790 1.00 55.89 106 GLU B N 1
ATOM 2766 C CA . GLU B 1 108 ? 14.293 39.275 59.312 1.00 59.68 106 GLU B CA 1
ATOM 2767 C C . GLU B 1 108 ? 14.573 39.383 57.808 1.00 56.46 106 GLU B C 1
ATOM 2768 O O . GLU B 1 108 ? 15.716 39.251 57.369 1.00 53.31 106 GLU B O 1
ATOM 2774 N N . ALA B 1 109 ? 13.530 39.621 57.021 1.00 51.16 107 ALA B N 1
ATOM 2775 C CA . ALA B 1 109 ? 13.700 39.759 55.578 1.00 54.62 107 ALA B CA 1
ATOM 2776 C C . ALA B 1 109 ? 14.553 40.990 55.248 1.00 51.24 107 ALA B C 1
ATOM 2777 O O . ALA B 1 109 ? 15.436 40.933 54.389 1.00 50.16 107 ALA B O 1
ATOM 2779 N N . THR B 1 110 ? 14.293 42.092 55.947 1.00 50.58 108 THR B N 1
ATOM 2780 C CA . THR B 1 110 ? 15.070 43.321 55.794 1.00 52.03 108 THR B CA 1
ATOM 2781 C C . THR B 1 110 ? 16.545 43.096 56.121 1.00 48.73 108 THR B C 1
ATOM 2782 O O . THR B 1 110 ? 17.429 43.543 55.394 1.00 48.59 108 THR B O 1
ATOM 2786 N N . ALA B 1 111 ? 16.804 42.390 57.215 1.00 50.43 109 ALA B N 1
ATOM 2787 C CA . ALA B 1 111 ? 18.174 42.089 57.618 1.00 53.51 109 ALA B CA 1
ATOM 2788 C C . ALA B 1 111 ? 18.935 41.299 56.543 1.00 51.42 109 ALA B C 1
ATOM 2789 O O . ALA B 1 111 ? 20.101 41.586 56.251 1.00 45.54 109 ALA B O 1
ATOM 2791 N N . ILE B 1 112 ? 18.272 40.308 55.955 1.00 50.44 110 ILE B N 1
ATOM 2792 C CA . ILE B 1 112 ? 18.883 39.507 54.896 1.00 47.53 110 ILE B CA 1
ATOM 2793 C C . ILE B 1 112 ? 19.270 40.394 53.710 1.00 46.84 110 ILE B C 1
ATOM 2794 O O . ILE B 1 112 ? 20.391 40.317 53.204 1.00 44.41 110 ILE B O 1
ATOM 2799 N N . LEU B 1 113 ? 18.343 41.253 53.292 1.00 41.92 111 LEU B N 1
ATOM 2800 C CA . LEU B 1 113 ? 18.571 42.154 52.158 1.00 43.88 111 LEU B CA 1
ATOM 2801 C C . LEU B 1 113 ? 19.622 43.217 52.463 1.00 37.80 111 LEU B C 1
ATOM 2802 O O . LEU B 1 113 ? 20.435 43.548 51.603 1.00 43.10 111 LEU B O 1
ATOM 2807 N N . ALA B 1 114 ? 19.608 43.740 53.691 1.00 40.93 112 ALA B N 1
ATOM 2808 C CA . ALA B 1 114 ? 20.590 44.738 54.097 1.00 42.56 112 ALA B CA 1
ATOM 2809 C C . ALA B 1 114 ? 21.995 44.146 54.059 1.00 41.89 112 ALA B C 1
ATOM 2810 O O . ALA B 1 114 ? 22.931 44.779 53.565 1.00 42.76 112 ALA B O 1
ATOM 2812 N N . GLY B 1 115 ? 22.137 42.928 54.579 1.00 41.07 113 GLY B N 1
ATOM 2813 C CA . GLY B 1 115 ? 23.403 42.219 54.521 1.00 42.02 113 GLY B CA 1
ATOM 2814 C C . GLY B 1 115 ? 23.853 42.000 53.085 1.00 38.72 113 GLY B C 1
ATOM 2815 O O . GLY B 1 115 ? 25.007 42.274 52.722 1.00 36.51 113 GLY B O 1
ATOM 2816 N N . ASP B 1 116 ? 22.949 41.499 52.253 1.00 35.50 114 ASP B N 1
ATOM 2817 C CA . ASP B 1 116 ? 23.277 41.308 50.841 1.00 36.49 114 ASP B CA 1
ATOM 2818 C C . ASP B 1 116 ? 23.724 42.626 50.192 1.00 36.51 114 ASP B C 1
ATOM 2819 O O . ASP B 1 116 ? 24.704 42.652 49.446 1.00 37.35 114 ASP B O 1
ATOM 2824 N N . ALA B 1 117 ? 23.007 43.714 50.483 1.00 39.20 115 ALA B N 1
ATOM 2825 C CA . ALA B 1 117 ? 23.328 45.018 49.898 1.00 38.47 115 ALA B CA 1
ATOM 2826 C C . ALA B 1 117 ? 24.645 45.599 50.415 1.00 37.37 115 ALA B C 1
ATOM 2827 O O . ALA B 1 117 ? 25.383 46.295 49.687 1.00 32.51 115 ALA B O 1
ATOM 2829 N N . LEU B 1 118 ? 24.934 45.344 51.685 1.00 33.36 116 LEU B N 1
ATOM 2830 C CA . LEU B 1 118 ? 26.201 45.802 52.241 1.00 35.17 116 LEU B CA 1
ATOM 2831 C C . LEU B 1 118 ? 27.361 45.071 51.585 1.00 36.65 116 LEU B C 1
ATOM 2832 O O . LEU B 1 118 ? 28.417 45.669 51.360 1.00 36.70 116 LEU B O 1
ATOM 2837 N N . GLN B 1 119 ? 27.183 43.792 51.253 1.00 35.09 117 GLN B N 1
ATOM 2838 C CA . GLN B 1 119 ? 28.230 43.111 50.481 1.00 34.65 117 GLN B CA 1
ATOM 2839 C C . GLN B 1 119 ? 28.414 43.762 49.101 1.00 35.46 117 GLN B C 1
ATOM 2840 O O . GLN B 1 119 ? 29.537 44.013 48.675 1.00 31.40 117 GLN B O 1
ATOM 2846 N N . THR B 1 120 ? 27.324 44.043 48.395 1.00 33.98 118 THR B N 1
ATOM 2847 C CA . THR B 1 120 ? 27.481 44.660 47.074 1.00 35.46 118 THR B CA 1
ATOM 2848 C C . THR B 1 120 ? 28.117 46.055 47.209 1.00 35.77 118 THR B C 1
ATOM 2849 O O . THR B 1 120 ? 28.941 46.457 46.388 1.00 32.20 118 THR B O 1
ATOM 2853 N N . PHE B 1 121 ? 27.740 46.776 48.259 1.00 31.14 119 PHE B N 1
ATOM 2854 C CA . PHE B 1 121 ? 28.265 48.119 48.497 1.00 30.20 119 PHE B CA 1
ATOM 2855 C C . PHE B 1 121 ? 29.776 48.074 48.702 1.00 36.21 119 PHE B C 1
ATOM 2856 O O . PHE B 1 121 ? 30.484 49.006 48.314 1.00 33.26 119 PHE B O 1
ATOM 2864 N N . ALA B 1 122 ? 30.287 47.002 49.310 1.00 36.10 120 ALA B N 1
ATOM 2865 C CA . ALA B 1 122 ? 31.741 46.893 49.459 1.00 30.73 120 ALA B CA 1
ATOM 2866 C C . ALA B 1 122 ? 32.427 46.890 48.090 1.00 32.55 120 ALA B C 1
ATOM 2867 O O . ALA B 1 122 ? 33.445 47.556 47.897 1.00 33.04 120 ALA B O 1
ATOM 2869 N N . PHE B 1 123 ? 31.858 46.166 47.130 1.00 34.14 121 PHE B N 1
ATOM 2870 C CA . PHE B 1 123 ? 32.417 46.163 45.776 1.00 33.96 121 PHE B CA 1
ATOM 2871 C C . PHE B 1 123 ? 32.146 47.453 44.985 1.00 36.66 121 PHE B C 1
ATOM 2872 O O . PHE B 1 123 ? 32.935 47.825 44.107 1.00 35.59 121 PHE B O 1
ATOM 2880 N N . GLU B 1 124 ? 31.043 48.136 45.300 1.00 33.25 122 GLU B N 1
ATOM 2881 C CA . GLU B 1 124 ? 30.815 49.472 44.765 1.00 34.80 122 GLU B CA 1
ATOM 2882 C C . GLU B 1 124 ? 31.970 50.384 45.200 1.00 37.01 122 GLU B C 1
ATOM 2883 O O . GLU B 1 124 ? 32.566 51.097 44.385 1.00 33.82 122 GLU B O 1
ATOM 2889 N N . LEU B 1 125 ? 32.302 50.332 46.487 1.00 33.29 123 LEU B N 1
ATOM 2890 C CA . LEU B 1 125 ? 33.333 51.211 47.050 1.00 32.47 123 LEU B CA 1
ATOM 2891 C C . LEU B 1 125 ? 34.666 51.027 46.342 1.00 38.59 123 LEU B C 1
ATOM 2892 O O . LEU B 1 125 ? 35.365 51.997 46.013 1.00 40.19 123 LEU B O 1
ATOM 2897 N N . LEU B 1 126 ? 35.005 49.771 46.085 1.00 32.40 124 LEU B N 1
ATOM 2898 C CA . LEU B 1 126 ? 36.295 49.442 45.502 1.00 34.95 124 LEU B CA 1
ATOM 2899 C C . LEU B 1 126 ? 36.324 49.706 44.005 1.00 41.34 124 LEU B C 1
ATOM 2900 O O . LEU B 1 126 ? 37.388 49.946 43.441 1.00 37.38 124 LEU B O 1
ATOM 2905 N N . SER B 1 127 ? 35.166 49.666 43.350 1.00 31.74 125 SER B N 1
ATOM 2906 C CA . SER B 1 127 ? 35.170 49.846 41.897 1.00 34.63 125 SER B CA 1
ATOM 2907 C C . SER B 1 127 ? 34.855 51.269 41.450 1.00 40.72 125 SER B C 1
ATOM 2908 O O . SER B 1 127 ? 34.881 51.566 40.252 1.00 39.30 125 SER B O 1
ATOM 2911 N N . ASN B 1 128 ? 34.526 52.136 42.404 1.00 43.09 126 ASN B N 1
ATOM 2912 C CA . ASN B 1 128 ? 34.287 53.543 42.095 1.00 44.17 126 ASN B CA 1
ATOM 2913 C C . ASN B 1 128 ? 35.520 54.193 41.468 1.00 46.21 126 ASN B C 1
ATOM 2914 O O . ASN B 1 128 ? 36.653 53.843 41.813 1.00 46.23 126 ASN B O 1
ATOM 2919 N N . PRO B 1 129 ? 35.305 55.141 40.549 1.00 52.78 127 PRO B N 1
ATOM 2920 C CA . PRO B 1 129 ? 36.412 55.831 39.870 1.00 59.42 127 PRO B CA 1
ATOM 2921 C C . PRO B 1 129 ? 37.454 56.424 40.826 1.00 66.67 127 PRO B C 1
ATOM 2922 O O . PRO B 1 129 ? 37.088 57.117 41.778 1.00 66.97 127 PRO B O 1
ATOM 2926 N N . THR B 1 130 ? 38.731 56.133 40.577 1.00 71.07 128 THR B N 1
ATOM 2927 C CA . THR B 1 130 ? 39.838 56.811 41.255 1.00 79.90 128 THR B CA 1
ATOM 2928 C C . THR B 1 130 ? 40.891 57.255 40.243 1.00 83.42 128 THR B C 1
ATOM 2929 O O . THR B 1 130 ? 40.811 56.905 39.064 1.00 82.84 128 THR B O 1
ATOM 2933 N N . SER B 1 131 ? 41.880 58.017 40.710 1.00 85.15 129 SER B N 1
ATOM 2934 C CA . SER B 1 131 ? 42.991 58.442 39.857 1.00 89.99 129 SER B CA 1
ATOM 2935 C C . SER B 1 131 ? 43.985 57.299 39.682 1.00 82.71 129 SER B C 1
ATOM 2936 O O . SER B 1 131 ? 44.811 57.309 38.764 1.00 86.19 129 SER B O 1
ATOM 2939 N N . ALA B 1 132 ? 43.895 56.314 40.571 1.00 70.10 130 ALA B N 1
ATOM 2940 C CA . ALA B 1 132 ? 44.808 55.177 40.567 1.00 67.49 130 ALA B CA 1
ATOM 2941 C C . ALA B 1 132 ? 44.648 54.268 39.343 1.00 67.71 130 ALA B C 1
ATOM 2942 O O . ALA B 1 132 ? 43.613 54.283 38.673 1.00 65.73 130 ALA B O 1
ATOM 2944 N N . GLN B 1 133 ? 45.681 53.474 39.066 1.00 68.39 131 GLN B N 1
ATOM 2945 C CA . GLN B 1 133 ? 45.648 52.511 37.970 1.00 68.31 131 GLN B CA 1
ATOM 2946 C C . GLN B 1 133 ? 44.599 51.431 38.231 1.00 58.25 131 GLN B C 1
ATOM 2947 O O . GLN B 1 133 ? 44.437 50.973 39.366 1.00 49.76 131 GLN B O 1
ATOM 2953 N N . PRO B 1 134 ? 43.883 51.017 37.174 1.00 54.64 132 PRO B N 1
ATOM 2954 C CA . PRO B 1 134 ? 42.836 50.024 37.412 1.00 47.50 132 PRO B CA 1
ATOM 2955 C C . PRO B 1 134 ? 43.439 48.697 37.870 1.00 40.60 132 PRO B C 1
ATOM 2956 O O . PRO B 1 134 ? 42.768 47.972 38.607 1.00 43.02 132 PRO B O 1
ATOM 2960 N N . GLU B 1 135 ? 44.681 48.410 37.471 1.00 42.39 133 GLU B N 1
ATOM 2961 C CA . GLU B 1 135 ? 45.407 47.237 37.966 1.00 45.55 133 GLU B CA 1
ATOM 2962 C C . GLU B 1 135 ? 45.410 47.153 39.493 1.00 47.32 133 GLU B C 1
ATOM 2963 O O . GLU B 1 135 ? 45.310 46.064 40.066 1.00 44.78 133 GLU B O 1
ATOM 2969 N N . LEU B 1 136 ? 45.536 48.302 40.153 1.00 51.83 134 LEU B N 1
ATOM 2970 C CA . LEU B 1 136 ? 45.619 48.325 41.612 1.00 45.76 134 LEU B CA 1
ATOM 2971 C C . LEU B 1 136 ? 44.235 48.096 42.189 1.00 36.41 134 LEU B C 1
ATOM 2972 O O . LEU B 1 136 ? 44.059 47.350 43.156 1.00 38.23 134 LEU B O 1
ATOM 2977 N N . ALA B 1 137 ? 43.242 48.732 41.580 1.00 38.93 135 ALA B N 1
ATOM 2978 C CA . ALA B 1 137 ? 41.867 48.555 42.022 1.00 43.08 135 ALA B CA 1
ATOM 2979 C C . ALA B 1 137 ? 41.453 47.079 41.900 1.00 35.91 135 ALA B C 1
ATOM 2980 O O . ALA B 1 137 ? 40.786 46.533 42.781 1.00 36.02 135 ALA B O 1
ATOM 2982 N N . ILE B 1 138 ? 41.855 46.437 40.806 1.00 35.39 136 ILE B N 1
ATOM 2983 C CA . ILE B 1 138 ? 41.558 45.012 40.620 1.00 36.92 136 ILE B CA 1
ATOM 2984 C C . ILE B 1 138 ? 42.245 44.177 41.709 1.00 32.12 136 ILE B C 1
ATOM 2985 O O . ILE B 1 138 ? 41.655 43.234 42.245 1.00 37.74 136 ILE B O 1
ATOM 2990 N N . LYS B 1 139 ? 43.489 44.527 42.034 1.00 35.16 137 LYS B N 1
ATOM 2991 C CA . LYS B 1 139 ? 44.209 43.836 43.102 1.00 40.68 137 LYS B CA 1
ATOM 2992 C C . LYS B 1 139 ? 43.476 43.916 44.424 1.00 35.88 137 LYS B C 1
ATOM 2993 O O . LYS B 1 139 ? 43.366 42.918 45.132 1.00 33.07 137 LYS B O 1
ATOM 2999 N N . LEU B 1 140 ? 43.015 45.116 44.774 1.00 33.20 138 LEU B N 1
ATOM 3000 C CA . LEU B 1 140 ? 42.257 45.317 46.009 1.00 34.69 138 LEU B CA 1
ATOM 3001 C C . LEU B 1 140 ? 40.987 44.479 46.011 1.00 35.71 138 LEU B C 1
ATOM 3002 O O . LEU B 1 140 ? 40.617 43.873 47.025 1.00 33.63 138 LEU B O 1
ATOM 3007 N N . ILE B 1 141 ? 40.316 44.440 44.868 1.00 36.63 139 ILE B N 1
ATOM 3008 C CA . ILE B 1 141 ? 39.110 43.637 44.744 1.00 31.96 139 ILE B CA 1
ATOM 3009 C C . ILE B 1 141 ? 39.447 42.148 44.930 1.00 35.00 139 ILE B C 1
ATOM 3010 O O . ILE B 1 141 ? 38.755 41.437 45.658 1.00 31.67 139 ILE B O 1
ATOM 3015 N N . GLN B 1 142 ? 40.530 41.684 44.314 1.00 36.58 140 GLN B N 1
ATOM 3016 C CA . GLN B 1 142 ? 40.974 40.298 44.517 1.00 40.96 140 GLN B CA 1
ATOM 3017 C C . GLN B 1 142 ? 41.248 39.970 45.989 1.00 39.90 140 GLN B C 1
ATOM 3018 O O . GLN B 1 142 ? 40.876 38.895 46.478 1.00 30.85 140 GLN B O 1
ATOM 3024 N N . GLU B 1 143 ? 41.900 40.896 46.690 1.00 33.78 141 GLU B N 1
ATOM 3025 C CA . GLU B 1 143 ? 42.183 40.698 48.109 1.00 33.73 141 GLU B CA 1
ATOM 3026 C C . GLU B 1 143 ? 40.888 40.587 48.901 1.00 36.04 141 GLU B C 1
ATOM 3027 O O . GLU B 1 143 ? 40.759 39.732 49.779 1.00 33.09 141 GLU B O 1
ATOM 3033 N N . LEU B 1 144 ? 39.921 41.448 48.603 1.00 35.87 142 LEU B N 1
ATOM 3034 C CA . LEU B 1 144 ? 38.657 41.403 49.339 1.00 35.08 142 LEU B CA 1
ATOM 3035 C C . LEU B 1 144 ? 37.914 40.096 49.035 1.00 37.50 142 LEU B C 1
ATOM 3036 O O . LEU B 1 144 ? 37.348 39.459 49.930 1.00 35.60 142 LEU B O 1
ATOM 3041 N N . VAL B 1 145 ? 37.932 39.691 47.774 1.00 38.25 143 VAL B N 1
ATOM 3042 C CA . VAL B 1 145 ? 37.278 38.451 47.373 1.00 38.41 143 VAL B CA 1
ATOM 3043 C C . VAL B 1 145 ? 37.837 37.255 48.140 1.00 38.69 143 VAL B C 1
ATOM 3044 O O . VAL B 1 145 ? 37.087 36.507 48.774 1.00 37.51 143 VAL B O 1
ATOM 3048 N N . VAL B 1 146 ? 39.154 37.091 48.099 1.00 34.86 144 VAL B N 1
ATOM 3049 C CA . VAL B 1 146 ? 39.776 35.919 48.711 1.00 38.66 144 VAL B CA 1
ATOM 3050 C C . VAL B 1 146 ? 39.515 35.891 50.224 1.00 36.02 144 VAL B C 1
ATOM 3051 O O . VAL B 1 146 ? 39.273 34.829 50.792 1.00 39.27 144 VAL B O 1
ATOM 3055 N N . ALA B 1 147 ? 39.475 37.062 50.857 1.00 34.38 145 ALA B N 1
ATOM 3056 C CA . ALA B 1 147 ? 39.247 37.135 52.297 1.00 31.80 145 ALA B CA 1
ATOM 3057 C C . ALA B 1 147 ? 37.799 36.874 52.720 1.00 39.75 145 ALA B C 1
ATOM 3058 O O . ALA B 1 147 ? 37.550 36.347 53.812 1.00 42.14 145 ALA B O 1
ATOM 3060 N N . SER B 1 148 ? 36.851 37.252 51.862 1.00 34.97 146 SER B N 1
ATOM 3061 C CA . SER B 1 148 ? 35.439 37.314 52.245 1.00 33.08 146 SER B CA 1
ATOM 3062 C C . SER B 1 148 ? 34.598 36.114 51.831 1.00 34.14 146 SER B C 1
ATOM 3063 O O . SER B 1 148 ? 33.562 35.837 52.445 1.00 38.32 146 SER B O 1
ATOM 3066 N N . GLY B 1 149 ? 35.007 35.426 50.770 1.00 35.67 147 GLY B N 1
ATOM 3067 C CA . GLY B 1 149 ? 34.133 34.434 50.151 1.00 33.21 147 GLY B CA 1
ATOM 3068 C C . GLY B 1 149 ? 34.441 33.005 50.550 1.00 38.54 147 GLY B C 1
ATOM 3069 O O . GLY B 1 149 ? 34.824 32.742 51.691 1.00 36.08 147 GLY B O 1
ATOM 3070 N N . ARG B 1 150 ? 34.275 32.088 49.598 1.00 36.27 148 ARG B N 1
ATOM 3071 C CA . ARG B 1 150 ? 34.524 30.665 49.810 1.00 37.45 148 ARG B CA 1
ATOM 3072 C C . ARG B 1 150 ? 35.955 30.373 50.292 1.00 41.47 148 ARG B C 1
ATOM 3073 O O . ARG B 1 150 ? 36.201 29.351 50.938 1.00 44.07 148 ARG B O 1
ATOM 3081 N N . ASN B 1 151 ? 36.886 31.275 49.987 1.00 37.61 149 ASN B N 1
ATOM 3082 C CA . ASN B 1 151 ? 38.290 31.096 50.358 1.00 45.64 149 ASN B CA 1
ATOM 3083 C C . ASN B 1 151 ? 38.620 31.653 51.727 1.00 45.98 149 ASN B C 1
ATOM 3084 O O . ASN B 1 151 ? 39.748 31.531 52.193 1.00 43.57 149 ASN B O 1
ATOM 3089 N N . GLY B 1 152 ? 37.634 32.273 52.369 1.00 43.37 150 GLY B N 1
ATOM 3090 C CA . GLY B 1 152 ? 37.885 32.963 53.622 1.00 41.54 150 GLY B CA 1
ATOM 3091 C C . GLY B 1 152 ? 36.691 32.940 54.549 1.00 38.96 150 GLY B C 1
ATOM 3092 O O . GLY B 1 152 ? 36.224 31.873 54.967 1.00 40.81 150 GLY B O 1
ATOM 3093 N N . MET B 1 153 ? 36.178 34.128 54.840 1.00 36.55 151 MET B N 1
ATOM 3094 C CA . MET B 1 153 ? 35.178 34.319 55.887 1.00 40.76 151 MET B CA 1
ATOM 3095 C C . MET B 1 153 ? 33.955 33.379 55.851 1.00 41.92 151 MET B C 1
ATOM 3096 O O . MET B 1 153 ? 33.605 32.790 56.876 1.00 45.58 151 MET B O 1
ATOM 3101 N N . ILE B 1 154 ? 33.316 33.228 54.691 1.00 43.87 152 ILE B N 1
ATOM 3102 C CA . ILE B 1 154 ? 32.103 32.407 54.614 1.00 44.87 152 ILE B CA 1
ATOM 3103 C C . ILE B 1 154 ? 32.393 30.942 54.941 1.00 39.38 152 ILE B C 1
ATOM 3104 O O . ILE B 1 154 ? 31.594 30.258 55.601 1.00 44.07 152 ILE B O 1
ATOM 3109 N N . THR B 1 155 ? 33.530 30.450 54.468 1.00 39.45 153 THR B N 1
ATOM 3110 C CA . THR B 1 155 ? 33.919 29.072 54.773 1.00 43.36 153 THR B CA 1
ATOM 3111 C C . THR B 1 155 ? 34.203 28.923 56.275 1.00 43.81 153 THR B C 1
ATOM 3112 O O . THR B 1 155 ? 33.876 27.900 56.869 1.00 44.81 153 THR B O 1
ATOM 3116 N N . GLY B 1 156 ? 34.784 29.960 56.881 1.00 42.95 154 GLY B N 1
ATOM 3117 C CA . GLY B 1 156 ? 34.943 30.011 58.324 1.00 42.50 154 GLY B CA 1
ATOM 3118 C C . GLY B 1 156 ? 33.604 29.859 59.036 1.00 44.35 154 GLY B C 1
ATOM 3119 O O . GLY B 1 156 ? 33.470 29.031 59.940 1.00 45.42 154 GLY B O 1
ATOM 3120 N N . GLN B 1 157 ? 32.608 30.644 58.625 1.00 39.16 155 GLN B N 1
ATOM 3121 C CA . GLN B 1 157 ? 31.273 30.548 59.221 1.00 42.11 155 GLN B CA 1
ATOM 3122 C C . GLN B 1 157 ? 30.643 29.174 59.005 1.00 47.07 155 GLN B C 1
ATOM 3123 O O . GLN B 1 157 ? 29.963 28.639 59.892 1.00 53.03 155 GLN B O 1
ATOM 3129 N N . MET B 1 158 ? 30.852 28.615 57.815 1.00 43.38 156 MET B N 1
ATOM 3130 C CA . MET B 1 158 ? 30.329 27.296 57.478 1.00 44.35 156 MET B CA 1
ATOM 3131 C C . MET B 1 158 ? 31.001 26.231 58.339 1.00 52.24 156 MET B C 1
ATOM 3132 O O . MET B 1 158 ? 30.341 25.306 58.831 1.00 47.92 156 MET B O 1
ATOM 3137 N N . ILE B 1 159 ? 32.317 26.347 58.517 1.00 46.88 157 ILE B N 1
ATOM 3138 C CA . ILE B 1 159 ? 33.023 25.408 59.393 1.00 52.84 157 ILE B CA 1
ATOM 3139 C C . ILE B 1 159 ? 32.466 25.485 60.820 1.00 54.96 157 ILE B C 1
ATOM 3140 O O . ILE B 1 159 ? 32.177 24.457 61.434 1.00 59.81 157 ILE B O 1
ATOM 3145 N N . ASP B 1 160 ? 32.296 26.702 61.331 1.00 50.92 158 ASP B N 1
ATOM 3146 C CA . ASP B 1 160 ? 31.697 26.906 62.649 1.00 57.32 158 ASP B CA 1
ATOM 3147 C C . ASP B 1 160 ? 30.334 26.204 62.796 1.00 63.36 158 ASP B C 1
ATOM 3148 O O . ASP B 1 160 ? 30.039 25.613 63.837 1.00 65.09 158 ASP B O 1
ATOM 3153 N N . LEU B 1 161 ? 29.516 26.264 61.749 1.00 65.66 159 LEU B N 1
ATOM 3154 C CA . LEU B 1 161 ? 28.229 25.564 61.734 1.00 76.39 159 LEU B CA 1
ATOM 3155 C C . LEU B 1 161 ? 28.394 24.054 61.837 1.00 82.31 159 LEU B C 1
ATOM 3156 O O . LEU B 1 161 ? 27.859 23.418 62.747 1.00 85.49 159 LEU B O 1
ATOM 3161 N N . SER B 1 162 ? 29.131 23.485 60.887 1.00 84.99 160 SER B N 1
ATOM 3162 C CA . SER B 1 162 ? 29.364 22.047 60.840 1.00 93.15 160 SER B CA 1
ATOM 3163 C C . SER B 1 162 ? 30.340 21.617 61.935 1.00 102.14 160 SER B C 1
ATOM 3164 O O . SER B 1 162 ? 31.339 20.957 61.651 1.00 110.94 160 SER B O 1
ATOM 3167 N N . SER B 1 163 ? 30.050 21.987 63.182 1.00 99.04 161 SER B N 1
ATOM 3168 C CA . SER B 1 163 ? 30.965 21.719 64.289 1.00 98.75 161 SER B CA 1
ATOM 3169 C C . SER B 1 163 ? 30.258 21.651 65.646 1.00 107.75 161 SER B C 1
ATOM 3170 O O . SER B 1 163 ? 30.846 21.214 66.637 1.00 112.02 161 SER B O 1
ATOM 3173 N N . GLU B 1 164 ? 29.000 22.081 65.684 1.00 111.57 162 GLU B N 1
ATOM 3174 C CA . GLU B 1 164 ? 28.221 22.080 66.922 1.00 116.08 162 GLU B CA 1
ATOM 3175 C C . GLU B 1 164 ? 27.814 20.666 67.349 1.00 116.68 162 GLU B C 1
ATOM 3176 O O . GLU B 1 164 ? 28.645 19.862 67.778 1.00 116.43 162 GLU B O 1
ATOM 3182 N N . ASN B 1 167 ? 32.637 18.142 68.507 1.00 101.91 165 ASN B N 1
ATOM 3183 C CA . ASN B 1 167 ? 33.915 18.155 69.213 1.00 107.25 165 ASN B CA 1
ATOM 3184 C C . ASN B 1 167 ? 35.093 18.096 68.240 1.00 105.79 165 ASN B C 1
ATOM 3185 O O . ASN B 1 167 ? 35.277 17.105 67.534 1.00 109.53 165 ASN B O 1
ATOM 3190 N N . ILE B 1 168 ? 35.886 19.162 68.214 1.00 99.92 166 ILE B N 1
ATOM 3191 C CA . ILE B 1 168 ? 36.936 19.322 67.212 1.00 88.93 166 ILE B CA 1
ATOM 3192 C C . ILE B 1 168 ? 38.294 19.584 67.844 1.00 74.45 166 ILE B C 1
ATOM 3193 O O . ILE B 1 168 ? 38.371 20.038 68.982 1.00 80.62 166 ILE B O 1
ATOM 3198 N N . SER B 1 169 ? 39.358 19.297 67.095 1.00 67.86 167 SER B N 1
ATOM 3199 C CA . SER B 1 169 ? 40.731 19.475 67.579 1.00 70.18 167 SER B CA 1
ATOM 3200 C C . SER B 1 169 ? 41.168 20.934 67.502 1.00 61.72 167 SER B C 1
ATOM 3201 O O . SER B 1 169 ? 40.492 21.751 66.874 1.00 59.70 167 SER B O 1
ATOM 3204 N N . LEU B 1 170 ? 42.299 21.248 68.139 1.00 59.43 168 LEU B N 1
ATOM 3205 C CA . LEU B 1 170 ? 42.918 22.564 68.030 1.00 61.60 168 LEU B CA 1
ATOM 3206 C C . LEU B 1 170 ? 43.115 22.966 66.574 1.00 50.64 168 LEU B C 1
ATOM 3207 O O . LEU B 1 170 ? 42.817 24.093 66.193 1.00 44.05 168 LEU B O 1
ATOM 3212 N N . ALA B 1 171 ? 43.628 22.030 65.774 1.00 46.46 169 ALA B N 1
ATOM 3213 C CA . ALA B 1 171 ? 43.948 22.290 64.375 1.00 48.34 169 ALA B CA 1
ATOM 3214 C C . ALA B 1 171 ? 42.704 22.688 63.616 1.00 48.41 169 ALA B C 1
ATOM 3215 O O . ALA B 1 171 ? 42.724 23.624 62.814 1.00 46.69 169 ALA B O 1
ATOM 3217 N N . GLU B 1 172 ? 41.613 21.980 63.884 1.00 50.77 170 GLU B N 1
ATOM 3218 C CA . GLU B 1 172 ? 40.341 22.287 63.250 1.00 53.10 170 GLU B CA 1
ATOM 3219 C C . GLU B 1 172 ? 39.821 23.641 63.711 1.00 45.46 170 GLU B C 1
ATOM 3220 O O . GLU B 1 172 ? 39.405 24.463 62.890 1.00 46.68 170 GLU B O 1
ATOM 3226 N N . LEU B 1 173 ? 39.867 23.890 65.017 1.00 48.61 171 LEU B N 1
ATOM 3227 C CA . LEU B 1 173 ? 39.487 25.203 65.543 1.00 49.48 171 LEU B CA 1
ATOM 3228 C C . LEU B 1 173 ? 40.308 26.320 64.901 1.00 46.18 171 LEU B C 1
ATOM 3229 O O . LEU B 1 173 ? 39.766 27.358 64.532 1.00 39.23 171 LEU B O 1
ATOM 3234 N N . GLU B 1 174 ? 41.618 26.098 64.782 1.00 47.80 172 GLU B N 1
ATOM 3235 C CA . GLU B 1 174 ? 42.521 27.097 64.208 1.00 48.56 172 GLU B CA 1
ATOM 3236 C C . GLU B 1 174 ? 42.122 27.435 62.781 1.00 44.83 172 GLU B C 1
ATOM 3237 O O . GLU B 1 174 ? 41.995 28.600 62.415 1.00 42.89 172 GLU B O 1
ATOM 3243 N N . GLN B 1 175 ? 41.930 26.392 61.987 1.00 45.36 173 GLN B N 1
ATOM 3244 C CA . GLN B 1 175 ? 41.463 26.520 60.617 1.00 49.86 173 GLN B CA 1
ATOM 3245 C C . GLN B 1 175 ? 40.179 27.338 60.536 1.00 47.70 173 GLN B C 1
ATOM 3246 O O . GLN B 1 175 ? 40.047 28.228 59.690 1.00 48.01 173 GLN B O 1
ATOM 3252 N N . MET B 1 176 ? 39.236 27.044 61.424 1.00 46.59 174 MET B N 1
ATOM 3253 C CA . MET B 1 176 ? 37.983 27.796 61.475 1.00 47.34 174 MET B CA 1
ATOM 3254 C C . MET B 1 176 ? 38.251 29.285 61.713 1.00 49.79 174 MET B C 1
ATOM 3255 O O . MET B 1 176 ? 37.706 30.144 61.015 1.00 44.04 174 MET B O 1
ATOM 3260 N N . HIS B 1 177 ? 39.099 29.590 62.693 1.00 47.82 175 HIS B N 1
ATOM 3261 C CA . HIS B 1 177 ? 39.359 30.987 63.051 1.00 47.06 175 HIS B CA 1
ATOM 3262 C C . HIS B 1 177 ? 40.150 31.733 61.978 1.00 44.14 175 HIS B C 1
ATOM 3263 O O . HIS B 1 177 ? 39.923 32.922 61.740 1.00 40.96 175 HIS B O 1
ATOM 3270 N N . VAL B 1 178 ? 41.109 31.046 61.366 1.00 42.42 176 VAL B N 1
ATOM 3271 C CA . VAL B 1 178 ? 41.918 31.645 60.315 1.00 40.88 176 VAL B CA 1
ATOM 3272 C C . VAL B 1 178 ? 41.014 32.108 59.155 1.00 39.80 176 VAL B C 1
ATOM 3273 O O . VAL B 1 178 ? 41.223 33.165 58.572 1.00 38.08 176 VAL B O 1
ATOM 3277 N N . HIS B 1 179 ? 39.978 31.333 58.857 1.00 37.39 177 HIS B N 1
ATOM 3278 C CA . HIS B 1 179 ? 39.018 31.714 57.813 1.00 36.19 177 HIS B CA 1
ATOM 3279 C C . HIS B 1 179 ? 37.977 32.716 58.297 1.00 40.98 177 HIS B C 1
ATOM 3280 O O . HIS B 1 179 ? 37.774 33.780 57.688 1.00 43.84 177 HIS B O 1
ATOM 3287 N N . LYS B 1 180 ? 37.311 32.377 59.392 1.00 39.43 178 LYS B N 1
ATOM 3288 C CA . LYS B 1 180 ? 36.190 33.179 59.879 1.00 43.06 178 LYS B CA 1
ATOM 3289 C C . LYS B 1 180 ? 36.627 34.588 60.278 1.00 45.97 178 LYS B C 1
ATOM 3290 O O . LYS B 1 180 ? 35.922 35.571 60.019 1.00 43.71 178 LYS B O 1
ATOM 3296 N N . THR B 1 181 ? 37.804 34.687 60.883 1.00 43.23 179 THR B N 1
ATOM 3297 C CA . THR B 1 181 ? 38.262 35.963 61.431 1.00 42.92 179 THR B CA 1
ATOM 3298 C C . THR B 1 181 ? 39.602 36.432 60.853 1.00 39.30 179 THR B C 1
ATOM 3299 O O . THR B 1 181 ? 39.782 37.620 60.530 1.00 38.54 179 THR B O 1
ATOM 3303 N N . GLY B 1 182 ? 40.547 35.506 60.733 1.00 42.25 180 GLY B N 1
ATOM 3304 C CA . GLY B 1 182 ? 41.892 35.861 60.297 1.00 39.58 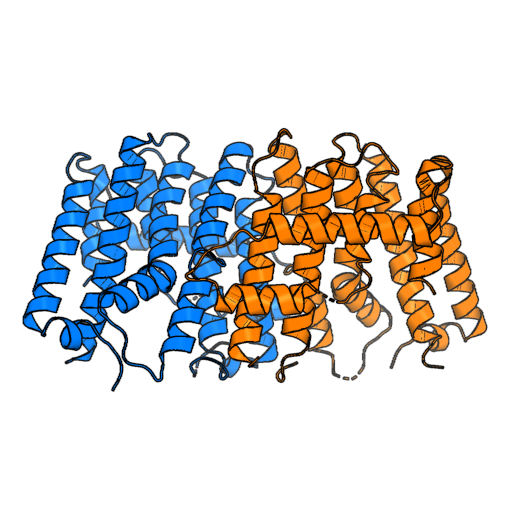180 GLY B CA 1
ATOM 3305 C C . GLY B 1 182 ? 41.982 36.469 58.902 1.00 39.62 180 GLY B C 1
ATOM 3306 O O . GLY B 1 182 ? 42.770 37.392 58.671 1.00 42.44 180 GLY B O 1
ATOM 3307 N N . ALA B 1 183 ? 41.181 35.957 57.971 1.00 36.15 181 ALA B N 1
ATOM 3308 C CA . ALA B 1 183 ? 41.278 36.375 56.575 1.00 33.57 181 ALA B CA 1
ATOM 3309 C C . ALA B 1 183 ? 40.992 37.875 56.392 1.00 34.07 181 ALA B C 1
ATOM 3310 O O . ALA B 1 183 ? 41.703 38.568 55.659 1.00 40.79 181 ALA B O 1
ATOM 3312 N N . LEU B 1 184 ? 39.973 38.389 57.069 1.00 42.13 182 LEU B N 1
ATOM 3313 C CA . LEU B 1 184 ? 39.669 39.814 56.950 1.00 43.23 182 LEU B CA 1
ATOM 3314 C C . LEU B 1 184 ? 40.721 40.674 57.642 1.00 39.66 182 LEU B C 1
ATOM 3315 O O . LEU B 1 184 ? 41.010 41.781 57.199 1.00 42.08 182 LEU B O 1
ATOM 3320 N N . ILE B 1 185 ? 41.302 40.164 58.722 1.00 40.48 183 ILE B N 1
ATOM 3321 C CA . ILE B 1 185 ? 42.374 40.883 59.401 1.00 44.62 183 ILE B CA 1
ATOM 3322 C C . ILE B 1 185 ? 43.564 41.021 58.458 1.00 41.03 183 ILE B C 1
ATOM 3323 O O . ILE B 1 185 ? 44.183 42.081 58.348 1.00 39.31 183 ILE B O 1
ATOM 3328 N N . LYS B 1 186 ? 43.880 39.932 57.769 1.00 37.29 184 LYS B N 1
ATOM 3329 C CA . LYS B 1 186 ? 45.001 39.919 56.844 1.00 38.55 184 LYS B CA 1
ATOM 3330 C C . LYS B 1 186 ? 44.696 40.809 55.641 1.00 37.19 184 LYS B C 1
ATOM 3331 O O . LYS B 1 186 ? 45.573 41.540 55.159 1.00 36.97 184 LYS B O 1
ATOM 3337 N N . ALA B 1 187 ? 43.453 40.749 55.163 1.00 32.66 185 ALA B N 1
ATOM 3338 C CA . ALA B 1 187 ? 43.022 41.620 54.076 1.00 35.71 185 ALA B CA 1
ATOM 3339 C C . ALA B 1 187 ? 43.211 43.095 54.450 1.00 36.09 185 ALA B C 1
ATOM 3340 O O . ALA B 1 187 ? 43.616 43.902 53.618 1.00 36.11 185 ALA B O 1
ATOM 3342 N N . SER B 1 188 ? 42.927 43.441 55.705 1.00 33.51 186 SER B N 1
ATOM 3343 C CA . SER B 1 188 ? 43.039 44.835 56.143 1.00 36.05 186 SER B CA 1
ATOM 3344 C C . SER B 1 188 ? 44.479 45.336 55.996 1.00 35.14 186 SER B C 1
ATOM 3345 O O . SER B 1 188 ? 44.731 46.404 55.425 1.00 35.26 186 SER B O 1
ATOM 3348 N N . VAL B 1 189 ? 45.438 44.576 56.514 1.00 33.08 187 VAL B N 1
ATOM 3349 C CA . VAL B 1 189 ? 46.823 45.042 56.427 1.00 32.93 187 VAL B CA 1
ATOM 3350 C C . VAL B 1 189 ? 47.358 44.987 54.991 1.00 38.86 187 VAL B C 1
ATOM 3351 O O . VAL B 1 189 ? 48.105 45.867 54.573 1.00 35.78 187 VAL B O 1
ATOM 3355 N N . ARG B 1 190 ? 46.964 43.967 54.232 1.00 33.00 188 ARG B N 1
ATOM 3356 C CA . ARG B 1 190 ? 47.396 43.858 52.842 1.00 36.61 188 ARG B CA 1
ATOM 3357 C C . ARG B 1 190 ? 46.810 44.978 51.986 1.00 35.96 188 ARG B C 1
ATOM 3358 O O . ARG B 1 190 ? 47.541 45.656 51.251 1.00 37.37 188 ARG B O 1
ATOM 3366 N N . MET B 1 191 ? 45.497 45.177 52.077 1.00 32.19 189 MET B N 1
ATOM 3367 C CA . MET B 1 191 ? 44.832 46.205 51.270 1.00 34.16 189 MET B CA 1
ATOM 3368 C C . MET B 1 191 ? 45.315 47.611 51.642 1.00 34.13 189 MET B C 1
ATOM 3369 O O . MET B 1 191 ? 45.478 48.474 50.775 1.00 36.91 189 MET B O 1
ATOM 3374 N N . GLY B 1 192 ? 45.570 47.832 52.924 1.00 33.68 190 GLY B N 1
ATOM 3375 C CA . GLY B 1 192 ? 46.019 49.145 53.357 1.00 32.62 190 GLY B CA 1
ATOM 3376 C C . GLY B 1 192 ? 47.341 49.499 52.696 1.00 37.89 190 GLY B C 1
ATOM 3377 O O . GLY B 1 192 ? 47.507 50.599 52.151 1.00 37.92 190 GLY B O 1
ATOM 3378 N N . ALA B 1 193 ? 48.289 48.563 52.735 1.00 37.82 191 ALA B N 1
ATOM 3379 C CA . ALA B 1 193 ? 49.628 48.827 52.213 1.00 39.59 191 ALA B CA 1
ATOM 3380 C C . ALA B 1 193 ? 49.589 48.941 50.694 1.00 42.23 191 ALA B C 1
ATOM 3381 O O . ALA B 1 193 ? 50.206 49.840 50.114 1.00 40.53 191 ALA B O 1
ATOM 3383 N N . LEU B 1 194 ? 48.859 48.025 50.062 1.00 38.72 192 LEU B N 1
ATOM 3384 C CA . LEU B 1 194 ? 48.696 48.022 48.605 1.00 41.33 192 LEU B CA 1
ATOM 3385 C C . LEU B 1 194 ? 48.055 49.304 48.099 1.00 42.88 192 LEU B C 1
ATOM 3386 O O . LEU B 1 194 ? 48.426 49.809 47.037 1.00 39.51 192 LEU B O 1
ATOM 3391 N N . SER B 1 195 ? 47.090 49.827 48.856 1.00 36.33 193 SER B N 1
ATOM 3392 C CA . SER B 1 195 ? 46.334 51.002 48.419 1.00 38.82 193 SER B CA 1
ATOM 3393 C C . SER B 1 195 ? 47.206 52.252 48.320 1.00 42.08 193 SER B C 1
ATOM 3394 O O . SER B 1 195 ? 46.794 53.239 47.711 1.00 46.92 193 SER B O 1
ATOM 3397 N N . THR B 1 196 ? 48.402 52.221 48.914 1.00 40.38 194 THR B N 1
ATOM 3398 C CA . THR B 1 196 ? 49.306 53.369 48.828 1.00 47.09 194 THR B CA 1
ATOM 3399 C C . THR B 1 196 ? 49.939 53.477 47.449 1.00 49.03 194 THR B C 1
ATOM 3400 O O . THR B 1 196 ? 50.501 54.515 47.105 1.00 48.02 194 THR B O 1
ATOM 3404 N N . GLY B 1 197 ? 49.889 52.392 46.684 1.00 47.83 195 GLY B N 1
ATOM 3405 C CA . GLY B 1 197 ? 50.572 52.333 45.405 1.00 50.51 195 GLY B CA 1
ATOM 3406 C C . GLY B 1 197 ? 52.086 52.203 45.526 1.00 55.89 195 GLY B C 1
ATOM 3407 O O . GLY B 1 197 ? 52.793 52.274 44.522 1.00 62.57 195 GLY B O 1
ATOM 3408 N N . GLN B 1 198 ? 52.586 51.994 46.746 1.00 54.34 196 GLN B N 1
ATOM 3409 C CA . GLN B 1 198 ? 54.029 51.972 46.997 1.00 58.09 196 GLN B CA 1
ATOM 3410 C C . GLN B 1 198 ? 54.560 50.720 47.691 1.00 58.76 196 GLN B C 1
ATOM 3411 O O . GLN B 1 198 ? 55.750 50.656 48.002 1.00 60.09 196 GLN B O 1
ATOM 3417 N N . VAL B 1 199 ? 53.709 49.734 47.953 1.00 54.81 197 VAL B N 1
ATOM 3418 C CA . VAL B 1 199 ? 54.177 48.571 48.706 1.00 51.42 197 VAL B CA 1
ATOM 3419 C C . VAL B 1 199 ? 55.119 47.668 47.903 1.00 61.03 197 VAL B C 1
ATOM 3420 O O . VAL B 1 199 ? 54.952 47.482 46.694 1.00 64.88 197 VAL B O 1
ATOM 3424 N N . LYS B 1 200 ? 56.128 47.129 48.583 1.00 60.63 198 LYS B N 1
ATOM 3425 C CA . LYS B 1 200 ? 57.045 46.170 47.982 1.00 60.19 198 LYS B CA 1
ATOM 3426 C C . LYS B 1 200 ? 56.729 44.779 48.527 1.00 59.20 198 LYS B C 1
ATOM 3427 O O . LYS B 1 200 ? 56.201 44.662 49.630 1.00 61.73 198 LYS B O 1
ATOM 3433 N N . PRO B 1 201 ? 57.023 43.725 47.743 1.00 63.34 199 PRO B N 1
ATOM 3434 C CA . PRO B 1 201 ? 56.657 42.346 48.109 1.00 62.39 199 PRO B CA 1
ATOM 3435 C C . PRO B 1 201 ? 57.103 41.934 49.510 1.00 60.85 199 PRO B C 1
ATOM 3436 O O . PRO B 1 201 ? 56.327 41.329 50.256 1.00 58.56 199 PRO B O 1
ATOM 3440 N N . GLU B 1 202 ? 58.346 42.250 49.858 1.00 61.52 200 GLU B N 1
ATOM 3441 C CA . GLU B 1 202 ? 58.863 41.912 51.179 1.00 62.77 200 GLU B CA 1
ATOM 3442 C C . GLU B 1 202 ? 58.050 42.583 52.295 1.00 50.32 200 GLU B C 1
ATOM 3443 O O . GLU B 1 202 ? 57.890 42.016 53.380 1.00 48.97 200 GLU B O 1
ATOM 3449 N N . GLN B 1 203 ? 57.529 43.780 52.024 1.00 45.90 201 GLN B N 1
ATOM 3450 C CA . GLN B 1 203 ? 56.662 44.465 52.980 1.00 49.66 201 GLN B CA 1
ATOM 3451 C C . GLN B 1 203 ? 55.342 43.703 53.170 1.00 44.18 201 GLN B C 1
ATOM 3452 O O . GLN B 1 203 ? 54.825 43.599 54.285 1.00 45.89 201 GLN B O 1
ATOM 3458 N N . LEU B 1 204 ? 54.796 43.173 52.080 1.00 46.18 202 LEU B N 1
ATOM 3459 C CA . LEU B 1 204 ? 53.568 42.382 52.174 1.00 47.71 202 LEU B CA 1
ATOM 3460 C C . LEU B 1 204 ? 53.816 41.108 52.964 1.00 47.76 202 LEU B C 1
ATOM 3461 O O . LEU B 1 204 ? 52.974 40.690 53.767 1.00 41.80 202 LEU B O 1
ATOM 3466 N N . ALA B 1 205 ? 54.976 40.492 52.741 1.00 47.08 203 ALA B N 1
ATOM 3467 C CA . ALA B 1 205 ? 55.331 39.284 53.476 1.00 45.65 203 ALA B CA 1
ATOM 3468 C C . ALA B 1 205 ? 55.410 39.585 54.979 1.00 44.87 203 ALA B C 1
ATOM 3469 O O . ALA B 1 205 ? 54.976 38.780 55.818 1.00 43.09 203 ALA B O 1
ATOM 3471 N N . LYS B 1 206 ? 55.950 40.754 55.313 1.00 44.49 204 LYS B N 1
ATOM 3472 C CA . LYS B 1 206 ? 56.020 41.190 56.706 1.00 36.59 204 LYS B CA 1
ATOM 3473 C C . LYS B 1 206 ? 54.622 41.439 57.275 1.00 41.74 204 LYS B C 1
ATOM 3474 O O . LYS B 1 206 ? 54.335 41.061 58.410 1.00 39.89 204 LYS B O 1
ATOM 3480 N N . LEU B 1 207 ? 53.755 42.076 56.489 1.00 41.90 205 LEU B N 1
ATOM 3481 C CA . LEU B 1 207 ? 52.390 42.326 56.942 1.00 35.28 205 LEU B CA 1
ATOM 3482 C C . LEU B 1 207 ? 51.612 41.025 57.106 1.00 34.51 205 LEU B C 1
ATOM 3483 O O . LEU B 1 207 ? 50.853 40.876 58.068 1.00 38.74 205 LEU B O 1
ATOM 3488 N N . ASP B 1 208 ? 51.823 40.068 56.200 1.00 37.62 206 ASP B N 1
ATOM 3489 C CA . ASP B 1 208 ? 51.214 38.738 56.351 1.00 36.68 206 ASP B CA 1
ATOM 3490 C C . ASP B 1 208 ? 51.602 38.122 57.697 1.00 39.70 206 ASP B C 1
ATOM 3491 O O . ASP B 1 208 ? 50.758 37.572 58.422 1.00 37.17 206 ASP B O 1
ATOM 3496 N N . ALA B 1 209 ? 52.893 38.202 58.016 1.00 41.33 207 ALA B N 1
ATOM 3497 C CA . ALA B 1 209 ? 53.420 37.583 59.233 1.00 39.57 207 ALA B CA 1
ATOM 3498 C C . ALA B 1 209 ? 52.872 38.295 60.460 1.00 41.18 207 ALA B C 1
ATOM 3499 O O . ALA B 1 209 ? 52.569 37.662 61.466 1.00 36.58 207 ALA B O 1
ATOM 3501 N N . TYR B 1 210 ? 52.728 39.615 60.363 1.00 43.94 208 TYR B N 1
ATOM 3502 C CA . TYR B 1 210 ? 52.141 40.402 61.442 1.00 36.90 208 TYR B CA 1
ATOM 3503 C C . TYR B 1 210 ? 50.705 39.959 61.660 1.00 34.79 208 TYR B C 1
ATOM 3504 O O . TYR B 1 210 ? 50.300 39.681 62.792 1.00 40.24 208 TYR B O 1
ATOM 3513 N N . ALA B 1 211 ? 49.926 39.913 60.583 1.00 33.21 209 ALA B N 1
ATOM 3514 C CA . ALA B 1 211 ? 48.529 39.498 60.694 1.00 37.01 209 ALA B CA 1
ATOM 3515 C C . ALA B 1 211 ? 48.411 38.088 61.284 1.00 43.95 209 ALA B C 1
ATOM 3516 O O . ALA B 1 211 ? 47.546 37.818 62.132 1.00 40.63 209 ALA B O 1
ATOM 3518 N N . HIS B 1 212 ? 49.275 37.186 60.826 1.00 42.45 210 HIS B N 1
ATOM 3519 C CA . HIS B 1 212 ? 49.225 35.802 61.296 1.00 42.37 210 HIS B CA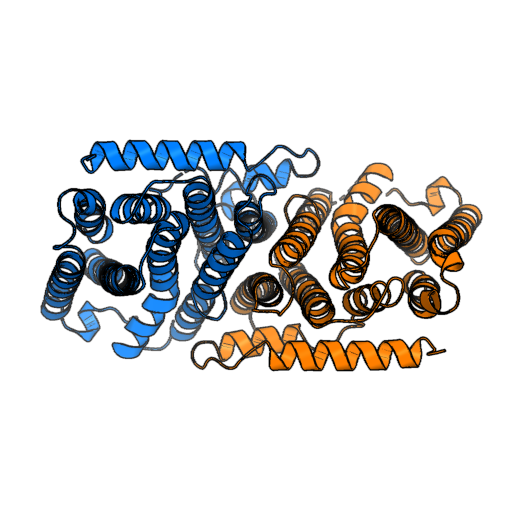 1
ATOM 3520 C C . HIS B 1 212 ? 49.505 35.746 62.798 1.00 39.21 210 HIS B C 1
ATOM 3521 O O . HIS B 1 212 ? 48.811 35.055 63.544 1.00 42.43 210 HIS B O 1
ATOM 3528 N N . ALA B 1 213 ? 50.499 36.508 63.248 1.00 38.78 211 ALA B N 1
ATOM 3529 C CA . ALA B 1 213 ? 50.862 36.505 64.663 1.00 40.67 211 ALA B CA 1
ATOM 3530 C C . ALA B 1 213 ? 49.754 37.068 65.558 1.00 41.64 211 ALA B C 1
ATOM 3531 O O . ALA B 1 213 ? 49.388 36.448 66.564 1.00 40.44 211 ALA B O 1
ATOM 3533 N N . ILE B 1 214 ? 49.208 38.232 65.203 1.00 40.05 212 ILE B N 1
ATOM 3534 C CA . ILE B 1 214 ? 48.201 38.839 66.069 1.00 41.49 212 ILE B CA 1
ATOM 3535 C C . ILE B 1 214 ? 46.910 38.033 66.057 1.00 44.52 212 ILE B C 1
ATOM 3536 O O . ILE B 1 214 ? 46.212 37.951 67.074 1.00 44.17 212 ILE B O 1
ATOM 3541 N N . GLY B 1 215 ? 46.589 37.447 64.907 1.00 47.35 213 GLY B N 1
ATOM 3542 C CA . GLY B 1 215 ? 45.382 36.651 64.784 1.00 47.68 213 GLY B CA 1
ATOM 3543 C C . GLY B 1 215 ? 45.422 35.455 65.719 1.00 47.31 213 GLY B C 1
ATOM 3544 O O . GLY B 1 215 ? 44.445 35.164 66.417 1.00 44.86 213 GLY B O 1
ATOM 3545 N N . LEU B 1 216 ? 46.561 34.768 65.747 1.00 44.91 214 LEU B N 1
ATOM 3546 C CA . LEU B 1 216 ? 46.727 33.601 66.612 1.00 43.54 214 LEU B CA 1
ATOM 3547 C C . LEU B 1 216 ? 46.782 34.012 68.085 1.00 49.34 214 LEU B C 1
ATOM 3548 O O . LEU B 1 216 ? 46.158 33.369 68.947 1.00 48.81 214 LEU B O 1
ATOM 3553 N N . ALA B 1 217 ? 47.518 35.088 68.367 1.00 45.18 215 ALA B N 1
ATOM 3554 C CA . ALA B 1 217 ? 47.605 35.609 69.730 1.00 42.16 215 ALA B CA 1
ATOM 3555 C C . ALA B 1 217 ? 46.210 35.945 70.245 1.00 42.78 215 ALA B C 1
ATOM 3556 O O . ALA B 1 217 ? 45.882 35.651 71.392 1.00 46.66 215 ALA B O 1
ATOM 3558 N N . PHE B 1 218 ? 45.392 36.549 69.390 1.00 43.36 216 PHE B N 1
ATOM 3559 C CA . PHE B 1 218 ? 44.015 36.856 69.755 1.00 47.30 216 PHE B CA 1
ATOM 3560 C C . PHE B 1 218 ? 43.237 35.598 70.161 1.00 48.26 216 PHE B C 1
ATOM 3561 O O . PHE B 1 218 ? 42.510 35.610 71.157 1.00 50.73 216 PHE B O 1
ATOM 3569 N N . GLN B 1 219 ? 43.380 34.520 69.394 1.00 44.48 217 GLN B N 1
ATOM 3570 C CA . GLN B 1 219 ? 42.669 33.273 69.709 1.00 48.55 217 GLN B CA 1
ATOM 3571 C C . GLN B 1 219 ? 43.169 32.610 70.992 1.00 52.14 217 GLN B C 1
ATOM 3572 O O . GLN B 1 219 ? 42.371 32.083 71.769 1.00 54.62 217 GLN B O 1
ATOM 3578 N N . VAL B 1 220 ? 44.482 32.638 71.217 1.00 48.66 218 VAL B N 1
ATOM 3579 C CA . VAL B 1 220 ? 45.038 32.096 72.455 1.00 46.31 218 VAL B CA 1
ATOM 3580 C C . VAL B 1 220 ? 44.520 32.901 73.646 1.00 48.70 218 VAL B C 1
ATOM 3581 O O . VAL B 1 220 ? 44.043 32.340 74.632 1.00 48.02 218 VAL B O 1
ATOM 3585 N N . GLN B 1 221 ? 44.597 34.222 73.531 1.00 47.13 219 GLN B N 1
ATOM 3586 C CA . GLN B 1 221 ? 44.094 35.125 74.559 1.00 51.37 219 GLN B CA 1
ATOM 3587 C C . GLN B 1 221 ? 42.594 34.921 74.784 1.00 56.14 219 GLN B C 1
ATOM 3588 O O . GLN B 1 221 ? 42.096 35.029 75.904 1.00 58.86 219 GLN B O 1
ATOM 3594 N N . ASP B 1 222 ? 41.879 34.597 73.715 1.00 53.69 220 ASP B N 1
ATOM 3595 C CA . ASP B 1 222 ? 40.443 34.405 73.808 1.00 57.88 220 ASP B CA 1
ATOM 3596 C C . ASP B 1 222 ? 40.123 33.107 74.533 1.00 60.00 220 ASP B C 1
ATOM 3597 O O . ASP B 1 222 ? 39.023 32.937 75.048 1.00 61.51 220 ASP B O 1
ATOM 3602 N N . ASP B 1 223 ? 41.079 32.184 74.558 1.00 55.68 221 ASP B N 1
ATOM 3603 C CA . ASP B 1 223 ? 40.921 30.948 75.312 1.00 55.54 221 ASP B CA 1
ATOM 3604 C C . ASP B 1 223 ? 41.245 31.208 76.780 1.00 55.48 221 ASP B C 1
ATOM 3605 O O . ASP B 1 223 ? 40.581 30.680 77.673 1.00 59.80 221 ASP B O 1
ATOM 3610 N N . ILE B 1 224 ? 42.261 32.037 77.012 1.00 56.40 222 ILE B N 1
ATOM 3611 C CA . ILE B 1 224 ? 42.708 32.414 78.356 1.00 60.97 222 ILE B CA 1
ATOM 3612 C C . ILE B 1 224 ? 41.617 33.152 79.147 1.00 64.88 222 ILE B C 1
ATOM 3613 O O . ILE B 1 224 ? 41.248 32.747 80.255 1.00 69.14 222 ILE B O 1
ATOM 3618 N N . ILE B 1 225 ? 41.129 34.252 78.585 1.00 65.38 223 ILE B N 1
ATOM 3619 C CA . ILE B 1 225 ? 39.841 34.797 78.974 1.00 71.66 223 ILE B CA 1
ATOM 3620 C C . ILE B 1 225 ? 38.903 33.658 78.637 1.00 83.15 223 ILE B C 1
ATOM 3621 O O . ILE B 1 225 ? 39.065 33.068 77.582 1.00 92.45 223 ILE B O 1
ATOM 3626 N N . ASP B 1 226 ? 37.942 33.378 79.522 1.00 81.83 224 ASP B N 1
ATOM 3627 C CA . ASP B 1 226 ? 37.077 32.173 79.554 1.00 85.14 224 ASP B CA 1
ATOM 3628 C C . ASP B 1 226 ? 37.437 31.376 80.797 1.00 85.30 224 ASP B C 1
ATOM 3629 O O . ASP B 1 226 ? 36.583 30.728 81.397 1.00 92.49 224 ASP B O 1
ATOM 3634 N N . LEU B 1 227 ? 38.712 31.429 81.174 1.00 79.13 225 LEU B N 1
ATOM 3635 C CA . LEU B 1 227 ? 39.161 30.828 82.421 1.00 78.61 225 LEU B CA 1
ATOM 3636 C C . LEU B 1 227 ? 39.244 31.890 83.514 1.00 85.38 225 LEU B C 1
ATOM 3637 O O . LEU B 1 227 ? 39.756 32.991 83.292 1.00 87.92 225 LEU B O 1
ATOM 3642 N N . LYS B 1 246 ? 36.517 19.666 74.297 1.00 83.23 244 LYS B N 1
ATOM 3643 C CA . LYS B 1 246 ? 36.685 20.948 73.617 1.00 82.69 244 LYS B CA 1
ATOM 3644 C C . LYS B 1 246 ? 38.139 21.442 73.685 1.00 73.91 244 LYS B C 1
ATOM 3645 O O . LYS B 1 246 ? 38.630 21.811 74.752 1.00 75.20 244 LYS B O 1
ATOM 3651 N N . ALA B 1 247 ? 38.824 21.450 72.544 1.00 67.10 245 ALA B N 1
ATOM 3652 C CA . ALA B 1 247 ? 40.248 21.796 72.507 1.00 64.90 245 ALA B CA 1
ATOM 3653 C C . ALA B 1 247 ? 40.497 23.292 72.727 1.00 60.12 245 ALA B C 1
ATOM 3654 O O . ALA B 1 247 ? 39.820 24.134 72.130 1.00 61.13 245 ALA B O 1
ATOM 3656 N N . THR B 1 248 ? 41.459 23.615 73.595 1.00 50.28 246 THR B N 1
ATOM 3657 C CA .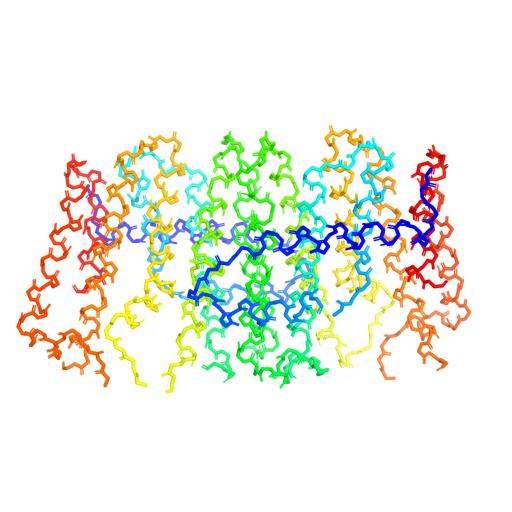 THR B 1 248 ? 41.876 25.001 73.833 1.00 53.93 246 THR B CA 1
ATOM 3658 C C . THR B 1 248 ? 43.393 25.046 73.980 1.00 55.18 246 THR B C 1
ATOM 3659 O O . THR B 1 248 ? 44.017 24.031 74.304 1.00 46.72 246 THR B O 1
ATOM 3663 N N . TYR B 1 249 ? 43.989 26.214 73.758 1.00 48.27 247 TYR B N 1
ATOM 3664 C CA . TYR B 1 249 ? 45.425 26.369 73.999 1.00 50.02 247 TYR B CA 1
ATOM 3665 C C . TYR B 1 249 ? 45.854 26.130 75.450 1.00 51.07 247 TYR B C 1
ATOM 3666 O O . TYR B 1 249 ? 46.854 25.439 75.676 1.00 50.79 247 TYR B O 1
ATOM 3675 N N . PRO B 1 250 ? 45.116 26.693 76.436 1.00 51.79 248 PRO B N 1
ATOM 3676 C CA . PRO B 1 250 ? 45.505 26.422 77.829 1.00 52.80 248 PRO B CA 1
ATOM 3677 C C . PRO B 1 250 ? 45.392 24.948 78.218 1.00 54.52 248 PRO B C 1
ATOM 3678 O O . PRO B 1 250 ? 46.076 24.514 79.141 1.00 58.46 248 PRO B O 1
ATOM 3682 N N . LYS B 1 251 ? 44.541 24.182 77.546 1.00 54.18 249 LYS B N 1
ATOM 3683 C CA . LYS B 1 251 ? 44.471 22.758 77.858 1.00 62.20 249 LYS B CA 1
ATOM 3684 C C . LYS B 1 251 ? 45.743 22.070 77.385 1.00 63.11 249 LYS B C 1
ATOM 3685 O O . LYS B 1 251 ? 46.261 21.167 78.041 1.00 61.98 249 LYS B O 1
ATOM 3691 N N . LEU B 1 252 ? 46.251 22.515 76.243 1.00 62.61 250 LEU B N 1
ATOM 3692 C CA . LEU B 1 252 ? 47.468 21.946 75.688 1.00 61.46 250 LEU B CA 1
ATOM 3693 C C . LEU B 1 252 ? 48.699 22.346 76.503 1.00 51.95 250 LEU B C 1
ATOM 3694 O O . LEU B 1 252 ? 49.474 21.492 76.937 1.00 50.52 250 LEU B O 1
ATOM 3699 N N . LEU B 1 253 ? 48.853 23.645 76.726 1.00 47.53 251 LEU B N 1
ATOM 3700 C CA . LEU B 1 253 ? 50.088 24.195 77.283 1.00 53.87 251 LEU B CA 1
ATOM 3701 C C . LEU B 1 253 ? 50.019 24.545 78.772 1.00 57.77 251 LEU B C 1
ATOM 3702 O O . LEU B 1 253 ? 51.047 24.830 79.391 1.00 60.76 251 LEU B O 1
ATOM 3707 N N . GLY B 1 254 ? 48.819 24.540 79.345 1.00 54.35 252 GLY B N 1
ATOM 3708 C CA . GLY B 1 254 ? 48.623 25.074 80.683 1.00 55.05 252 GLY B CA 1
ATOM 3709 C C . GLY B 1 254 ? 48.349 26.561 80.589 1.00 58.88 252 GLY B C 1
ATOM 3710 O O . GLY B 1 254 ? 48.566 27.169 79.530 1.00 56.16 252 GLY B O 1
ATOM 3711 N N . LEU B 1 255 ? 47.876 27.160 81.678 1.00 54.93 253 LEU B N 1
ATOM 3712 C CA . LEU B 1 255 ? 47.539 28.575 81.639 1.00 56.14 253 LEU B CA 1
ATOM 3713 C C . LEU B 1 255 ? 48.782 29.451 81.485 1.00 55.95 253 LEU B C 1
ATOM 3714 O O . LEU B 1 255 ? 48.772 30.404 80.709 1.00 53.62 253 LEU B O 1
ATOM 3719 N N . ASP B 1 256 ? 49.850 29.127 82.216 1.00 56.09 254 ASP B N 1
ATOM 3720 C CA . ASP B 1 256 ? 51.097 29.891 82.118 1.00 55.93 254 ASP B CA 1
ATOM 3721 C C . ASP B 1 256 ? 51.730 29.743 80.736 1.00 51.41 254 ASP B C 1
ATOM 3722 O O . ASP B 1 256 ? 52.177 30.724 80.146 1.00 47.01 254 ASP B O 1
ATOM 3727 N N . GLY B 1 257 ? 51.758 28.512 80.225 1.00 49.15 255 GLY B N 1
ATOM 3728 C CA . GLY B 1 257 ? 52.276 28.243 78.893 1.00 47.25 255 GLY B CA 1
ATOM 3729 C C . GLY B 1 257 ? 51.544 29.008 77.802 1.00 47.34 255 GLY B C 1
ATOM 3730 O O . GLY B 1 257 ? 52.162 29.526 76.862 1.00 45.70 255 GLY B O 1
ATOM 3731 N N . ALA B 1 258 ? 50.221 29.081 77.925 1.00 50.82 256 ALA B N 1
ATOM 3732 C CA . ALA B 1 258 ? 49.414 29.823 76.964 1.00 46.31 256 ALA B CA 1
ATOM 3733 C C . ALA B 1 258 ? 49.685 31.320 77.061 1.00 47.57 256 ALA B C 1
ATOM 3734 O O . ALA B 1 258 ? 49.798 31.992 76.035 1.00 44.07 256 ALA B O 1
ATOM 3736 N N . LYS B 1 259 ? 49.780 31.847 78.282 1.00 46.68 257 LYS B N 1
ATOM 3737 C CA . LYS B 1 259 ? 50.096 33.267 78.452 1.00 51.13 257 LYS B CA 1
ATOM 3738 C C . LYS B 1 259 ? 51.439 33.588 77.826 1.00 48.47 257 LYS B C 1
ATOM 3739 O O . LYS B 1 259 ? 51.577 34.595 77.137 1.00 48.36 257 LYS B O 1
ATOM 3745 N N . ALA B 1 260 ? 52.426 32.725 78.058 1.00 45.27 258 ALA B N 1
ATOM 3746 C CA . ALA B 1 260 ? 53.755 32.948 77.487 1.00 47.84 258 ALA B CA 1
ATOM 3747 C C . ALA B 1 260 ? 53.713 32.994 75.955 1.00 44.54 258 ALA B C 1
ATOM 3748 O O . ALA B 1 260 ? 54.397 33.805 75.331 1.00 45.84 258 ALA B O 1
ATOM 3750 N N . LEU B 1 261 ? 52.911 32.119 75.356 1.00 44.19 259 LEU B N 1
ATOM 3751 C CA . LEU B 1 261 ? 52.811 32.054 73.903 1.00 42.18 259 LEU B CA 1
ATOM 3752 C C . LEU B 1 261 ? 52.267 33.372 73.365 1.00 45.35 259 LEU B C 1
ATOM 3753 O O . LEU B 1 261 ? 52.769 33.894 72.367 1.00 50.53 259 LEU B O 1
ATOM 3758 N N . VAL B 1 262 ? 51.250 33.913 74.031 1.00 42.70 260 VAL B N 1
ATOM 3759 C CA . VAL B 1 262 ? 50.683 35.204 73.627 1.00 45.54 260 VAL B CA 1
ATOM 3760 C C . VAL B 1 262 ? 51.751 36.303 73.611 1.00 43.37 260 VAL B C 1
ATOM 3761 O O . VAL B 1 262 ? 51.888 37.043 72.620 1.00 38.93 260 VAL B O 1
ATOM 3765 N N . VAL B 1 263 ? 52.500 36.416 74.706 1.00 44.63 261 VAL B N 1
ATOM 3766 C CA . VAL B 1 263 ? 53.555 37.428 74.808 1.00 43.10 261 VAL B CA 1
ATOM 3767 C C . VAL B 1 263 ? 54.563 37.234 73.664 1.00 44.96 261 VAL B C 1
ATOM 3768 O O . VAL B 1 263 ? 55.033 38.192 73.046 1.00 39.23 261 VAL B O 1
ATOM 3772 N N . ARG B 1 264 ? 54.844 35.972 73.364 1.00 46.51 262 ARG B N 1
ATOM 3773 C CA . ARG B 1 264 ? 55.749 35.594 72.287 1.00 47.08 262 ARG B CA 1
ATOM 3774 C C . ARG B 1 264 ? 55.222 35.992 70.902 1.00 43.84 262 ARG B C 1
ATOM 3775 O O . ARG B 1 264 ? 55.957 36.561 70.087 1.00 38.48 262 ARG B O 1
ATOM 3783 N N . LEU B 1 265 ? 53.949 35.697 70.645 1.00 35.08 263 LEU B N 1
ATOM 3784 C CA . LEU B 1 265 ? 53.331 36.017 69.357 1.00 37.67 263 LEU B CA 1
ATOM 3785 C C . LEU B 1 265 ? 53.241 37.527 69.143 1.00 38.84 263 LEU B C 1
ATOM 3786 O O . LEU B 1 265 ? 53.445 38.028 68.035 1.00 40.22 263 LEU B O 1
ATOM 3791 N N . HIS B 1 266 ? 52.925 38.248 70.214 1.00 36.88 264 HIS B N 1
ATOM 3792 C CA . HIS B 1 266 ? 52.874 39.702 70.155 1.00 35.37 264 HIS B CA 1
ATOM 3793 C C . HIS B 1 266 ? 54.255 40.258 69.788 1.00 38.18 264 HIS B C 1
ATOM 3794 O O . HIS B 1 266 ? 54.382 41.152 68.939 1.00 41.99 264 HIS B O 1
ATOM 3801 N N . GLU B 1 267 ? 55.294 39.721 70.415 1.00 35.86 265 GLU B N 1
ATOM 3802 C CA . GLU B 1 267 ? 56.646 40.152 70.087 1.00 42.86 265 GLU B CA 1
ATOM 3803 C C . GLU B 1 267 ? 56.977 39.851 68.629 1.00 39.79 265 GLU B C 1
ATOM 3804 O O . GLU B 1 267 ? 57.566 40.682 67.946 1.00 35.89 265 GLU B O 1
ATOM 3810 N N . GLN B 1 268 ? 56.581 38.673 68.150 1.00 35.38 266 GLN B N 1
ATOM 3811 C CA . GLN B 1 268 ? 56.796 38.310 66.744 1.00 41.54 266 GLN B CA 1
ATOM 3812 C C . GLN B 1 268 ? 56.112 39.288 65.792 1.00 36.44 266 GLN B C 1
ATOM 3813 O O . GLN B 1 268 ? 56.687 39.677 64.772 1.00 39.52 266 GLN B O 1
ATOM 3819 N N . ALA B 1 269 ? 54.871 39.652 66.104 1.00 38.56 267 ALA B N 1
ATOM 3820 C CA . ALA B 1 269 ? 54.149 40.624 65.289 1.00 34.60 267 ALA B CA 1
ATOM 3821 C C . ALA B 1 269 ? 54.890 41.960 65.240 1.00 37.82 267 ALA B C 1
ATOM 3822 O O . ALA B 1 269 ? 55.068 42.539 64.165 1.00 44.08 267 ALA B O 1
ATOM 3824 N N . ILE B 1 270 ? 55.327 42.441 66.402 1.00 38.62 268 ILE B N 1
ATOM 3825 C CA . ILE B 1 270 ? 56.098 43.681 66.482 1.00 42.35 268 ILE B CA 1
ATOM 3826 C C . ILE B 1 270 ? 57.360 43.587 65.645 1.00 45.47 268 ILE B C 1
ATOM 3827 O O . ILE B 1 270 ? 57.734 44.538 64.935 1.00 45.19 268 ILE B O 1
ATOM 3832 N N . ALA B 1 271 ? 58.016 42.432 65.725 1.00 38.87 269 ALA B N 1
ATOM 3833 C CA . ALA B 1 271 ? 59.286 42.238 65.040 1.00 40.95 269 ALA B CA 1
ATOM 3834 C C . ALA B 1 271 ? 59.167 42.400 63.522 1.00 44.80 269 ALA B C 1
ATOM 3835 O O . ALA B 1 271 ? 60.154 42.692 62.856 1.00 41.28 269 ALA B O 1
ATOM 3837 N N . GLN B 1 272 ? 57.960 42.224 62.978 1.00 40.21 270 GLN B N 1
ATOM 3838 C CA . GLN B 1 272 ? 57.759 42.333 61.531 1.00 42.93 270 GLN B CA 1
ATOM 3839 C C . GLN B 1 272 ? 57.720 43.785 61.062 1.00 46.61 270 GLN B C 1
ATOM 3840 O O . GLN B 1 272 ? 57.965 44.065 59.889 1.00 48.56 270 GLN B O 1
ATOM 3846 N N . ILE B 1 273 ? 57.402 44.703 61.974 1.00 39.75 271 ILE B N 1
ATOM 3847 C CA . ILE B 1 273 ? 57.147 46.094 61.581 1.00 41.15 271 ILE B CA 1
ATOM 3848 C C . ILE B 1 273 ? 58.065 47.153 62.213 1.00 39.66 271 ILE B C 1
ATOM 3849 O O . ILE B 1 273 ? 58.115 48.298 61.741 1.00 45.98 271 ILE B O 1
ATOM 3854 N N . SER B 1 274 ? 58.775 46.791 63.278 1.00 39.09 272 SER B N 1
ATOM 3855 C CA . SER B 1 274 ? 59.552 47.773 64.038 1.00 39.23 272 SER B CA 1
ATOM 3856 C C . SER B 1 274 ? 60.644 48.480 63.228 1.00 47.58 272 SER B C 1
ATOM 3857 O O . SER B 1 274 ? 61.099 49.571 63.594 1.00 51.93 272 SER B O 1
ATOM 3860 N N . GLU B 1 275 ? 61.082 47.859 62.139 1.00 44.98 273 GLU B N 1
ATOM 3861 C CA . GLU B 1 275 ? 62.155 48.442 61.332 1.00 49.49 273 GLU B CA 1
ATOM 3862 C C . GLU B 1 275 ? 61.673 49.720 60.658 1.00 53.06 273 GLU B C 1
ATOM 3863 O O . GLU B 1 275 ? 62.470 50.517 60.174 1.00 53.97 273 GLU B O 1
ATOM 3869 N N . PHE B 1 276 ? 60.360 49.920 60.616 1.00 46.23 274 PHE B N 1
ATOM 3870 C CA . PHE B 1 276 ? 59.822 51.131 60.001 1.00 49.03 274 PHE B CA 1
ATOM 3871 C C . PHE B 1 276 ? 59.782 52.324 60.957 1.00 51.70 274 PHE B C 1
ATOM 3872 O O . PHE B 1 276 ? 59.303 53.398 60.587 1.00 50.03 274 PHE B O 1
ATOM 3880 N N . GLY B 1 277 ? 60.280 52.137 62.178 1.00 48.01 275 GLY B N 1
ATOM 3881 C CA . GLY B 1 277 ? 60.386 53.244 63.118 1.00 54.19 275 GLY B CA 1
ATOM 3882 C C . GLY B 1 277 ? 59.018 53.773 63.518 1.00 53.66 275 GLY B C 1
ATOM 3883 O O . GLY B 1 277 ? 58.075 53.000 63.702 1.00 47.36 275 GLY B O 1
ATOM 3884 N N . ASP B 1 278 ? 58.906 55.091 63.642 1.00 45.31 276 ASP B N 1
ATOM 3885 C CA . ASP B 1 278 ? 57.677 55.715 64.134 1.00 56.31 276 ASP B CA 1
ATOM 3886 C C . ASP B 1 278 ? 56.456 55.487 63.228 1.00 54.21 276 ASP B C 1
ATOM 3887 O O . ASP B 1 278 ? 55.325 55.464 63.711 1.00 50.13 276 ASP B O 1
ATOM 3892 N N . LYS B 1 279 ? 56.686 55.317 61.930 1.00 46.91 277 LYS B N 1
ATOM 3893 C CA . LYS B 1 279 ? 55.620 54.910 61.016 1.00 46.15 277 LYS B CA 1
ATOM 3894 C C . LYS B 1 279 ? 54.916 53.612 61.445 1.00 45.68 277 LYS B C 1
ATOM 3895 O O . LYS B 1 279 ? 53.789 53.349 61.030 1.00 45.22 277 LYS B O 1
ATOM 3901 N N . SER B 1 280 ? 55.576 52.800 62.265 1.00 42.88 278 SER B N 1
ATOM 3902 C CA . SER B 1 280 ? 54.976 51.548 62.712 1.00 41.44 278 SER B CA 1
ATOM 3903 C C . SER B 1 280 ? 54.145 51.724 63.973 1.00 44.04 278 SER B C 1
ATOM 3904 O O . SER B 1 280 ? 53.614 50.747 64.509 1.00 45.80 278 SER B O 1
ATOM 3907 N N . GLN B 1 281 ? 54.063 52.954 64.468 1.00 44.09 279 GLN B N 1
ATOM 3908 C CA . GLN B 1 281 ? 53.364 53.208 65.728 1.00 42.43 279 GLN B CA 1
ATOM 3909 C C . GLN B 1 281 ? 51.898 52.722 65.726 1.00 40.30 279 GLN B C 1
ATOM 3910 O O . GLN B 1 281 ? 51.500 51.959 66.615 1.00 49.25 279 GLN B O 1
ATOM 3916 N N . PRO B 1 282 ? 51.100 53.144 64.723 1.00 41.51 280 PRO B N 1
ATOM 3917 C CA . PRO B 1 282 ? 49.710 52.672 64.725 1.00 45.08 280 PRO B CA 1
ATOM 3918 C C . PRO B 1 282 ? 49.565 51.145 64.725 1.00 40.30 280 PRO B C 1
ATOM 3919 O O . PRO B 1 282 ? 48.792 50.620 65.529 1.00 43.60 280 PRO B O 1
ATOM 3923 N N . LEU B 1 283 ? 50.299 50.428 63.879 1.00 36.91 281 LEU B N 1
ATOM 3924 C CA . LEU B 1 283 ? 50.191 48.969 63.914 1.00 37.55 281 LEU B CA 1
ATOM 3925 C C . LEU B 1 283 ? 50.735 48.396 65.223 1.00 40.09 281 LEU B C 1
ATOM 3926 O O . LEU B 1 283 ? 50.292 47.333 65.682 1.00 36.89 281 LEU B O 1
ATOM 3931 N N . THR B 1 284 ? 51.690 49.097 65.829 1.00 40.67 282 THR B N 1
ATOM 3932 C CA . THR B 1 284 ? 52.241 48.660 67.110 1.00 38.18 282 THR B CA 1
ATOM 3933 C C . THR B 1 284 ? 51.185 48.788 68.196 1.00 38.53 282 THR B C 1
ATOM 3934 O O . THR B 1 284 ? 50.942 47.853 68.953 1.00 40.79 282 THR B O 1
ATOM 3938 N N . ASP B 1 285 ? 50.557 49.960 68.264 1.00 41.26 283 ASP B N 1
ATOM 3939 C CA . ASP B 1 285 ? 49.506 50.191 69.247 1.00 47.08 283 ASP B CA 1
ATOM 3940 C C . ASP B 1 285 ? 48.320 49.252 69.022 1.00 49.67 283 ASP B C 1
ATOM 3941 O O . ASP B 1 285 ? 47.760 48.719 69.979 1.00 44.82 283 ASP B O 1
ATOM 3946 N N . LEU B 1 286 ? 47.948 49.047 67.757 1.00 44.71 284 LEU B N 1
ATOM 3947 C CA . LEU B 1 286 ? 46.879 48.103 67.418 1.00 39.84 284 LEU B CA 1
ATOM 3948 C C . LEU B 1 286 ? 47.176 46.658 67.848 1.00 45.60 284 LEU B C 1
ATOM 3949 O O . LEU B 1 286 ? 46.264 45.924 68.252 1.00 44.83 284 LEU B O 1
ATOM 3954 N N . ALA B 1 287 ? 48.437 46.238 67.768 1.00 41.46 285 ALA B N 1
ATOM 3955 C CA . ALA B 1 287 ? 48.789 44.879 68.195 1.00 44.29 285 ALA B CA 1
ATOM 3956 C C . ALA B 1 287 ? 48.577 44.734 69.702 1.00 52.90 285 ALA B C 1
ATOM 3957 O O . ALA B 1 287 ? 47.994 43.750 70.160 1.00 54.63 285 ALA B O 1
ATOM 3959 N N . ASN B 1 288 ? 49.054 45.721 70.465 1.00 57.20 286 ASN B N 1
ATOM 3960 C CA . ASN B 1 288 ? 48.841 45.752 71.913 1.00 66.35 286 ASN B CA 1
ATOM 3961 C C . ASN B 1 288 ? 47.346 45.652 72.252 1.00 72.13 286 ASN B C 1
ATOM 3962 O O . ASN B 1 288 ? 46.964 45.112 73.287 1.00 72.09 286 ASN B O 1
ATOM 3967 N N . TYR B 1 289 ? 46.513 46.166 71.349 1.00 65.97 287 TYR B N 1
ATOM 3968 C CA . TYR B 1 289 ? 45.093 46.412 71.599 1.00 61.04 287 TYR B CA 1
ATOM 3969 C C . TYR B 1 289 ? 44.155 45.294 71.148 1.00 61.77 287 TYR B C 1
ATOM 3970 O O . TYR B 1 289 ? 43.141 45.023 71.800 1.00 68.43 287 TYR B O 1
ATOM 3979 N N . ILE B 1 290 ? 44.473 44.682 70.009 1.00 55.27 288 ILE B N 1
ATOM 3980 C CA . ILE B 1 290 ? 43.739 43.517 69.505 1.00 65.21 288 ILE B CA 1
ATOM 3981 C C . ILE B 1 290 ? 43.939 42.311 70.435 1.00 72.18 288 ILE B C 1
ATOM 3982 O O . ILE B 1 290 ? 43.072 41.443 70.559 1.00 76.16 288 ILE B O 1
ATOM 3987 N N . ILE B 1 291 ? 45.083 42.291 71.111 1.00 82.36 289 ILE B N 1
ATOM 3988 C CA . ILE B 1 291 ? 45.446 41.203 72.016 1.00 95.99 289 ILE B CA 1
ATOM 3989 C C . ILE B 1 291 ? 44.970 41.512 73.453 1.00 107.84 289 ILE B C 1
ATOM 3990 O O . ILE B 1 291 ? 45.118 40.696 74.366 1.00 112.26 289 ILE B O 1
ATOM 3995 N N . ASP B 1 292 ? 44.362 42.686 73.628 1.00 114.23 290 ASP B N 1
ATOM 3996 C CA . ASP B 1 292 ? 43.795 43.106 74.914 1.00 116.47 290 ASP B CA 1
ATOM 3997 C C . ASP B 1 292 ? 44.838 43.160 76.033 1.00 111.85 290 ASP B C 1
ATOM 3998 O O . ASP B 1 292 ? 46.018 43.421 75.789 1.00 105.83 290 ASP B O 1
#

Organism: NCBI:txid314277

Nearest PDB structures (foldseek):
  4f62-assembly1_A  TM=1.004E+00  e=4.170E-37  Marinomonas sp. MED121
  3lsn-assembly1_A-2  TM=9.494E-01  e=3.271E-19  Pseudomonas protegens Pf-5
  7lbj-assembly1_A  TM=9.477E-01  e=3.750E-19  Stenotrophomonas maltophilia K279a
  3llw-assembly1_B  TM=8.550E-01  e=1.682E-14  Helicobacter pylori 26695
  3oab-assembly1_B  TM=8.336E-01  e=9.255E-09  Mentha x piperita

B-factor: mean 53.47, std 18.86, range [26.69, 132.89]

InterPro domains:
  IPR000092 Polyprenyl synthetase-like [PF00348] (30-255)
  IPR000092 Polyprenyl synthetase-like [cd00685] (31-291)
  IPR008949 Isoprenoid synthase domain superfamily [G3DSA:1.10.600.10] (1-290)
  IPR008949 Isoprenoid synthase domain superfamily [SSF48576] (10-279)
  IPR033749 Polyprenyl synthetase, conserved site [PS00444] (212-224)
  IPR033749 Polyprenyl synthetase, conserved site [PS00723] (80-96)
  IPR053378 Prenyl diphosphate synthase [NF045485] (10-293)

CATH classification: 1.10.600.10

Radius of gyration: 24.33 Å; Cα contacts (8 Å, |Δi|>4): 844; chains: 2; bounding box: 70×42×72 Å

Sequence (522 aa):
VMNLKQFSTYTQSRVDQYLEQQLSDYAPANQLHNAMRRYSLFGGKRIRPMLTYASAQLVGDISSLTDASAAALESIHAYSLIHDDLPAMDNPTCHIQFDEATAILAGDALQTFAFELLSNPTSAQPELAIKLIQELVVASGRNGMITGQMIDLSSENKNISLAELEQMHVHKTGALIKASVRMGALSTGQVKPEQLAKLDAYAHAIGLAFQVQDDIIDLTNKATYPKLLGLDGAKALVVRLHEQAIAQISEFGDKSQPLTDLANYIIDVMNLKQFSTYTQSRVDQYLEQQLSDYAPANQLHNAMRYSLFGGKRIRPMLTYASSAQLVGDISSLTDASAAALESIHAYSLIHDDLPAMFDEATAILAGDALQTFAFELLSNPTSAQPELAIKLIQELVVASGRNGMITGQMIDLSSENISLAELEQMHVHKTGALIKASVRMGALSTGQVKPEQLAKLDAYAHAIGLAFQVQDDIIDLKATYPKLLGLDGAKALVVRLHEQAIAQISEFGDKSQPLTDLANYIID

Solvent-accessible surface area: 21298 Å² total; per-residue (Å²): 121,50,88,53,159,106,0,22,81,86,0,44,53,65,0,46,110,34,0,83,119,48,2,58,124,67,75,34,0,81,90,0,2,75,0,0,57,79,28,0,72,77,59,131,11,31,24,0,1,0,0,0,0,0,0,51,6,17,16,104,34,36,73,4,0,14,3,0,0,0,0,0,7,0,0,37,6,2,10,90,7,1,32,44,0,54,34,26,81,122,122,38,8,22,115,105,71,74,44,8,8,0,1,1,0,0,1,0,0,0,3,2,0,0,40,3,1,4,30,110,122,33,96,79,24,133,29,2,20,77,0,0,49,12,0,11,75,4,0,2,7,45,0,6,0,0,0,10,17,29,35,37,53,4,122,142,128,126,15,53,70,70,89,2,59,75,7,18,47,16,51,27,10,17,6,2,78,2,0,0,37,0,0,0,20,1,19,54,108,30,114,116,93,19,22,60,48,0,38,38,0,0,77,3,0,2,17,0,36,25,0,27,66,27,6,84,112,107,144,184,53,13,36,1,11,121,65,58,29,83,114,22,0,104,63,38,13,86,139,10,46,110,66,0,48,63,57,0,76,100,38,42,114,118,9,80,0,0,27,26,0,0,65,88,26,6,118,171,74,71,44,166,87,2,23,90,80,0,50,54,74,0,44,130,33,0,84,124,40,3,62,128,65,75,31,0,80,100,0,2,76,3,0,54,163,35,1,78,80,58,132,11,28,32,0,3,0,0,0,0,0,0,44,3,21,20,105,36,40,61,4,0,13,1,0,0,0,0,0,8,0,0,39,7,2,10,93,21,1,59,123,8,106,32,70,158,87,55,8,16,25,1,0,1,0,1,1,0,0,2,2,0,0,24,2,1,2,42,118,50,125,37,126,34,90,26,8,16,103,0,0,46,24,0,10,76,4,0,2,7,47,0,4,0,0,0,15,14,28,49,42,72,29,183,156,42,55,36,71,83,19,68,70,10,42,78,16,63,36,19,20,5,13,91,3,0,0,44,0,0,0,15,4,18,56,98,30,107,106,94,15,25,59,56,0,39,36,0,5,119,4,0,18,33,0,74,22,0,35,63,22,16,90,119,147,133,26,19,25,11,141,121,79,33,71,114,29,0,99,61,42,11,106,150,10,49,114,74,0,38,54,48,0,61,116,42,40,112,129,7,60,8,0,29,22,0,0,73,80,25,11,137

Foldseek 3Di:
DDAQVVLLVVQVVLLVVLLVVLLDDDVVCVLLVVLLCVQLPPDSLLLLSLLQLLLLLFAHFDLLSSLLSNLLSLLVSLVVLVCCQPVHNHVHSCVVPNNVSSNVSSVVSNVSSLCSLPPPVDPDVVLSVVLVVLCDCCRDCNAQVVLSVLVVVCLQPADAPVSVLVSQCRNFLSSLLSSNLSSNSVRVGDDPLLNVLSNLLSSLLSVLQQLLVLLVVVCSYDHPCVNQNNVGSVVSSVVSLVSNCVSSVVSPPSCNSVNSSSVVSND/DDAQVRLQVVQVVLLVVLLVVLLDDDVVCVLLVVLLVVLLPPDSLLLSLLLQLLLLLFHDFDLLSSLLSNLLSLLVSLCVLVCPAPVVVDRVSSPSSSVVSNVSSLVSLPPDDPDDVVLSVVLVVLCDCCRDCNAQVVLSVLVVVVCQDEPVSVVVSQCRNPLSSLLSSSQSSNSSNVGDDPLLNVLSNLLSVLLSVLLQLLVQLVVCSYHPCVVQNNVRSVVSSVVSLVRSCVSRCVSPPSNNSVNNSSVVSSD

Secondary structure (DSSP, 8-state):
---HHHHHHHHHHHHHHHHHHHS---GGGHHHHHHHHHHH-----HHHHHHHHHHHHHS---HHHHHHHHHHHHHHHHHHHHHHSTTS----HHHHS-HHHHHHHHHHHHHHHHHHHT-TT---HHHHHHHHHHHHHHHSTTTHHHHHHHHHHTSSS---HHHHHHHHIIIIIHHHHHHHHHHHHTTT---HHHHHHHHHHHHHHHHHHHHHHHHHHT-----HHHHHHHHHHHHHHHHHHHHHHHHHGGGGGGGHHHHHHHHHHH-/---HHHHHHHHHHHHHHHHHHHS---GGGHHHHHHHHHHH-----HHHHHHHHHHHHHS---HHHHHHHHHHHHHHHHHHHHHTSTT---HHHHHHHHHHHHHHHHHHHHS--SS-HHHHHHHHHHHHHHHSTTTHHHHHHHHHTT----HHHHHHHHIIIIIHHHHHHHHHHHHTTT---HHHHHHHHHHHHHHHHHHHHHHHHTT----HHHHHHHHHHHHHHHHHHHHHHHHHGGGGGGGHHHHHHHHHHT-